Protein AF-0000000069212539 (afdb_homodimer)

Radius of gyration: 21.74 Å; Cα contacts (8 Å, |Δi|>4): 1087; chains: 2; bounding box: 62×58×52 Å

InterPro domains:
  IPR000086 NUDIX hydrolase domain [PF00293] (86-180)
  IPR000086 NUDIX hydrolase domain [PS51462] (85-225)
  IPR015797 NUDIX hydrolase-like domain superfamily [SSF55811] (75-178)

pLDDT: mean 93.58, std 7.83, range [43.84, 98.75]

Sequence (458 aa):
MIRNILIRGQNIPFIKGEGVLIDHFNKIEQSKKFQNYIKSWEQSNVEVKQIEVSYVYMFGQNVGFVNLIVDAYLNGIKLPGFVFLRGDAVAILLLVNKKMVLTQQFRVPVGKFTIEAPAGMMDEQGDFGGVAAKEIKEETGISIQHNEMRYLQEMLVSPGGSDEVIHLFVVEKNMEQTQLDELCQKTHGAEGEGEQIKLVIQDFTWDNVLKTQDSKLIAAAAAYYNPKLMIRNILIRGQNIPFIKGEGVLIDHFNKIEQSKKFQNYIKSWEQSNVEVKQIEVSYVYMFGQNVGFVNLIVDAYLNGIKLPGFVFLRGDAVAILLLVNKKMVLTQQFRVPVGKFTIEAPAGMMDEQGDFGGVAAKEIKEETGISIQHNEMRYLQEMLVSPGGSDEVIHLFVVEKNMEQTQLDELCQKTHGAEGEGEQIKLVIQDFTWDNVLKTQDSKLIAAAAAYYNPKL

Secondary structure (DSSP, 8-state):
--EEEEETTEEEEEEE-TTS-HHHHHHHHH-HHHHHHHHHGGG---EEEEEEEEEEEEETTEEEEEEEEEEEEETTEEPP-EEEE---EEEEEEEETTEEEEEEEEETTTTEEEEE--EEE--SS--HHHHHHHHHHHHHS----GGGEEEEEEEES-TTTB--EEEEEEEEE---HHHHHHHHHS-BS-TTTT--BEEEEEE--HHHHHHT-BHHHHHHHHHHH----/--EEEEETTEEEEEEE-TTS-HHHHHHHHH-HHHHHHHHHGGG---EEEEEEEEEEEEETTEEEEEEEEEEEEETTEEPP-EEEE---EEEEEEEETTEEEEEEEEEGGGTEEEEE--EEE--SS--HHHHHHHHHHHHH-----GGGEEEEEEEES-TTTB--EEEEEEEEE---HHHHHHHHTS-BS-TTTT--BEEEEEE--HHHHHHT-BHHHHHHHHHHH----

Foldseek 3Di:
DFAWDDALRDTATEEEAPPHDPLLSVQLVVAPLNVVVSVVRNPPPKDWRHKYFHDFDDPVNHTAWTWIAIFIGDPRHTDRGIEIRGAEKEFEQEAEPQKGKWKWWQDVVVRGIATETQMDHDDRDDDRLVVSQVSCCQQQVDGDDSVQKAWQAWDDDCVSYYPYIYTYIYGYYYDDPVVNVVSQPDFGHDPPPPITIHIDIGHPDPVVQVVRVYPRSNVNSCSVCVPPD/DFAFDDALRDTATEEEAPPHDPLLSVQLVVAPLNVVVSVVRNPPPKDWRHKYFHDFDDPVNHTAWTWIAIFIGDPRHTDRGIEIRGAEKEFEQEAEPQKGKWKWWADVVVRGIATETQMGHDDRDDDRLVVSQVSCCQQQVDGDDSVQKAWQAWDDDCVSYYPYIYTYIYGYYYDDPVVNVVSQPDFGHDPPPPITIHIDIGHPDPVVQVVRVYPRSNVNSCSVCVPPD

Nearest PDB structures (foldseek):
  3x0o-assembly1_A-2  TM=7.093E-01  e=8.455E-11  Thermus thermophilus HB8
  3x0r-assembly1_A-2  TM=7.459E-01  e=5.904E-10  Thermus thermophilus HB8
  3x0l-assembly1_A  TM=7.163E-01  e=3.418E-10  Thermus thermophilus HB8
  3x0p-assembly1_A-2  TM=7.172E-01  e=7.999E-10  Thermus thermophilus HB8
  3x0q-assembly1_A-2  TM=7.149E-01  e=7.084E-10  Thermus thermophilus HB8

Solvent-accessible surface area (backbone atoms only — not comparable to full-atom values): 23815 Å² total; per-residue (Å²): 134,83,43,67,41,74,51,81,85,36,79,22,44,38,41,77,26,91,75,41,53,68,70,57,53,56,49,42,72,67,30,60,56,50,48,52,50,52,56,39,40,56,82,45,87,59,46,66,62,32,40,29,40,57,40,74,41,63,55,83,92,39,82,45,40,33,33,35,43,35,45,33,28,51,96,85,37,53,38,67,28,55,22,39,41,62,33,45,29,30,33,34,43,36,27,47,70,75,20,34,50,28,30,31,35,74,25,59,28,50,25,41,75,44,48,33,42,39,53,43,72,63,66,92,84,59,55,70,66,61,48,41,34,51,31,37,28,39,49,58,70,47,83,60,56,71,87,51,52,41,80,69,52,60,32,35,57,46,43,83,40,21,40,31,36,36,40,26,26,38,33,74,46,79,66,59,66,70,58,54,53,53,46,47,72,39,77,27,38,50,85,91,56,40,48,63,23,34,53,43,78,43,66,71,36,48,68,56,45,58,70,43,22,27,42,63,38,39,45,29,48,49,61,68,58,55,57,87,104,134,81,43,68,42,72,51,80,86,37,79,22,45,38,40,76,26,90,76,42,53,67,70,59,52,55,48,43,73,69,31,60,56,49,48,52,51,54,56,38,40,56,83,44,88,58,47,66,63,33,37,29,40,58,40,76,41,64,55,83,92,38,82,45,39,34,34,34,42,36,44,34,29,51,95,85,37,54,39,68,29,55,23,40,41,61,33,46,28,31,33,33,44,35,26,48,71,76,20,33,49,29,31,32,34,73,25,59,27,51,24,38,75,45,46,32,43,40,52,44,71,63,65,91,82,60,56,70,64,62,47,42,35,50,32,36,28,38,50,58,69,48,83,60,56,68,89,50,52,41,81,69,50,61,32,38,56,45,44,83,40,21,40,32,34,36,41,25,26,37,33,73,46,80,66,58,67,68,58,54,53,52,45,46,73,38,78,27,38,50,85,91,58,40,48,62,24,35,53,44,77,42,67,73,36,51,69,57,46,57,70,43,22,26,41,63,39,39,44,30,47,48,63,69,59,54,58,87,106

Organism: Paramecium tetraurelia (NCBI:txid5888)

Structure (mmCIF, N/CA/C/O backbone):
data_AF-0000000069212539-model_v1
#
loop_
_entity.id
_entity.type
_entity.pdbx_description
1 polymer 'Chromosome undetermined scaffold_56, whole genome shotgun sequence'
#
loop_
_atom_site.group_PDB
_atom_site.id
_atom_site.type_symbol
_atom_site.label_atom_id
_atom_site.label_alt_id
_atom_site.label_comp_id
_atom_site.label_asym_id
_atom_site.label_entity_id
_atom_site.label_seq_id
_atom_site.pdbx_PDB_ins_code
_atom_site.Cartn_x
_atom_site.Cartn_y
_atom_site.Cartn_z
_atom_site.occupancy
_atom_site.B_iso_or_equiv
_atom_site.auth_seq_id
_atom_site.auth_comp_id
_atom_site.auth_asym_id
_atom_site.auth_atom_id
_atom_site.pdbx_PDB_model_num
ATOM 1 N N . MET A 1 1 ? -14.906 30.516 -0.297 1 51.16 1 MET A N 1
ATOM 2 C CA . MET A 1 1 ? -14.875 30.25 -1.731 1 51.16 1 MET A CA 1
ATOM 3 C C . MET A 1 1 ? -14.898 28.75 -2.004 1 51.16 1 MET A C 1
ATOM 5 O O . MET A 1 1 ? -14.07 28 -1.47 1 51.16 1 MET A O 1
ATOM 9 N N . ILE A 1 2 ? -16.109 28.203 -2.297 1 69.31 2 ILE A N 1
ATOM 10 C CA . ILE A 1 2 ? -16.234 26.797 -2.629 1 69.31 2 ILE A CA 1
ATOM 11 C C . ILE A 1 2 ? -15.758 26.562 -4.062 1 69.31 2 ILE A C 1
ATOM 13 O O . ILE A 1 2 ? -16.25 27.203 -4.996 1 69.31 2 ILE A O 1
ATOM 17 N N . ARG A 1 3 ? -14.547 26.016 -4.312 1 90.31 3 ARG A N 1
ATOM 18 C CA . ARG A 1 3 ? -14.086 25.609 -5.633 1 90.31 3 ARG A CA 1
ATOM 19 C C . ARG A 1 3 ? -14.781 24.328 -6.086 1 90.31 3 ARG A C 1
ATOM 21 O O . ARG A 1 3 ? -15.367 23.609 -5.273 1 90.31 3 ARG A O 1
ATOM 28 N N . ASN A 1 4 ? -14.867 24.234 -7.438 1 94.06 4 ASN A N 1
ATOM 29 C CA . ASN A 1 4 ? -15.461 23.047 -8.016 1 94.06 4 ASN A CA 1
ATOM 30 C C . ASN A 1 4 ? -14.484 22.328 -8.945 1 94.06 4 ASN A C 1
ATOM 32 O O . ASN A 1 4 ? -13.617 22.953 -9.539 1 94.06 4 ASN A O 1
ATOM 36 N N . ILE A 1 5 ? -14.602 21.031 -8.945 1 93.31 5 ILE A N 1
ATOM 37 C CA . ILE A 1 5 ? -13.898 20.203 -9.922 1 93.31 5 ILE A CA 1
ATOM 38 C C . ILE A 1 5 ? -14.906 19.406 -10.742 1 93.31 5 ILE A C 1
ATOM 40 O O . ILE A 1 5 ? -16.016 19.141 -10.289 1 93.31 5 ILE A O 1
ATOM 44 N N . LEU A 1 6 ? -14.477 19.078 -11.906 1 92.38 6 LEU A N 1
ATOM 45 C CA . LEU A 1 6 ? -15.375 18.359 -12.805 1 92.38 6 LEU A CA 1
ATOM 46 C C . LEU A 1 6 ? -15.102 16.859 -12.758 1 92.38 6 LEU A C 1
ATOM 48 O O . LEU A 1 6 ? -13.969 16.422 -12.961 1 92.38 6 LEU A O 1
ATOM 52 N N . ILE A 1 7 ? -16.141 16.125 -12.445 1 92.62 7 ILE A N 1
ATOM 53 C CA . ILE A 1 7 ? -16.125 14.672 -12.562 1 92.62 7 ILE A CA 1
ATOM 54 C C . ILE A 1 7 ? -17.328 14.219 -13.398 1 92.62 7 ILE A C 1
ATOM 56 O O . ILE A 1 7 ? -18.469 14.469 -13.039 1 92.62 7 ILE A O 1
ATOM 60 N N . ARG A 1 8 ? -17.031 13.586 -14.531 1 91.44 8 ARG A N 1
ATOM 61 C CA . ARG A 1 8 ? -18.062 13.133 -15.461 1 91.44 8 ARG A CA 1
ATOM 62 C C . ARG A 1 8 ? -19.031 14.273 -15.805 1 91.44 8 ARG A C 1
ATOM 64 O O . ARG A 1 8 ? -20.25 14.094 -15.758 1 91.44 8 ARG A O 1
ATOM 71 N N . GLY A 1 9 ? -18.469 15.391 -15.953 1 89.38 9 GLY A N 1
ATOM 72 C CA . GLY A 1 9 ? -19.234 16.547 -16.391 1 89.38 9 GLY A CA 1
ATOM 73 C C . GLY A 1 9 ? -20 17.219 -15.273 1 89.38 9 GLY A C 1
ATOM 74 O O . GLY A 1 9 ? -20.719 18.203 -15.508 1 89.38 9 GLY A O 1
ATOM 75 N N . GLN A 1 10 ? -19.922 16.75 -14.125 1 92 10 GLN A N 1
ATOM 76 C CA . GLN A 1 10 ? -20.609 17.328 -12.992 1 92 10 GLN A CA 1
ATOM 77 C C . GLN A 1 10 ? -19.672 18.172 -12.133 1 92 10 GLN A C 1
ATOM 79 O O . GLN A 1 10 ? -18.516 17.781 -11.914 1 92 10 GLN A O 1
ATOM 84 N N . ASN A 1 11 ? -20.141 19.25 -11.672 1 94.75 11 ASN A N 1
ATOM 85 C CA . ASN A 1 11 ? -19.375 20.078 -10.75 1 94.75 11 ASN A CA 1
ATOM 86 C C . ASN A 1 11 ? -19.438 19.516 -9.328 1 94.75 11 ASN A C 1
ATOM 88 O O . ASN A 1 11 ? -20.5 19.422 -8.734 1 94.75 11 ASN A O 1
ATOM 92 N N . ILE A 1 12 ? -18.312 19.172 -8.836 1 95.62 12 ILE A N 1
ATOM 93 C CA . ILE A 1 12 ? -18.188 18.609 -7.496 1 95.62 12 ILE A CA 1
ATOM 94 C C . ILE A 1 12 ? -17.516 19.625 -6.578 1 95.62 12 ILE A C 1
ATOM 96 O O . ILE A 1 12 ? -16.422 20.109 -6.879 1 95.62 12 ILE A O 1
ATOM 100 N N . PRO A 1 13 ? -18.172 19.969 -5.516 1 97.31 13 PRO A N 1
ATOM 101 C CA . PRO A 1 13 ? -17.484 20.844 -4.559 1 97.31 13 PRO A CA 1
ATOM 102 C C . PRO A 1 13 ? -16.125 20.312 -4.129 1 97.31 13 PRO A C 1
ATOM 104 O O . PRO A 1 13 ? -16 19.141 -3.768 1 97.31 13 PRO A O 1
ATOM 107 N N . PHE A 1 14 ? -15.133 21.078 -4.305 1 97.25 14 PHE A N 1
ATOM 108 C CA . PHE A 1 14 ? -13.758 20.828 -3.891 1 97.25 14 PHE A CA 1
ATOM 109 C C . PHE A 1 14 ? -13.359 21.766 -2.758 1 97.25 14 PHE A C 1
ATOM 111 O O . PHE A 1 14 ? -13.203 22.969 -2.967 1 97.25 14 PHE A O 1
ATOM 118 N N . ILE A 1 15 ? -13.156 21.156 -1.529 1 97.06 15 ILE A N 1
ATOM 119 C CA . ILE A 1 15 ? -13.125 21.953 -0.3 1 97.06 15 ILE A CA 1
ATOM 120 C C . ILE A 1 15 ? -11.727 21.906 0.312 1 97.06 15 ILE A C 1
ATOM 122 O O . ILE A 1 15 ? -11.094 20.844 0.351 1 97.06 15 ILE A O 1
ATOM 126 N N . LYS A 1 16 ? -11.25 23.031 0.762 1 96.38 16 LYS A N 1
ATOM 127 C CA . LYS A 1 16 ? -10.031 23.109 1.561 1 96.38 16 LYS A CA 1
ATOM 128 C C . LYS A 1 16 ? -10.32 22.859 3.037 1 96.38 16 LYS A C 1
ATOM 130 O O . LYS A 1 16 ? -11.008 23.641 3.689 1 96.38 16 LYS A O 1
ATOM 135 N N . GLY A 1 17 ? -9.789 21.828 3.535 1 94.25 17 GLY A N 1
ATOM 136 C CA . GLY A 1 17 ? -9.969 21.578 4.957 1 94.25 17 GLY A CA 1
ATOM 137 C C . GLY A 1 17 ? -9.375 22.656 5.836 1 94.25 17 GLY A C 1
ATOM 138 O O . GLY A 1 17 ? -8.523 23.422 5.395 1 94.25 17 GLY A O 1
ATOM 139 N N . GLU A 1 18 ? -9.781 22.781 7.027 1 89.62 18 GLU A N 1
ATOM 140 C CA . GLU A 1 18 ? -9.422 23.859 7.953 1 89.62 18 GLU A CA 1
ATOM 141 C C . GLU A 1 18 ? -7.914 23.906 8.18 1 89.62 18 GLU A C 1
ATOM 143 O O . GLU A 1 18 ? -7.332 24.984 8.266 1 89.62 18 GLU A O 1
ATOM 148 N N . GLY A 1 19 ? -7.207 22.859 8.242 1 88.75 19 GLY A N 1
ATOM 149 C CA . GLY A 1 19 ? -5.789 22.828 8.547 1 88.75 19 GLY A CA 1
ATOM 150 C C . GLY A 1 19 ? -4.91 22.891 7.312 1 88.75 19 GLY A C 1
ATOM 151 O O . GLY A 1 19 ? -3.684 22.812 7.414 1 88.75 19 GLY A O 1
ATOM 152 N N . VAL A 1 20 ? -5.461 23.203 6.164 1 94.12 20 VAL A N 1
ATOM 153 C CA . VAL A 1 20 ? -4.719 23.188 4.906 1 94.12 20 VAL A CA 1
ATOM 154 C C . VAL A 1 20 ? -4.465 24.625 4.441 1 94.12 20 VAL A C 1
ATOM 156 O O . VAL A 1 20 ? -5.383 25.438 4.402 1 94.12 20 VAL A O 1
ATOM 159 N N . LEU A 1 21 ? -3.223 24.953 4.156 1 94.25 21 LEU A N 1
ATOM 160 C CA . LEU A 1 21 ? -2.873 26.281 3.637 1 94.25 21 LEU A CA 1
ATOM 161 C C . LEU A 1 21 ? -3.43 26.469 2.23 1 94.25 21 LEU A C 1
ATOM 163 O O . LEU A 1 21 ? -3.41 25.547 1.415 1 94.25 21 LEU A O 1
ATOM 167 N N . ILE A 1 22 ? -3.799 27.656 1.962 1 95.31 22 ILE A N 1
ATOM 168 C CA . ILE A 1 22 ? -4.418 27.969 0.678 1 95.31 22 ILE A CA 1
ATOM 169 C C . ILE A 1 22 ? -3.416 27.734 -0.449 1 95.31 22 ILE A C 1
ATOM 171 O O . ILE A 1 22 ? -3.781 27.234 -1.519 1 95.31 22 ILE A O 1
ATOM 175 N N . ASP A 1 23 ? -2.191 28.047 -0.243 1 95.75 23 ASP A N 1
ATOM 176 C CA . ASP A 1 23 ? -1.166 27.844 -1.261 1 95.75 23 ASP A CA 1
ATOM 177 C C . ASP A 1 23 ? -0.99 26.359 -1.568 1 95.75 23 ASP A C 1
ATOM 179 O O . ASP A 1 23 ? -0.823 25.984 -2.727 1 95.75 23 ASP A O 1
ATOM 183 N N . HIS A 1 24 ? -0.99 25.562 -0.55 1 96.31 24 HIS A N 1
ATOM 184 C CA . HIS A 1 24 ? -0.889 24.109 -0.739 1 96.31 24 HIS A CA 1
ATOM 185 C C . HIS A 1 24 ? -2.111 23.562 -1.468 1 96.31 24 HIS A C 1
ATOM 187 O O . HIS A 1 24 ? -1.981 22.734 -2.369 1 96.31 24 HIS A O 1
ATOM 193 N N . PHE A 1 25 ? -3.283 24.078 -1.113 1 96.25 25 PHE A N 1
ATOM 194 C CA . PHE A 1 25 ? -4.535 23.672 -1.739 1 96.25 25 PHE A CA 1
ATOM 195 C C . PHE A 1 25 ? -4.508 23.938 -3.238 1 96.25 25 PHE A C 1
ATOM 197 O O . PHE A 1 25 ? -4.887 23.094 -4.039 1 96.25 25 PHE A O 1
ATOM 204 N N . ASN A 1 26 ? -3.973 25.078 -3.611 1 95.69 26 ASN A N 1
ATOM 205 C CA . ASN A 1 26 ? -3.852 25.438 -5.02 1 95.69 26 ASN A CA 1
ATOM 206 C C . ASN A 1 26 ? -2.914 24.5 -5.766 1 95.69 26 ASN A C 1
ATOM 208 O O . ASN A 1 26 ? -3.197 24.094 -6.895 1 95.69 26 ASN A O 1
ATOM 212 N N . LYS A 1 27 ? -1.888 24.125 -5.137 1 95.38 27 LYS A N 1
ATOM 213 C CA . LYS A 1 27 ? -0.906 23.234 -5.75 1 95.38 27 LYS A CA 1
ATOM 214 C C . LYS A 1 27 ? -1.48 21.844 -5.953 1 95.38 27 LYS A C 1
ATOM 216 O O . LYS A 1 27 ? -1.167 21.172 -6.941 1 95.38 27 LYS A O 1
ATOM 221 N N . ILE A 1 28 ? -2.314 21.406 -5.055 1 95.25 28 ILE A N 1
ATOM 222 C CA . ILE A 1 28 ? -2.918 20.078 -5.148 1 95.25 28 ILE A CA 1
ATOM 223 C C . ILE A 1 28 ? -3.791 20 -6.398 1 95.25 28 ILE A C 1
ATOM 225 O O . ILE A 1 28 ? -3.705 19.031 -7.16 1 95.25 28 ILE A O 1
ATOM 229 N N . GLU A 1 29 ? -4.562 20.984 -6.594 1 92.56 29 GLU A N 1
ATOM 230 C CA . GLU A 1 29 ? -5.469 21.016 -7.742 1 92.56 29 GLU A CA 1
ATOM 231 C C . GLU A 1 29 ? -4.699 20.875 -9.055 1 92.56 29 GLU A C 1
ATOM 233 O O . GLU A 1 29 ? -5.203 20.297 -10.016 1 92.56 29 GLU A O 1
ATOM 238 N N . GLN A 1 30 ? -3.479 21.266 -9 1 91.69 30 GLN A N 1
ATOM 239 C CA . GLN A 1 30 ? -2.676 21.281 -10.219 1 91.69 30 GLN A CA 1
ATOM 240 C C . GLN A 1 30 ? -1.761 20.062 -10.289 1 91.69 30 GLN A C 1
ATOM 242 O O . GLN A 1 30 ? -1.146 19.797 -11.328 1 91.69 30 GLN A O 1
ATOM 247 N N . SER A 1 31 ? -1.675 19.359 -9.211 1 92.56 31 SER A N 1
ATOM 248 C CA . SER A 1 31 ? -0.743 18.25 -9.164 1 92.56 31 SER A CA 1
ATOM 249 C C . SER A 1 31 ? -1.217 17.094 -10.047 1 92.56 31 SER A C 1
ATOM 251 O O . SER A 1 31 ? -2.418 16.828 -10.141 1 92.56 31 SER A O 1
ATOM 253 N N . LYS A 1 32 ? -0.271 16.406 -10.664 1 90.88 32 LYS A N 1
ATOM 254 C CA . LYS A 1 32 ? -0.569 15.281 -11.562 1 90.88 32 LYS A CA 1
ATOM 255 C C . LYS A 1 32 ? -1.282 14.156 -10.82 1 90.88 32 LYS A C 1
ATOM 257 O O . LYS A 1 32 ? -2.205 13.539 -11.352 1 90.88 32 LYS A O 1
ATOM 262 N N . LYS A 1 33 ? -0.838 13.844 -9.617 1 93 33 LYS A N 1
ATOM 263 C CA . LYS A 1 33 ? -1.44 12.758 -8.852 1 93 33 LYS A CA 1
ATOM 264 C C . LYS A 1 33 ? -2.924 13.016 -8.602 1 93 33 LYS A C 1
ATOM 266 O O . LYS A 1 33 ? -3.744 12.102 -8.703 1 93 33 LYS A O 1
ATOM 271 N N . PHE A 1 34 ? -3.291 14.242 -8.32 1 95.44 34 PHE A N 1
ATOM 272 C CA . PHE A 1 34 ? -4.691 14.586 -8.094 1 95.44 34 PHE A CA 1
ATOM 273 C C . PHE A 1 34 ? -5.48 14.508 -9.398 1 95.44 34 PHE A C 1
ATOM 275 O O . PHE A 1 34 ? -6.582 13.961 -9.43 1 95.44 34 PHE A O 1
ATOM 282 N N . GLN A 1 35 ? -4.887 15.016 -10.414 1 93.94 35 GLN A N 1
ATOM 283 C CA . GLN A 1 35 ? -5.555 14.977 -11.711 1 93.94 35 GLN A CA 1
ATOM 284 C C . GLN A 1 35 ? -5.801 13.539 -12.156 1 93.94 35 GLN A C 1
ATOM 286 O O . GLN A 1 35 ? -6.871 13.219 -12.68 1 93.94 35 GLN A O 1
ATOM 291 N N . ASN A 1 36 ? -4.812 12.727 -11.961 1 93.56 36 ASN A N 1
ATOM 292 C CA . ASN A 1 36 ? -4.973 11.312 -12.289 1 93.56 36 ASN A CA 1
ATOM 293 C C . ASN A 1 36 ? -6.082 10.672 -11.461 1 93.56 36 ASN A C 1
ATOM 295 O O . ASN A 1 36 ? -6.867 9.875 -11.984 1 93.56 36 ASN A O 1
ATOM 299 N N . TYR A 1 37 ? -6.129 11.008 -10.227 1 96.12 37 TYR A N 1
ATOM 300 C CA . TYR A 1 37 ? -7.16 10.477 -9.344 1 96.12 37 TYR A CA 1
ATOM 301 C C . TYR A 1 37 ? -8.547 10.875 -9.82 1 96.12 37 TYR A C 1
ATOM 303 O O . TYR A 1 37 ? -9.453 10.039 -9.891 1 96.12 37 TYR A O 1
ATOM 311 N N . ILE A 1 38 ? -8.719 12.148 -10.172 1 96 38 ILE A N 1
ATOM 312 C CA . ILE A 1 38 ? -10.008 12.648 -10.648 1 96 38 ILE A CA 1
ATOM 313 C C . ILE A 1 38 ? -10.391 11.922 -11.938 1 96 38 ILE A C 1
ATOM 315 O O . ILE A 1 38 ? -11.547 11.531 -12.117 1 96 38 ILE A O 1
ATOM 319 N N . LYS A 1 39 ? -9.469 11.688 -12.758 1 94.25 39 LYS A N 1
ATOM 320 C CA . LYS A 1 39 ? -9.719 11.016 -14.031 1 94.25 39 LYS A CA 1
ATOM 321 C C . LYS A 1 39 ? -10.156 9.57 -13.82 1 94.25 39 LYS A C 1
ATOM 323 O O . LYS A 1 39 ? -10.922 9.023 -14.617 1 94.25 39 LYS A O 1
ATOM 328 N N . SER A 1 40 ? -9.719 8.969 -12.734 1 94.75 40 SER A N 1
ATOM 329 C CA . SER A 1 40 ? -10.031 7.57 -12.469 1 94.75 40 SER A CA 1
ATOM 330 C C . SER A 1 40 ? -11.531 7.367 -12.273 1 94.75 40 SER A C 1
ATOM 332 O O . SER A 1 40 ? -12.039 6.262 -12.461 1 94.75 40 SER A O 1
ATOM 334 N N . TRP A 1 41 ? -12.234 8.414 -11.93 1 94.88 41 TRP A N 1
ATOM 335 C CA . TRP A 1 41 ? -13.656 8.328 -11.633 1 94.88 41 TRP A CA 1
ATOM 336 C C . TRP A 1 41 ? -14.484 8.352 -12.906 1 94.88 41 TRP A C 1
ATOM 338 O O . TRP A 1 41 ? -15.688 8.062 -12.883 1 94.88 41 TRP A O 1
ATOM 348 N N . GLU A 1 42 ? -13.891 8.625 -13.992 1 90.44 42 GLU A N 1
ATOM 349 C CA . GLU A 1 42 ? -14.617 8.906 -15.227 1 90.44 42 GLU A CA 1
ATOM 350 C C . GLU A 1 42 ? -15.383 7.672 -15.703 1 90.44 42 GLU A C 1
ATOM 352 O O . GLU A 1 42 ? -16.422 7.797 -16.359 1 90.44 42 GLU A O 1
ATOM 357 N N . GLN A 1 43 ? -14.977 6.52 -15.359 1 86.19 43 GLN A N 1
ATOM 358 C CA . GLN A 1 43 ? -15.633 5.316 -15.859 1 86.19 43 GLN A CA 1
ATOM 359 C C . GLN A 1 43 ? -16.516 4.691 -14.789 1 86.19 43 GLN A C 1
ATOM 361 O O . GLN A 1 43 ? -17.047 3.59 -14.969 1 86.19 43 GLN A O 1
ATOM 366 N N . SER A 1 44 ? -16.734 5.418 -13.766 1 88.75 44 SER A N 1
ATOM 367 C CA . SER A 1 44 ? -17.469 4.816 -12.672 1 88.75 44 SER A CA 1
ATOM 368 C C . SER A 1 44 ? -18.922 5.305 -12.641 1 88.75 44 SER A C 1
ATOM 370 O O . SER A 1 44 ? -19.234 6.348 -13.219 1 88.75 44 SER A O 1
ATOM 372 N N . ASN A 1 45 ? -19.781 4.559 -12.086 1 90.25 45 ASN A N 1
ATOM 373 C CA . ASN A 1 45 ? -21.172 4.961 -11.875 1 90.25 45 ASN A CA 1
ATOM 374 C C . ASN A 1 45 ? -21.406 5.414 -10.438 1 90.25 45 ASN A C 1
ATOM 376 O O . ASN A 1 45 ? -22.547 5.465 -9.984 1 90.25 45 ASN A O 1
ATOM 380 N N . VAL A 1 46 ? -20.406 5.73 -9.781 1 94.81 46 VAL A N 1
ATOM 381 C CA . VAL A 1 46 ? -20.484 6.148 -8.383 1 94.81 46 VAL A CA 1
ATOM 382 C C . VAL A 1 46 ? -20.719 7.656 -8.312 1 94.81 46 VAL A C 1
ATOM 384 O O . VAL A 1 46 ? -20.125 8.422 -9.07 1 94.81 46 VAL A O 1
ATOM 387 N N . GLU A 1 47 ? -21.594 8.055 -7.457 1 95.31 47 GLU A N 1
ATOM 388 C CA . GLU A 1 47 ? -21.891 9.469 -7.23 1 95.31 47 GLU A CA 1
ATOM 389 C C . GLU A 1 47 ? -20.891 10.094 -6.258 1 95.31 47 GLU A C 1
ATOM 391 O O . GLU A 1 47 ? -20.703 9.594 -5.148 1 95.31 47 GLU A O 1
ATOM 396 N N . VAL A 1 48 ? -20.266 11.164 -6.668 1 97 48 VAL A N 1
ATOM 397 C CA . VAL A 1 48 ? -19.375 11.93 -5.801 1 97 48 VAL A CA 1
ATOM 398 C C . VAL A 1 48 ? -20.031 13.258 -5.438 1 97 48 VAL A C 1
ATOM 400 O O . VAL A 1 48 ? -20.375 14.047 -6.32 1 97 48 VAL A O 1
ATOM 403 N N . LYS A 1 49 ? -20.156 13.516 -4.184 1 97 49 LYS A N 1
ATOM 404 C CA . LYS A 1 49 ? -20.859 14.719 -3.748 1 97 49 LYS A CA 1
ATOM 405 C C . LYS A 1 49 ? -19.891 15.828 -3.393 1 97 49 LYS A C 1
ATOM 407 O O . LYS A 1 49 ? -20.188 17.016 -3.566 1 97 49 LYS A O 1
ATOM 412 N N . GLN A 1 50 ? -18.781 15.445 -2.875 1 97.44 50 GLN A N 1
ATOM 413 C CA . GLN A 1 50 ? -17.797 16.422 -2.441 1 97.44 50 GLN A CA 1
ATOM 414 C C . GLN A 1 50 ? -16.438 15.766 -2.219 1 97.44 50 GLN A C 1
ATOM 416 O O . GLN A 1 50 ? -16.359 14.578 -1.895 1 97.44 50 GLN A O 1
ATOM 421 N N . ILE A 1 51 ? -15.414 16.531 -2.41 1 97.75 51 ILE A N 1
ATOM 422 C CA . ILE A 1 51 ? -14.055 16.141 -2.082 1 97.75 51 ILE A CA 1
ATOM 423 C C . ILE A 1 51 ? -13.406 17.188 -1.196 1 97.75 51 ILE A C 1
ATOM 425 O O . ILE A 1 51 ? -13.398 18.375 -1.538 1 97.75 51 ILE A O 1
ATOM 429 N N . GLU A 1 52 ? -12.883 16.766 -0.109 1 97.75 52 GLU A N 1
ATOM 430 C CA . GLU A 1 52 ? -12.195 17.672 0.815 1 97.75 52 GLU A CA 1
ATOM 431 C C . GLU A 1 52 ? -10.727 17.281 0.976 1 97.75 52 GLU A C 1
ATOM 433 O O . GLU A 1 52 ? -10.414 16.094 1.169 1 97.75 52 GLU A O 1
ATOM 438 N N . VAL A 1 53 ? -9.828 18.297 0.829 1 97.56 53 VAL A N 1
ATOM 439 C CA . VAL A 1 53 ? -8.438 18.094 1.199 1 97.56 53 VAL A CA 1
ATOM 440 C C . VAL A 1 53 ? -8.266 18.281 2.705 1 97.56 53 VAL A C 1
ATOM 442 O O . VAL A 1 53 ? -8.367 19.406 3.205 1 97.56 53 VAL A O 1
ATOM 445 N N . SER A 1 54 ? -7.973 17.188 3.371 1 96.94 54 SER A N 1
ATOM 446 C CA . SER A 1 54 ? -7.969 17.281 4.828 1 96.94 54 SER A CA 1
ATOM 447 C C . SER A 1 54 ? -6.547 17.422 5.363 1 96.94 54 SER A C 1
ATOM 449 O O . SER A 1 54 ? -6.348 17.891 6.488 1 96.94 54 SER A O 1
ATOM 451 N N . TYR A 1 55 ? -5.566 17.016 4.578 1 96.69 55 TYR A N 1
ATOM 452 C CA . TYR A 1 55 ? -4.168 17.141 4.977 1 96.69 55 TYR A CA 1
ATOM 453 C C . TYR A 1 55 ? -3.248 17.094 3.764 1 96.69 55 TYR A C 1
ATOM 455 O O . TYR A 1 55 ? -3.535 16.406 2.783 1 96.69 55 TYR A O 1
ATOM 463 N N . VAL A 1 56 ? -2.16 17.812 3.854 1 96.44 56 VAL A N 1
ATOM 464 C CA . VAL A 1 56 ? -1.163 17.828 2.787 1 96.44 56 VAL A CA 1
ATOM 465 C C . VAL A 1 56 ? 0.239 17.766 3.389 1 96.44 56 VAL A C 1
ATOM 467 O O . VAL A 1 56 ? 0.552 18.516 4.32 1 96.44 56 VAL A O 1
ATOM 470 N N . TYR A 1 57 ? 0.99 16.906 2.908 1 95.38 57 TYR A N 1
ATOM 471 C CA . TYR A 1 57 ? 2.422 16.859 3.18 1 95.38 57 TYR A CA 1
ATOM 472 C C . TYR A 1 57 ? 3.225 17.297 1.956 1 95.38 57 TYR A C 1
ATOM 474 O O . TYR A 1 57 ? 3.096 16.688 0.885 1 95.38 57 TYR A O 1
ATOM 482 N N . MET A 1 58 ? 4.086 18.234 2.164 1 94.19 58 MET A N 1
ATOM 483 C CA . MET A 1 58 ? 4.855 18.797 1.052 1 94.19 58 MET A CA 1
ATOM 484 C C . MET A 1 58 ? 6.258 18.188 1.007 1 94.19 58 MET A C 1
ATOM 486 O O . MET A 1 58 ? 6.883 17.984 2.047 1 94.19 58 MET A O 1
ATOM 490 N N . PHE A 1 59 ? 6.691 17.828 -0.155 1 89.94 59 PHE A N 1
ATOM 491 C CA . PHE A 1 59 ? 8.102 17.578 -0.449 1 89.94 59 PHE A CA 1
ATOM 492 C C . PHE A 1 59 ? 8.781 18.859 -0.941 1 89.94 59 PHE A C 1
ATOM 494 O O . PHE A 1 59 ? 8.875 19.094 -2.148 1 89.94 59 PHE A O 1
ATOM 501 N N . GLY A 1 60 ? 9.312 19.625 -0.037 1 88.19 60 GLY A N 1
ATOM 502 C CA . GLY A 1 60 ? 9.75 20.953 -0.435 1 88.19 60 GLY A CA 1
ATOM 503 C C . GLY A 1 60 ? 8.617 21.797 -0.986 1 88.19 60 GLY A C 1
ATOM 504 O O . GLY A 1 60 ? 7.621 22.047 -0.303 1 88.19 60 GLY A O 1
ATOM 505 N N 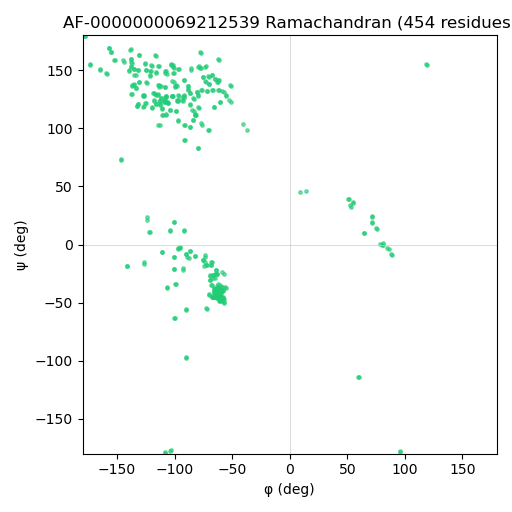. GLN A 1 61 ? 8.727 22.109 -2.264 1 88.62 61 GLN A N 1
ATOM 506 C CA . GLN A 1 61 ? 7.715 22.953 -2.891 1 88.62 61 GLN A CA 1
ATOM 507 C C . GLN A 1 61 ? 6.676 22.109 -3.627 1 88.62 61 GLN A C 1
ATOM 509 O O . GLN A 1 61 ? 5.672 22.641 -4.109 1 88.62 61 GLN A O 1
ATOM 514 N N . ASN A 1 62 ? 6.93 20.844 -3.619 1 89.38 62 ASN A N 1
ATOM 515 C CA . ASN A 1 62 ? 6.051 19.953 -4.379 1 89.38 62 ASN A CA 1
ATOM 516 C C . ASN A 1 62 ? 5.055 19.25 -3.471 1 89.38 62 ASN A C 1
ATOM 518 O O . ASN A 1 62 ? 5.375 18.906 -2.328 1 89.38 62 ASN A O 1
ATOM 522 N N . VAL A 1 63 ? 3.873 19.016 -4.062 1 93.44 63 VAL A N 1
ATOM 523 C CA . VAL A 1 63 ? 2.869 18.25 -3.332 1 93.44 63 VAL A CA 1
ATOM 524 C C . VAL A 1 63 ? 3.355 16.812 -3.133 1 93.44 63 VAL A C 1
ATOM 526 O O . VAL A 1 63 ? 3.658 16.109 -4.102 1 93.44 63 VAL A O 1
ATOM 529 N N . GLY A 1 64 ? 3.498 16.438 -1.92 1 93.69 64 GLY A N 1
ATOM 530 C CA . GLY A 1 64 ? 3.85 15.07 -1.59 1 93.69 64 GLY A CA 1
ATOM 531 C C . GLY A 1 64 ? 2.641 14.172 -1.403 1 93.69 64 GLY A C 1
ATOM 532 O O . GLY A 1 64 ? 2.002 13.773 -2.379 1 93.69 64 GLY A O 1
ATOM 533 N N . PHE A 1 65 ? 2.234 13.969 -0.172 1 96.31 65 PHE A N 1
ATOM 534 C CA . PHE A 1 65 ? 1.091 13.125 0.135 1 96.31 65 PHE A CA 1
ATOM 535 C C . PHE A 1 65 ? -0.107 13.961 0.563 1 96.31 65 PHE A C 1
ATOM 537 O O . PHE A 1 65 ? 0.055 15.016 1.182 1 96.31 65 PHE A O 1
ATOM 544 N N . VAL A 1 66 ? -1.276 13.461 0.21 1 97.69 66 VAL A N 1
ATOM 545 C CA . VAL A 1 66 ? -2.5 14.203 0.498 1 97.69 66 VAL A CA 1
ATOM 546 C C . VAL A 1 66 ? -3.541 13.266 1.106 1 97.69 66 VAL A C 1
ATOM 548 O O . VAL A 1 66 ? -3.713 12.133 0.643 1 97.69 66 VAL A O 1
ATOM 551 N N . ASN A 1 67 ? -4.191 13.711 2.152 1 98.25 67 ASN A N 1
ATOM 552 C CA . ASN A 1 67 ? -5.398 13.039 2.621 1 98.25 67 ASN A CA 1
ATOM 553 C C . ASN A 1 67 ? -6.656 13.719 2.088 1 98.25 67 ASN A C 1
ATOM 555 O O . ASN A 1 67 ? -6.812 14.938 2.213 1 98.25 67 ASN A O 1
ATOM 559 N N . LEU A 1 68 ? -7.496 12.922 1.512 1 98.25 68 LEU A N 1
ATOM 560 C CA . LEU A 1 68 ? -8.789 13.406 1.048 1 98.25 68 LEU A CA 1
ATOM 561 C C . LEU A 1 68 ? -9.93 12.734 1.806 1 98.25 68 LEU A C 1
ATOM 563 O O . LEU A 1 68 ? -9.805 11.578 2.219 1 98.25 68 LEU A O 1
ATOM 567 N N . ILE A 1 69 ? -10.984 13.461 1.98 1 97.94 69 ILE A N 1
ATOM 568 C CA . ILE A 1 69 ? -12.289 12.906 2.35 1 97.94 69 ILE A CA 1
ATOM 569 C C . ILE A 1 69 ? -13.258 13.055 1.179 1 97.94 69 ILE A C 1
ATOM 571 O O . ILE A 1 69 ? -13.578 14.172 0.765 1 97.94 69 ILE A O 1
ATOM 575 N N . VAL A 1 70 ? -13.68 11.938 0.697 1 97.88 70 VAL A N 1
ATOM 576 C CA . VAL A 1 70 ? -14.555 11.93 -0.467 1 97.88 70 VAL A CA 1
ATOM 577 C C . VAL A 1 70 ? -15.945 11.43 -0.062 1 97.88 70 VAL A C 1
ATOM 579 O O . VAL A 1 70 ? -16.078 10.352 0.511 1 97.88 70 VAL A O 1
ATOM 582 N N . ASP A 1 71 ? -16.875 12.273 -0.289 1 97.62 71 ASP A N 1
ATOM 583 C CA . ASP A 1 71 ? -18.266 11.891 -0.076 1 97.62 71 ASP A CA 1
ATOM 584 C C . ASP A 1 71 ? -18.844 11.227 -1.318 1 97.62 71 ASP A C 1
ATOM 586 O O . ASP A 1 71 ? -19.234 11.906 -2.268 1 97.62 71 ASP A O 1
ATOM 590 N N . ALA A 1 72 ? -18.938 9.922 -1.317 1 97.25 72 ALA A N 1
ATOM 591 C CA . ALA A 1 72 ? -19.328 9.156 -2.494 1 97.25 72 ALA A CA 1
ATOM 592 C C . ALA A 1 72 ? -20.406 8.133 -2.146 1 97.25 72 ALA A C 1
ATOM 594 O O . ALA A 1 72 ? -20.469 7.637 -1.019 1 97.25 72 ALA A O 1
ATOM 595 N N . TYR A 1 73 ? -21.234 7.852 -3.115 1 96.75 73 TYR A N 1
ATOM 596 C CA . TYR A 1 73 ? -22.359 6.949 -2.928 1 96.75 73 TYR A CA 1
ATOM 597 C C . TYR A 1 73 ? -22.5 5.992 -4.105 1 96.75 73 TYR A C 1
ATOM 599 O O . TYR A 1 73 ? -22.359 6.395 -5.262 1 96.75 73 TYR A O 1
ATOM 607 N N . LEU A 1 74 ? -22.75 4.758 -3.852 1 95.62 74 LEU A N 1
ATOM 608 C CA . LEU A 1 74 ? -23.109 3.742 -4.836 1 95.62 74 LEU A CA 1
ATOM 609 C C . LEU A 1 74 ? -24.484 3.156 -4.531 1 95.62 74 LEU A C 1
ATOM 611 O O . LEU A 1 74 ? -24.688 2.586 -3.459 1 95.62 74 LEU A O 1
ATOM 615 N N . ASN A 1 75 ? -25.438 3.316 -5.43 1 93 75 ASN A N 1
ATOM 616 C CA . ASN A 1 75 ? -26.812 2.854 -5.234 1 93 75 ASN A CA 1
ATOM 617 C C . ASN A 1 75 ? -27.422 3.414 -3.947 1 93 75 ASN A C 1
ATOM 619 O O . ASN A 1 75 ? -28.031 2.678 -3.17 1 93 75 ASN A O 1
ATOM 623 N N . GLY A 1 76 ? -27.031 4.664 -3.658 1 93.62 76 GLY A N 1
ATOM 624 C CA . GLY A 1 76 ? -27.625 5.359 -2.523 1 93.62 76 GLY A CA 1
ATOM 625 C C . GLY A 1 76 ? -26.922 5.055 -1.211 1 93.62 76 GLY A C 1
ATOM 626 O O . GLY A 1 76 ? -27.266 5.613 -0.17 1 93.62 76 GLY A O 1
ATOM 627 N N . ILE A 1 77 ? -25.969 4.195 -1.253 1 94.81 77 ILE A N 1
ATOM 628 C CA . ILE A 1 77 ? -25.234 3.812 -0.045 1 94.81 77 ILE A CA 1
ATOM 629 C C . ILE A 1 77 ? -23.891 4.531 0.003 1 94.81 77 ILE A C 1
ATOM 631 O O . ILE A 1 77 ? -23.141 4.504 -0.968 1 94.81 77 ILE A O 1
ATOM 635 N N . LYS A 1 78 ? -23.656 5.18 1.133 1 96.56 78 LYS A N 1
ATOM 636 C CA . LYS A 1 78 ? -22.406 5.906 1.31 1 96.56 78 LYS A CA 1
ATOM 637 C C . LYS A 1 78 ? -21.219 4.949 1.375 1 96.56 78 LYS A C 1
ATOM 639 O O . LYS A 1 78 ? -21.266 3.939 2.08 1 96.56 78 LYS A O 1
ATOM 644 N N . LEU A 1 79 ? -20.156 5.23 0.648 1 96.44 79 LEU A N 1
ATOM 645 C CA . LEU A 1 79 ? -18.938 4.426 0.615 1 96.44 79 LEU A CA 1
ATOM 646 C C . LEU A 1 79 ? -17.891 4.992 1.56 1 96.44 79 LEU A C 1
ATOM 648 O O . LEU A 1 79 ? -17.891 6.191 1.851 1 96.44 79 LEU A O 1
ATOM 652 N N . PRO A 1 80 ? -17.016 4.098 2.094 1 94.62 80 PRO A N 1
ATOM 653 C CA . PRO A 1 80 ? -15.859 4.652 2.801 1 94.62 80 PRO A CA 1
ATOM 654 C C . PRO A 1 80 ? -15.055 5.621 1.941 1 94.62 80 PRO A C 1
ATOM 656 O O . PRO A 1 80 ? -14.641 5.273 0.833 1 94.62 80 PRO A O 1
ATOM 659 N N . GLY A 1 81 ? -14.789 6.844 2.473 1 96.5 81 GLY A N 1
ATOM 660 C CA . GLY A 1 81 ? -14.336 7.895 1.573 1 96.5 81 GLY A CA 1
ATOM 661 C C . GLY A 1 81 ? -12.977 8.461 1.947 1 96.5 81 GLY A C 1
ATOM 662 O O . GLY A 1 81 ? -12.555 9.484 1.407 1 96.5 81 GLY A O 1
ATOM 663 N N . PHE A 1 82 ? -12.219 7.867 2.873 1 97.19 82 PHE A N 1
ATOM 664 C CA . PHE A 1 82 ? -10.875 8.336 3.174 1 97.19 82 PHE A CA 1
ATOM 665 C C . PHE A 1 82 ? -9.891 7.891 2.096 1 97.19 82 PHE A C 1
ATOM 667 O O . PHE A 1 82 ? -9.898 6.73 1.684 1 97.19 82 PHE A O 1
ATOM 674 N N . VAL A 1 83 ? -9.07 8.812 1.643 1 98.12 83 VAL A N 1
ATOM 675 C CA . VAL A 1 83 ? -8.109 8.531 0.587 1 98.12 83 VAL A CA 1
ATOM 676 C C . VAL A 1 83 ? -6.73 9.055 0.991 1 98.12 83 VAL A C 1
ATOM 678 O O . VAL A 1 83 ? -6.582 10.234 1.317 1 98.12 83 VAL A O 1
ATOM 681 N N . PHE A 1 84 ? -5.805 8.234 1.045 1 98 84 PHE A N 1
ATOM 682 C CA 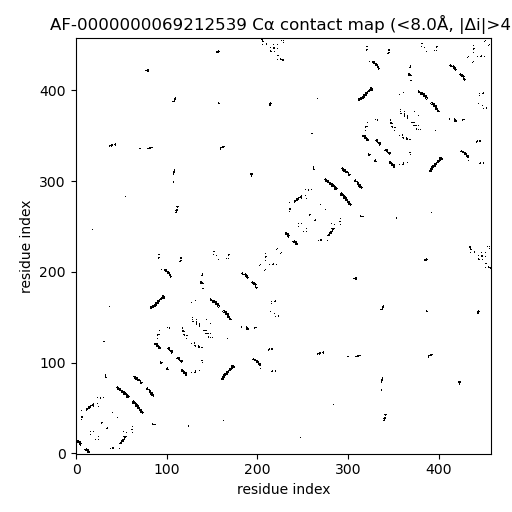. PHE A 1 84 ? -4.402 8.633 1.087 1 98 84 PHE A CA 1
ATOM 683 C C . PHE A 1 84 ? -3.816 8.695 -0.319 1 98 84 PHE A C 1
ATOM 685 O O . PHE A 1 84 ? -3.447 7.672 -0.892 1 98 84 PHE A O 1
ATOM 692 N N . LEU A 1 85 ? -3.676 9.859 -0.817 1 97 85 LEU A N 1
ATOM 693 C CA . LEU A 1 85 ? -3.15 10.086 -2.16 1 97 85 LEU A CA 1
ATOM 694 C C . LEU A 1 85 ? -1.625 10.086 -2.152 1 97 85 LEU A C 1
ATOM 696 O O . LEU A 1 85 ? -1.004 11.047 -1.69 1 97 85 LEU A O 1
ATOM 700 N N . ARG A 1 86 ? -1.055 9.078 -2.66 1 95.06 86 ARG A N 1
ATOM 701 C CA . ARG A 1 86 ? 0.395 8.93 -2.74 1 95.06 86 ARG A CA 1
ATOM 702 C C . ARG A 1 86 ? 0.888 9.125 -4.168 1 95.06 86 ARG A C 1
ATOM 704 O O . ARG A 1 86 ? 1.952 9.711 -4.387 1 95.06 86 ARG A O 1
ATOM 711 N N . GLY A 1 87 ? 0.13 8.664 -5.113 1 94.25 87 GLY A N 1
ATOM 712 C CA . GLY A 1 87 ? 0.512 8.711 -6.516 1 94.25 87 GLY A CA 1
ATOM 713 C C . GLY A 1 87 ? 1.161 7.426 -7 1 94.25 87 GLY A C 1
ATOM 714 O O . GLY A 1 87 ? 1.353 6.488 -6.223 1 94.25 87 GLY A O 1
ATOM 715 N N . ASP A 1 88 ? 1.566 7.414 -8.289 1 95.12 88 ASP A N 1
ATOM 716 C CA . ASP A 1 88 ? 2.135 6.238 -8.945 1 95.12 88 ASP A CA 1
ATOM 717 C C . ASP A 1 88 ? 3.602 6.055 -8.562 1 95.12 88 ASP A C 1
ATOM 719 O O . ASP A 1 88 ? 4.285 7.02 -8.211 1 95.12 88 ASP A O 1
ATOM 723 N N . ALA A 1 89 ? 3.998 4.855 -8.625 1 96.62 89 ALA A N 1
ATOM 724 C CA . ALA A 1 89 ? 5.398 4.5 -8.422 1 96.62 89 ALA A CA 1
ATOM 725 C C . ALA A 1 89 ? 5.844 3.434 -9.422 1 96.62 89 ALA A C 1
ATOM 727 O O . ALA A 1 89 ? 5.023 2.91 -10.18 1 96.62 89 ALA A O 1
ATOM 728 N N . VAL A 1 90 ? 7.148 3.24 -9.492 1 97.12 90 VAL A N 1
ATOM 729 C CA . VAL A 1 90 ? 7.715 2.166 -10.297 1 97.12 90 VAL A CA 1
ATOM 730 C C . VAL A 1 90 ? 8.531 1.226 -9.406 1 97.12 90 VAL A C 1
ATOM 732 O O . VAL A 1 90 ? 9.031 1.634 -8.359 1 97.12 90 VAL A O 1
ATOM 735 N N . ALA A 1 91 ? 8.578 0.01 -9.758 1 98.44 91 ALA A N 1
ATOM 736 C CA . ALA A 1 91 ? 9.445 -0.983 -9.133 1 98.44 91 ALA A CA 1
ATOM 737 C C . ALA A 1 91 ? 10.062 -1.912 -10.18 1 98.44 91 ALA A C 1
ATOM 739 O O . ALA A 1 91 ? 9.445 -2.184 -11.211 1 98.44 91 ALA A O 1
ATOM 740 N N . ILE A 1 92 ? 11.258 -2.393 -9.875 1 98.06 92 ILE A N 1
ATOM 741 C CA . ILE A 1 92 ? 12.008 -3.088 -10.914 1 98.06 92 ILE A CA 1
ATOM 742 C C . ILE A 1 92 ? 12.555 -4.406 -10.367 1 98.06 92 ILE A C 1
ATOM 744 O O . ILE A 1 92 ? 13.266 -4.418 -9.367 1 98.06 92 ILE A O 1
ATOM 748 N N . LEU A 1 93 ? 12.133 -5.516 -10.984 1 97.94 93 LEU A N 1
ATOM 749 C CA . LEU A 1 93 ? 12.898 -6.746 -10.836 1 97.94 93 LEU A CA 1
ATOM 750 C C . LEU A 1 93 ? 14.219 -6.66 -11.594 1 97.94 93 LEU A C 1
ATOM 752 O O . LEU A 1 93 ? 14.25 -6.82 -12.82 1 97.94 93 LEU A O 1
ATOM 756 N N . LEU A 1 94 ? 15.242 -6.355 -10.883 1 98.38 94 LEU A N 1
ATOM 757 C CA . LEU A 1 94 ? 16.547 -6.152 -11.484 1 98.38 94 LEU A CA 1
ATOM 758 C C . LEU A 1 94 ? 17.406 -7.414 -11.383 1 98.38 94 LEU A C 1
ATOM 760 O O . LEU A 1 94 ? 17.844 -7.777 -10.289 1 98.38 94 LEU A O 1
ATOM 764 N N . LEU A 1 95 ? 17.578 -8.094 -12.5 1 97.25 95 LEU A N 1
ATOM 765 C CA . LEU A 1 95 ? 18.391 -9.312 -12.57 1 97.25 95 LEU A CA 1
ATOM 766 C C . LEU A 1 95 ? 19.734 -9.031 -13.227 1 97.25 95 LEU A C 1
ATOM 768 O O . LEU A 1 95 ? 19.797 -8.641 -14.391 1 97.25 95 LEU A O 1
ATOM 772 N N . VAL A 1 96 ? 20.766 -9.188 -12.469 1 97.62 96 VAL A N 1
ATOM 773 C CA . VAL A 1 96 ? 22.125 -9.047 -12.969 1 97.62 96 VAL A CA 1
ATOM 774 C C . VAL A 1 96 ? 22.875 -10.375 -12.828 1 97.62 96 VAL A C 1
ATOM 776 O O . VAL A 1 96 ? 22.969 -10.922 -11.727 1 97.62 96 VAL A O 1
ATOM 779 N N . ASN A 1 97 ? 23.438 -10.93 -13.945 1 97.62 97 ASN A N 1
ATOM 780 C CA . ASN A 1 97 ? 24.078 -12.242 -13.961 1 97.62 97 ASN A CA 1
ATOM 781 C C . ASN A 1 97 ? 23.156 -13.312 -13.375 1 97.62 97 ASN A C 1
ATOM 783 O O . ASN A 1 97 ? 23.594 -14.141 -12.57 1 97.62 97 ASN A O 1
ATOM 787 N N . LYS A 1 98 ? 21.859 -13.148 -13.602 1 95.69 98 LYS A N 1
ATOM 788 C CA . LYS A 1 98 ? 20.797 -14.094 -13.258 1 95.69 98 LYS A CA 1
ATOM 789 C C . LYS A 1 98 ? 20.516 -14.07 -11.758 1 95.69 98 LYS A C 1
ATOM 791 O O . LYS A 1 98 ? 19.859 -14.977 -11.234 1 95.69 98 LYS A O 1
ATOM 796 N N . LYS A 1 99 ? 21.016 -13.047 -11.07 1 97.62 99 LYS A N 1
ATOM 797 C CA . LYS A 1 99 ? 20.719 -12.844 -9.656 1 97.62 99 LYS A CA 1
ATOM 798 C C . LYS A 1 99 ? 19.906 -11.562 -9.445 1 97.62 99 LYS A C 1
ATOM 800 O O . LYS A 1 99 ? 19.984 -10.633 -10.25 1 97.62 99 LYS A O 1
ATOM 805 N N . MET A 1 100 ? 19.172 -11.555 -8.398 1 97.88 100 MET A N 1
ATOM 806 C CA . MET A 1 100 ? 18.406 -10.359 -8.07 1 97.88 100 MET A CA 1
ATOM 807 C C . MET A 1 100 ? 19.281 -9.32 -7.375 1 97.88 100 MET A C 1
ATOM 809 O O . MET A 1 100 ? 20 -9.648 -6.43 1 97.88 100 MET A O 1
ATOM 813 N N . VAL A 1 101 ? 19.219 -8.125 -7.836 1 98.56 101 VAL A N 1
ATOM 814 C CA . VAL A 1 101 ? 19.828 -6.992 -7.141 1 98.56 101 VAL A CA 1
ATOM 815 C C . VAL A 1 101 ? 18.75 -6.25 -6.344 1 98.56 101 VAL A C 1
ATOM 817 O O . VAL A 1 101 ? 17.844 -5.648 -6.918 1 98.56 101 VAL A O 1
ATOM 820 N N . LEU A 1 102 ? 18.922 -6.297 -5.051 1 98.75 102 LEU A N 1
ATOM 821 C CA . LEU A 1 102 ? 17.953 -5.707 -4.133 1 98.75 102 LEU A CA 1
ATOM 822 C C . LEU A 1 102 ? 18.594 -4.566 -3.344 1 98.75 102 LEU A C 1
ATOM 824 O O . LEU A 1 102 ? 19.812 -4.41 -3.332 1 98.75 102 LEU A O 1
ATOM 828 N N . THR A 1 103 ? 17.688 -3.779 -2.797 1 98.62 103 THR A N 1
ATOM 829 C CA . THR A 1 103 ? 18.125 -2.656 -1.979 1 98.62 103 THR A CA 1
ATOM 830 C C . THR A 1 103 ? 17.766 -2.873 -0.515 1 98.62 103 THR A C 1
ATOM 832 O O . THR A 1 103 ? 16.688 -3.389 -0.211 1 98.62 103 THR A O 1
ATOM 835 N N . GLN A 1 104 ? 18.688 -2.568 0.345 1 98.19 104 GLN A N 1
ATOM 836 C CA . GLN A 1 104 ? 18.438 -2.562 1.783 1 98.19 104 GLN A CA 1
ATOM 837 C C . GLN A 1 104 ? 18.531 -1.147 2.35 1 98.19 104 GLN A C 1
ATOM 839 O O . GLN A 1 104 ? 19.516 -0.446 2.145 1 98.19 104 GLN A O 1
ATOM 844 N N . GLN A 1 105 ? 17.531 -0.689 2.969 1 97.19 105 GLN A N 1
ATOM 845 C CA . GLN A 1 105 ? 17.5 0.623 3.605 1 97.19 105 GLN A CA 1
ATOM 846 C C . GLN A 1 105 ? 16.547 0.638 4.789 1 97.19 105 GLN A C 1
ATOM 848 O O . GLN A 1 105 ? 15.68 -0.23 4.902 1 97.19 105 GLN A O 1
ATOM 853 N N . PHE A 1 106 ? 16.75 1.59 5.684 1 96.94 106 PHE A N 1
ATOM 854 C CA . PHE A 1 106 ? 15.82 1.744 6.801 1 96.94 106 PHE A CA 1
ATOM 855 C C . PHE A 1 106 ? 14.562 2.488 6.367 1 96.94 106 PHE A C 1
ATOM 857 O O . PHE A 1 106 ? 14.648 3.555 5.754 1 96.94 106 PHE A O 1
ATOM 864 N N . ARG A 1 107 ? 13.461 1.905 6.652 1 97.69 107 ARG A N 1
ATOM 865 C CA . ARG A 1 107 ? 12.172 2.529 6.371 1 97.69 107 ARG A CA 1
ATOM 866 C C . ARG A 1 107 ? 11.5 3.002 7.656 1 97.69 107 ARG A C 1
ATOM 868 O O . ARG A 1 107 ? 11.023 2.188 8.445 1 97.69 107 ARG A O 1
ATOM 875 N N . VAL A 1 108 ? 11.398 4.25 7.824 1 97.88 108 VAL A N 1
ATOM 876 C CA . VAL A 1 108 ? 10.836 4.867 9.023 1 97.88 108 VAL A CA 1
ATOM 877 C C . VAL A 1 108 ? 9.391 4.414 9.211 1 97.88 108 VAL A C 1
ATOM 879 O O . VAL A 1 108 ? 8.977 4.082 10.328 1 97.88 108 VAL A O 1
ATOM 882 N N . PRO A 1 109 ? 8.609 4.285 8.188 1 98.06 109 PRO A N 1
ATOM 883 C CA . PRO A 1 109 ? 7.211 3.906 8.391 1 98.06 109 PRO A CA 1
ATOM 884 C C . PRO A 1 109 ? 7.059 2.52 9.008 1 98.06 109 PRO A C 1
ATOM 886 O O . PRO A 1 109 ? 6.07 2.254 9.695 1 98.06 109 PRO A O 1
ATOM 889 N N . VAL A 1 110 ? 8.055 1.678 8.805 1 97.38 110 VAL A N 1
ATOM 890 C CA . VAL A 1 110 ? 7.898 0.339 9.359 1 97.38 110 VAL A CA 1
ATOM 891 C C . VAL A 1 110 ? 8.883 0.143 10.508 1 97.38 110 VAL A C 1
ATOM 893 O O . VAL A 1 110 ? 8.883 -0.898 11.172 1 97.38 110 VAL A O 1
ATOM 896 N N . GLY A 1 111 ? 9.773 1.074 10.75 1 96.81 111 GLY A N 1
ATOM 897 C CA . GLY A 1 111 ? 10.672 1.089 11.898 1 96.81 111 GLY A CA 1
ATOM 898 C C . GLY A 1 111 ? 11.758 0.038 11.812 1 96.81 111 GLY A C 1
ATOM 899 O O . GLY A 1 111 ? 12.25 -0.44 12.836 1 96.81 111 GLY A O 1
ATOM 900 N N . LYS A 1 112 ? 12.102 -0.412 10.648 1 96.75 112 LYS A N 1
ATOM 901 C CA . LYS A 1 112 ? 13.133 -1.433 10.5 1 96.75 112 LYS A CA 1
ATOM 902 C C . LYS A 1 112 ? 13.781 -1.36 9.117 1 96.75 112 LYS A C 1
ATOM 904 O O . LYS A 1 112 ? 13.297 -0.641 8.242 1 96.75 112 LYS A O 1
ATOM 909 N N . PHE A 1 113 ? 14.922 -2.029 8.984 1 97.19 113 PHE A N 1
ATOM 910 C CA . PHE A 1 113 ? 15.531 -2.221 7.676 1 97.19 113 PHE A CA 1
ATOM 911 C C . PHE A 1 113 ? 14.703 -3.188 6.832 1 97.19 113 PHE A C 1
ATOM 913 O O . PHE A 1 113 ? 14.195 -4.188 7.344 1 97.19 113 PHE A O 1
ATOM 920 N N . THR A 1 114 ? 14.555 -2.852 5.609 1 97.75 114 THR A N 1
ATOM 921 C CA . THR A 1 114 ? 13.836 -3.703 4.672 1 97.75 114 THR A CA 1
ATOM 922 C C . THR A 1 114 ? 14.703 -4.031 3.461 1 97.75 114 THR A C 1
ATOM 924 O O . THR A 1 114 ? 15.617 -3.279 3.123 1 97.75 114 THR A O 1
ATOM 927 N N . ILE A 1 115 ? 14.484 -5.16 2.893 1 98.56 115 ILE A N 1
ATOM 928 C CA . ILE A 1 115 ? 15.062 -5.559 1.613 1 98.56 115 ILE A CA 1
ATOM 929 C C . ILE A 1 115 ? 13.992 -5.5 0.526 1 98.56 115 ILE A C 1
ATOM 931 O O . ILE A 1 115 ? 12.953 -6.156 0.63 1 98.56 115 ILE A O 1
ATOM 935 N N . GLU A 1 116 ? 14.258 -4.703 -0.5 1 98.69 116 GLU A N 1
ATOM 936 C CA . GLU A 1 116 ? 13.219 -4.387 -1.474 1 98.69 116 GLU A CA 1
ATOM 937 C C . GLU A 1 116 ? 13.766 -4.422 -2.898 1 98.69 116 GLU A C 1
ATOM 939 O O . GLU A 1 116 ? 14.977 -4.293 -3.107 1 98.69 116 GLU A O 1
ATOM 944 N N . ALA A 1 117 ? 12.828 -4.574 -3.854 1 98.75 117 ALA A N 1
ATOM 945 C CA . ALA A 1 117 ? 13.172 -4.223 -5.23 1 98.75 117 ALA A CA 1
ATOM 946 C C . ALA A 1 117 ? 13.445 -2.729 -5.359 1 98.75 117 ALA A C 1
ATOM 948 O O . ALA A 1 117 ? 12.797 -1.912 -4.699 1 98.75 117 ALA A O 1
ATOM 949 N N . PRO A 1 118 ? 14.438 -2.365 -6.199 1 98.19 118 PRO A N 1
ATOM 950 C CA . PRO A 1 118 ? 14.555 -0.932 -6.48 1 98.19 118 PRO A CA 1
ATOM 951 C C . PRO A 1 118 ? 13.234 -0.309 -6.926 1 98.19 118 PRO A C 1
ATOM 953 O O . PRO A 1 118 ? 12.5 -0.909 -7.715 1 98.19 118 PRO A O 1
ATOM 956 N N . ALA A 1 119 ? 12.945 0.826 -6.418 1 97.56 119 ALA A N 1
ATOM 957 C CA . ALA A 1 119 ? 11.656 1.455 -6.68 1 97.56 119 ALA A CA 1
ATOM 958 C C . ALA A 1 119 ? 11.727 2.965 -6.477 1 97.56 119 ALA A C 1
ATOM 960 O O . ALA A 1 119 ? 12.711 3.479 -5.934 1 97.56 119 ALA A O 1
ATOM 961 N N . GLY A 1 120 ? 10.641 3.676 -6.922 1 94.62 120 GLY A N 1
ATOM 962 C CA . GLY A 1 120 ? 10.555 5.113 -6.727 1 94.62 120 GLY A CA 1
ATOM 963 C C . GLY A 1 120 ? 9.211 5.695 -7.145 1 94.62 120 GLY A C 1
ATOM 964 O O . GLY A 1 120 ? 8.531 5.137 -8.008 1 94.62 120 GLY A O 1
ATOM 965 N N . MET A 1 121 ? 8.922 6.754 -6.57 1 92.44 121 MET A N 1
ATOM 966 C CA . MET A 1 121 ? 7.668 7.43 -6.891 1 92.44 121 MET A CA 1
ATOM 967 C C . MET A 1 121 ? 7.781 8.188 -8.211 1 92.44 121 MET A C 1
ATOM 969 O O . MET A 1 121 ? 8.859 8.672 -8.562 1 92.44 121 MET A O 1
ATOM 973 N N . MET A 1 122 ? 6.625 8.305 -8.828 1 89.62 122 MET A N 1
ATOM 974 C CA . MET A 1 122 ? 6.566 9.078 -10.062 1 89.62 122 MET A CA 1
ATOM 975 C C . MET A 1 122 ? 6.629 10.57 -9.766 1 89.62 122 MET A C 1
ATOM 977 O O . MET A 1 122 ? 6.113 11.031 -8.75 1 89.62 122 MET A O 1
ATOM 981 N N . ASP A 1 123 ? 7.305 11.25 -10.688 1 75.56 123 ASP A N 1
ATOM 982 C CA . ASP A 1 123 ? 7.336 12.711 -10.617 1 75.56 123 ASP A CA 1
ATOM 983 C C . ASP A 1 123 ? 6.402 13.328 -11.656 1 75.56 123 ASP A C 1
ATOM 985 O O . ASP A 1 123 ? 5.641 12.625 -12.312 1 75.56 123 ASP A O 1
ATOM 989 N N . GLU A 1 124 ? 6.359 14.672 -11.734 1 72.25 124 GLU A N 1
ATOM 990 C CA . GLU A 1 124 ? 5.438 15.414 -12.594 1 72.25 124 GLU A CA 1
ATOM 991 C C . GLU A 1 124 ? 5.832 15.281 -14.062 1 72.25 124 GLU A C 1
ATOM 993 O O . GLU A 1 124 ? 5.02 15.555 -14.953 1 72.25 124 GLU A O 1
ATOM 998 N N . GLN A 1 125 ? 7.023 14.883 -14.391 1 64.88 125 GLN A N 1
ATOM 999 C CA . GLN A 1 125 ? 7.48 15.07 -15.758 1 64.88 125 GLN A CA 1
ATOM 1000 C C . GLN A 1 125 ? 7.922 13.75 -16.375 1 64.88 125 GLN A C 1
ATOM 1002 O O . GLN A 1 125 ? 8.234 13.688 -17.562 1 64.88 125 GLN A O 1
ATOM 1007 N N . GLY A 1 126 ? 7.473 12.688 -15.93 1 69.25 126 GLY A N 1
ATOM 1008 C CA . GLY A 1 126 ? 8.195 11.539 -16.438 1 69.25 126 GLY A CA 1
ATOM 1009 C C . GLY A 1 126 ? 7.281 10.406 -16.875 1 69.25 126 GLY A C 1
ATOM 1010 O O . GLY A 1 126 ? 6.109 10.359 -16.484 1 69.25 126 GLY A O 1
ATOM 1011 N N . ASP A 1 127 ? 7.793 9.727 -17.969 1 84.5 127 ASP A N 1
ATOM 1012 C CA . ASP A 1 127 ? 7.172 8.438 -18.25 1 84.5 127 ASP A CA 1
ATOM 1013 C C . ASP A 1 127 ? 7.68 7.359 -17.297 1 84.5 127 ASP A C 1
ATOM 1015 O O . ASP A 1 127 ? 8.703 7.539 -16.641 1 84.5 127 ASP A O 1
ATOM 1019 N N . PHE A 1 128 ? 7.051 6.242 -17.203 1 88.81 128 PHE A N 1
ATOM 1020 C CA . PHE A 1 128 ? 7.32 5.195 -16.234 1 88.81 128 PHE A CA 1
ATOM 1021 C C . PHE A 1 128 ? 8.695 4.582 -16.453 1 88.81 128 PHE A C 1
ATOM 1023 O O . PHE A 1 128 ? 9.438 4.328 -15.5 1 88.81 128 PHE A O 1
ATOM 1030 N N . GLY A 1 129 ? 9.07 4.375 -17.75 1 90.38 129 GLY A N 1
ATOM 1031 C CA . GLY A 1 129 ? 10.359 3.787 -18.062 1 90.38 129 GLY A CA 1
ATOM 1032 C C . GLY A 1 129 ? 11.531 4.684 -17.688 1 90.38 129 GLY A C 1
ATOM 1033 O O . GLY A 1 129 ? 12.516 4.215 -17.109 1 90.38 129 GLY A O 1
ATOM 1034 N N . GLY A 1 130 ? 11.398 6.02 -18.047 1 90.5 130 GLY A N 1
ATOM 1035 C CA . GLY A 1 130 ? 12.43 6.977 -17.688 1 90.5 130 GLY A CA 1
ATOM 1036 C C . GLY A 1 130 ? 12.633 7.094 -16.188 1 90.5 130 GLY A C 1
ATOM 1037 O O . GLY A 1 130 ? 13.773 7.141 -15.711 1 90.5 130 GLY A O 1
ATOM 1038 N N . VAL A 1 131 ? 11.57 7.129 -15.438 1 91 131 VAL A N 1
ATOM 1039 C CA . VAL A 1 131 ? 11.641 7.215 -13.984 1 91 131 VAL A CA 1
ATOM 1040 C C . VAL A 1 131 ? 12.281 5.945 -13.422 1 91 131 VAL A C 1
ATOM 1042 O O . VAL A 1 131 ? 13.148 6.012 -12.555 1 91 131 VAL A O 1
ATOM 1045 N N . ALA A 1 132 ? 11.875 4.789 -13.938 1 93.75 132 ALA A N 1
ATOM 1046 C CA . ALA A 1 132 ? 12.43 3.514 -13.492 1 93.75 132 ALA A CA 1
ATOM 1047 C C . ALA A 1 132 ? 13.945 3.488 -13.664 1 93.75 132 ALA A C 1
ATOM 1049 O O . ALA A 1 132 ? 14.68 3.113 -12.742 1 93.75 132 ALA A O 1
ATOM 1050 N N . ALA A 1 133 ? 14.375 3.906 -14.812 1 94.31 133 ALA A N 1
ATOM 1051 C CA . ALA A 1 133 ? 15.812 3.92 -15.094 1 94.31 133 ALA A CA 1
ATOM 1052 C C . ALA A 1 133 ? 16.547 4.855 -14.133 1 94.31 133 ALA A C 1
ATOM 1054 O O . ALA A 1 133 ? 17.625 4.527 -13.641 1 94.31 133 ALA A O 1
ATOM 1055 N N . LYS A 1 134 ? 15.992 5.996 -13.93 1 92.88 134 LYS A N 1
ATOM 1056 C CA . LYS A 1 134 ? 16.578 6.961 -13 1 92.88 134 LYS A CA 1
ATOM 1057 C C . LYS A 1 134 ? 16.688 6.375 -11.594 1 92.88 134 LYS A C 1
ATOM 1059 O O . LYS A 1 134 ? 17.719 6.516 -10.93 1 92.88 134 LYS A O 1
ATOM 1064 N N . GLU A 1 135 ? 15.609 5.73 -11.109 1 94.5 135 GLU A N 1
ATOM 1065 C CA . GLU A 1 135 ? 15.602 5.156 -9.766 1 94.5 135 GLU A CA 1
ATOM 1066 C C . GLU A 1 135 ? 16.625 4.039 -9.633 1 94.5 135 GLU A C 1
ATOM 1068 O O . GLU A 1 135 ? 17.281 3.908 -8.602 1 94.5 135 GLU A O 1
ATOM 1073 N N . ILE A 1 136 ? 16.781 3.176 -10.672 1 95.75 136 ILE A N 1
ATOM 1074 C CA . ILE A 1 136 ? 17.797 2.127 -10.664 1 95.75 136 ILE A CA 1
ATOM 1075 C C . ILE A 1 136 ? 19.172 2.746 -10.461 1 95.75 136 ILE A C 1
ATOM 1077 O O . ILE A 1 136 ? 19.938 2.311 -9.594 1 95.75 136 ILE A O 1
ATOM 1081 N N . LYS A 1 137 ? 19.422 3.738 -11.258 1 96.44 137 LYS A N 1
ATOM 1082 C CA . LYS A 1 137 ? 20.719 4.387 -11.164 1 96.44 137 LYS A CA 1
ATOM 1083 C C . LYS A 1 137 ? 20.953 4.98 -9.781 1 96.44 137 LYS A C 1
ATOM 1085 O O . LYS A 1 137 ? 22 4.781 -9.18 1 96.44 137 LYS A O 1
ATOM 1090 N N . GLU A 1 138 ? 20.016 5.68 -9.266 1 96.06 138 GLU A N 1
ATOM 1091 C CA . GLU A 1 138 ? 20.125 6.336 -7.969 1 96.06 138 GLU A CA 1
ATOM 1092 C C . GLU A 1 138 ? 20.281 5.316 -6.844 1 96.06 138 GLU A C 1
ATOM 1094 O O . GLU A 1 138 ? 21.109 5.5 -5.945 1 96.06 138 GLU A O 1
ATOM 1099 N N . GLU A 1 139 ? 19.516 4.176 -6.918 1 97.25 139 GLU A N 1
ATOM 1100 C CA . GLU A 1 139 ? 19.453 3.254 -5.789 1 97.25 139 GLU A CA 1
ATOM 1101 C C . GLU A 1 139 ? 20.5 2.152 -5.914 1 97.25 139 GLU A C 1
ATOM 1103 O O . GLU A 1 139 ? 20.844 1.49 -4.93 1 97.25 139 GLU A O 1
ATOM 1108 N N . THR A 1 140 ? 21.047 1.854 -7.113 1 97.75 140 THR A N 1
ATOM 1109 C CA . THR A 1 140 ? 21.922 0.693 -7.262 1 97.75 140 THR A CA 1
ATOM 1110 C C . THR A 1 140 ? 23.25 1.095 -7.895 1 97.75 140 THR A C 1
ATOM 1112 O O . THR A 1 140 ? 24.219 0.326 -7.863 1 97.75 140 THR A O 1
ATOM 1115 N N . GLY A 1 141 ? 23.297 2.316 -8.5 1 97.19 141 GLY A N 1
ATOM 1116 C CA . GLY A 1 141 ? 24.469 2.732 -9.25 1 97.19 141 GLY A CA 1
ATOM 1117 C C . GLY A 1 141 ? 24.547 2.125 -10.633 1 97.19 141 GLY A C 1
ATOM 1118 O O . GLY A 1 141 ? 25.469 2.424 -11.406 1 97.19 141 GLY A O 1
ATOM 1119 N N . ILE A 1 142 ? 23.562 1.303 -11 1 97.31 142 ILE A N 1
ATOM 1120 C CA . ILE A 1 142 ? 23.578 0.608 -12.281 1 97.31 142 ILE A CA 1
ATOM 1121 C C . ILE A 1 142 ? 22.828 1.435 -13.328 1 97.31 142 ILE A C 1
ATOM 1123 O O . ILE A 1 142 ? 21.688 1.839 -13.102 1 97.31 142 ILE A O 1
ATOM 1127 N N . SER A 1 143 ? 23.453 1.691 -14.398 1 95.62 143 SER A N 1
ATOM 1128 C CA . SER A 1 143 ? 22.812 2.412 -15.5 1 95.62 143 SER A CA 1
ATOM 1129 C C . SER A 1 143 ? 22.094 1.456 -16.438 1 95.62 143 SER A C 1
ATOM 1131 O O . SER A 1 143 ? 22.641 0.408 -16.812 1 95.62 143 SER A O 1
ATOM 1133 N N . ILE A 1 144 ? 20.891 1.852 -16.75 1 93.12 144 ILE A N 1
ATOM 1134 C CA . ILE A 1 144 ? 20.078 1.025 -17.641 1 93.12 144 ILE A CA 1
ATOM 1135 C C . ILE A 1 144 ? 19.609 1.855 -18.828 1 93.12 144 ILE A C 1
ATOM 1137 O O . ILE A 1 144 ? 19.234 3.02 -18.672 1 93.12 144 ILE A O 1
ATOM 1141 N N . GLN A 1 145 ? 19.641 1.237 -19.953 1 88.56 145 GLN A N 1
ATOM 1142 C CA . GLN A 1 145 ? 19.047 1.846 -21.141 1 88.56 145 GLN A CA 1
ATOM 1143 C C . GLN A 1 145 ? 17.547 1.528 -21.219 1 88.56 145 GLN A C 1
ATOM 1145 O O . GLN A 1 145 ? 17.109 0.488 -20.719 1 88.56 145 GLN A O 1
ATOM 1150 N N . HIS A 1 146 ? 16.859 2.445 -21.812 1 83.62 146 HIS A N 1
ATOM 1151 C CA . HIS A 1 146 ? 15.406 2.303 -21.891 1 83.62 146 HIS A CA 1
ATOM 1152 C C . HIS A 1 146 ? 15.023 0.975 -22.531 1 83.62 146 HIS A C 1
ATOM 1154 O O . HIS A 1 146 ? 14.062 0.328 -22.109 1 83.62 146 HIS A O 1
ATOM 1160 N N . ASN A 1 147 ? 15.789 0.548 -23.516 1 86.19 147 ASN A N 1
ATOM 1161 C CA . ASN A 1 147 ? 15.453 -0.656 -24.281 1 86.19 147 ASN A CA 1
ATOM 1162 C C . ASN A 1 147 ? 15.719 -1.918 -23.453 1 86.19 147 ASN A C 1
ATOM 1164 O O . ASN A 1 147 ? 15.281 -3.008 -23.828 1 86.19 147 ASN A O 1
ATOM 1168 N N . GLU A 1 148 ? 16.359 -1.776 -22.359 1 91.19 148 GLU A N 1
ATOM 1169 C CA . GLU A 1 148 ? 16.641 -2.904 -21.469 1 91.19 148 GLU A CA 1
ATOM 1170 C C . GLU A 1 148 ? 15.5 -3.133 -20.484 1 91.19 148 GLU A C 1
ATOM 1172 O O . GLU A 1 148 ? 15.438 -4.176 -19.828 1 91.19 148 GLU A O 1
ATOM 1177 N N . MET A 1 149 ? 14.68 -2.199 -20.484 1 93.38 149 MET A N 1
ATOM 1178 C CA . MET A 1 149 ? 13.586 -2.254 -19.516 1 93.38 149 MET A CA 1
ATOM 1179 C C . MET A 1 149 ? 12.312 -2.805 -20.156 1 93.38 149 MET A C 1
ATOM 1181 O O . MET A 1 149 ? 11.898 -2.338 -21.219 1 93.38 149 MET A O 1
ATOM 1185 N N . ARG A 1 150 ? 11.766 -3.822 -19.594 1 95.5 150 ARG A N 1
ATOM 1186 C CA . ARG A 1 150 ? 10.508 -4.391 -20.062 1 95.5 150 ARG A CA 1
ATOM 1187 C C . ARG A 1 150 ? 9.398 -4.176 -19.047 1 95.5 150 ARG A C 1
ATOM 1189 O O . ARG A 1 150 ? 9.547 -4.516 -17.875 1 95.5 150 ARG A O 1
ATOM 1196 N N . TYR A 1 151 ? 8.344 -3.613 -19.5 1 96.62 151 TYR A N 1
ATOM 1197 C CA . TYR A 1 151 ? 7.164 -3.406 -18.656 1 96.62 151 TYR A CA 1
ATOM 1198 C C . TYR A 1 151 ? 6.453 -4.727 -18.391 1 96.62 151 TYR A C 1
ATOM 1200 O O . TYR A 1 151 ? 6.266 -5.539 -19.297 1 96.62 151 TYR A O 1
ATOM 1208 N N . LEU A 1 152 ? 6.094 -5.039 -17.172 1 96.25 152 LEU A N 1
ATOM 1209 C CA . LEU A 1 152 ? 5.387 -6.258 -16.797 1 96.25 152 LEU A CA 1
ATOM 1210 C C . LEU A 1 152 ? 3.895 -5.984 -16.609 1 96.25 152 LEU A C 1
ATOM 1212 O O . LEU A 1 152 ? 3.076 -6.445 -17.422 1 96.25 152 LEU A O 1
ATOM 1216 N N . GLN A 1 153 ? 3.48 -5.121 -15.617 1 96.75 153 GLN A N 1
ATOM 1217 C CA . GLN A 1 153 ? 2.094 -4.777 -15.328 1 96.75 153 GLN A CA 1
ATOM 1218 C C . GLN A 1 153 ? 2.002 -3.756 -14.203 1 96.75 153 GLN A C 1
ATOM 1220 O O . GLN A 1 153 ? 3.023 -3.32 -13.664 1 96.75 153 GLN A O 1
ATOM 1225 N N . GLU A 1 154 ? 0.802 -3.404 -13.914 1 97.5 154 GLU A N 1
ATOM 1226 C CA . GLU A 1 154 ? 0.533 -2.553 -12.758 1 97.5 154 GLU A CA 1
ATOM 1227 C C . GLU A 1 154 ? -0.031 -3.363 -11.594 1 97.5 154 GLU A C 1
ATOM 1229 O O . GLU A 1 154 ? -0.597 -4.438 -11.797 1 97.5 154 GLU A O 1
ATOM 1234 N N . MET A 1 155 ? 0.171 -2.877 -10.461 1 98 155 MET A N 1
ATOM 1235 C CA . MET A 1 155 ? -0.366 -3.486 -9.242 1 98 155 MET A CA 1
ATOM 1236 C C . MET A 1 155 ? -0.972 -2.43 -8.328 1 98 155 MET A C 1
ATOM 1238 O O . MET A 1 155 ? -0.445 -1.32 -8.219 1 98 155 MET A O 1
ATOM 1242 N N . LEU A 1 156 ? -2.123 -2.771 -7.766 1 98.12 156 LEU A N 1
ATOM 1243 C CA . LEU A 1 156 ? -2.711 -1.967 -6.699 1 98.12 156 LEU A CA 1
ATOM 1244 C C . LEU A 1 156 ? -2.164 -2.383 -5.34 1 98.12 156 LEU A C 1
ATOM 1246 O O . LEU A 1 156 ? -2.154 -3.57 -5.004 1 98.12 156 LEU A O 1
ATOM 1250 N N . VAL A 1 157 ? -1.751 -1.466 -4.609 1 95.88 157 VAL A N 1
ATOM 1251 C CA . VAL A 1 157 ? -0.996 -1.769 -3.396 1 95.88 157 VAL A CA 1
ATOM 1252 C C . VAL A 1 157 ? -1.952 -1.914 -2.215 1 95.88 157 VAL A C 1
ATOM 1254 O O . VAL A 1 157 ? -1.976 -2.953 -1.551 1 95.88 157 VAL A O 1
ATOM 1257 N N . SER A 1 158 ? -2.748 -0.914 -1.972 1 95.88 158 SER A N 1
ATOM 1258 C CA . SER A 1 158 ? -3.703 -0.853 -0.872 1 95.88 158 SER A CA 1
ATOM 1259 C C . SER A 1 158 ? -4.953 -0.07 -1.267 1 95.88 158 SER A C 1
ATOM 1261 O O . SER A 1 158 ? -5.203 1.016 -0.74 1 95.88 158 SER A O 1
ATOM 1263 N N . PRO A 1 159 ? -5.738 -0.698 -2.088 1 96.69 159 PRO A N 1
ATOM 1264 C CA . PRO A 1 159 ? -6.824 0.063 -2.715 1 96.69 159 PRO A CA 1
ATOM 1265 C C . PRO A 1 159 ? -7.895 0.495 -1.716 1 96.69 159 PRO A C 1
ATOM 1267 O O . PRO A 1 159 ? -8.719 1.356 -2.027 1 96.69 159 PRO A O 1
ATOM 1270 N N . GLY A 1 160 ? -7.93 -0.037 -0.583 1 95.38 160 GLY A N 1
ATOM 1271 C CA . GLY A 1 160 ? -8.883 0.37 0.432 1 95.38 160 GLY A CA 1
ATOM 1272 C C . GLY A 1 160 ? -8.539 1.693 1.086 1 95.38 160 GLY A C 1
ATOM 1273 O O . GLY A 1 160 ? -9.375 2.305 1.751 1 95.38 160 GLY A O 1
ATOM 1274 N N . GLY A 1 161 ? -7.289 2.143 0.852 1 96.31 161 GLY A N 1
ATOM 1275 C CA . GLY A 1 161 ? -6.887 3.352 1.553 1 96.31 161 GLY A CA 1
ATOM 1276 C C . GLY A 1 161 ? -6.039 4.281 0.703 1 96.31 161 GLY A C 1
ATOM 1277 O O . GLY A 1 161 ? -5.898 5.465 1.021 1 96.31 161 GLY A O 1
ATOM 1278 N N . SER A 1 162 ? -5.488 3.773 -0.332 1 97.44 162 SER A N 1
ATOM 1279 C CA . SER A 1 162 ? -4.496 4.535 -1.086 1 97.44 162 SER A CA 1
ATOM 1280 C C . SER A 1 162 ? -4.742 4.426 -2.588 1 97.44 162 SER A C 1
ATOM 1282 O O . SER A 1 162 ? -5.184 3.385 -3.076 1 97.44 162 SER A O 1
ATOM 1284 N N . ASP A 1 163 ? -4.336 5.477 -3.266 1 97 163 ASP A N 1
ATOM 1285 C CA . ASP A 1 163 ? -4.48 5.508 -4.719 1 97 163 ASP A CA 1
ATOM 1286 C C . ASP A 1 163 ? -3.281 4.852 -5.402 1 97 163 ASP A C 1
ATOM 1288 O O . ASP A 1 163 ? -3.256 4.719 -6.629 1 97 163 ASP A O 1
ATOM 1292 N N . GLU A 1 164 ? -2.316 4.477 -4.703 1 96.69 164 GLU A N 1
ATOM 1293 C CA . GLU A 1 164 ? -1.003 4.102 -5.219 1 96.69 164 GLU A CA 1
ATOM 1294 C C . GLU A 1 164 ? -1.104 2.922 -6.18 1 96.69 164 GLU A C 1
ATOM 1296 O O . GLU A 1 164 ? -1.622 1.862 -5.824 1 96.69 164 GLU A O 1
ATOM 1301 N N . VAL A 1 165 ? -0.609 3.17 -7.379 1 97 165 VAL A N 1
ATOM 1302 C CA . VAL A 1 165 ? -0.386 2.143 -8.391 1 97 165 VAL A CA 1
ATOM 1303 C C . VAL A 1 165 ? 1.11 1.995 -8.656 1 97 165 VAL A C 1
ATOM 1305 O O . VAL A 1 165 ? 1.809 2.988 -8.875 1 97 165 VAL A O 1
ATOM 1308 N N . ILE A 1 166 ? 1.58 0.8 -8.602 1 98.06 166 ILE A N 1
ATOM 1309 C CA . ILE A 1 166 ? 2.99 0.57 -8.898 1 98.06 166 ILE A CA 1
ATOM 1310 C C . ILE A 1 166 ? 3.127 -0.097 -10.266 1 98.06 166 ILE A C 1
ATOM 1312 O O . ILE A 1 166 ? 2.533 -1.149 -10.508 1 98.06 166 ILE A O 1
ATOM 1316 N N . HIS A 1 167 ? 3.846 0.548 -11.086 1 97.69 167 HIS A N 1
ATOM 1317 C CA . HIS A 1 167 ? 4.191 -0.01 -12.391 1 97.69 167 HIS A CA 1
ATOM 1318 C C . HIS A 1 167 ? 5.445 -0.875 -12.305 1 97.69 167 HIS A C 1
ATOM 1320 O O . HIS A 1 167 ? 6.516 -0.389 -11.93 1 97.69 167 HIS A O 1
ATOM 1326 N N . LEU A 1 168 ? 5.289 -2.141 -12.672 1 97.88 168 LEU A N 1
ATOM 1327 C CA . LEU A 1 168 ? 6.336 -3.137 -12.469 1 97.88 168 LEU A CA 1
ATOM 1328 C C . LEU A 1 168 ? 7.125 -3.355 -13.758 1 97.88 168 LEU A C 1
ATOM 1330 O O . LEU A 1 168 ? 6.543 -3.479 -14.836 1 97.88 168 LEU A O 1
ATOM 1334 N N . PHE A 1 169 ? 8.43 -3.432 -13.594 1 97.62 169 PHE A N 1
ATOM 1335 C CA . PHE A 1 169 ? 9.336 -3.66 -14.719 1 97.62 169 PHE A CA 1
ATOM 1336 C C . PHE A 1 169 ? 10.312 -4.785 -14.398 1 97.62 169 PHE A C 1
ATOM 1338 O O . PHE A 1 169 ? 10.477 -5.164 -13.234 1 97.62 169 PHE A O 1
ATOM 1345 N N . VAL A 1 170 ? 10.914 -5.281 -15.445 1 97.06 170 VAL A N 1
ATOM 1346 C CA . VAL A 1 170 ? 12.039 -6.195 -15.281 1 97.06 170 VAL A CA 1
ATOM 1347 C C . VAL A 1 170 ? 13.203 -5.742 -16.156 1 97.06 170 VAL A C 1
ATOM 1349 O O . VAL A 1 170 ? 13 -5.234 -17.266 1 97.06 170 VAL A O 1
ATOM 1352 N N . VAL A 1 171 ? 14.344 -5.844 -15.625 1 97 171 VAL A N 1
ATOM 1353 C CA . VAL A 1 171 ? 15.594 -5.629 -16.344 1 97 171 VAL A CA 1
ATOM 1354 C C . VAL A 1 171 ? 16.516 -6.836 -16.156 1 97 171 VAL A C 1
ATOM 1356 O O . VAL A 1 171 ? 16.734 -7.289 -15.031 1 97 171 VAL A O 1
ATOM 1359 N N . GLU A 1 172 ? 17 -7.359 -17.219 1 95.69 172 GLU A N 1
ATOM 1360 C CA . GLU A 1 172 ? 18.016 -8.406 -17.219 1 95.69 172 GLU A CA 1
ATOM 1361 C C . GLU A 1 172 ? 19.312 -7.918 -17.875 1 95.69 172 GLU A C 1
ATOM 1363 O O . GLU A 1 172 ? 19.297 -7.465 -19.016 1 95.69 172 GLU A O 1
ATOM 1368 N N . LYS A 1 173 ? 20.297 -8.008 -17.016 1 94.38 173 LYS A N 1
ATOM 1369 C CA . LYS A 1 173 ? 21.578 -7.535 -17.562 1 94.38 173 LYS A CA 1
ATOM 1370 C C . LYS A 1 173 ? 22.734 -8.375 -17.031 1 94.38 173 LYS A C 1
ATOM 1372 O O . LYS A 1 173 ? 22.594 -9.078 -16.031 1 94.38 173 LYS A O 1
ATOM 1377 N N . ASN A 1 174 ? 23.875 -8.359 -17.828 1 95.88 174 ASN A N 1
ATOM 1378 C CA . ASN A 1 174 ? 25.125 -8.953 -17.391 1 95.88 174 ASN A CA 1
ATOM 1379 C C . ASN A 1 174 ? 26.172 -7.891 -17.062 1 95.88 174 ASN A C 1
ATOM 1381 O O . ASN A 1 174 ? 26.266 -6.863 -17.734 1 95.88 174 ASN A O 1
ATOM 1385 N N . MET A 1 175 ? 26.797 -8.148 -15.969 1 95.69 175 MET A N 1
ATOM 1386 C CA . MET A 1 175 ? 27.875 -7.266 -15.516 1 95.69 175 MET A CA 1
ATOM 1387 C C . MET A 1 175 ? 29.062 -8.078 -14.984 1 95.69 175 MET A C 1
ATOM 1389 O O . MET A 1 175 ? 28.891 -9.227 -14.57 1 95.69 175 MET A O 1
ATOM 1393 N N . GLU A 1 176 ? 30.25 -7.438 -15.078 1 97.38 176 GLU A N 1
ATOM 1394 C CA . GLU A 1 176 ? 31.422 -8.055 -14.453 1 97.38 176 GLU A CA 1
ATOM 1395 C C . GLU A 1 176 ? 31.234 -8.156 -12.938 1 97.38 176 GLU A C 1
ATOM 1397 O O . GLU A 1 176 ? 30.797 -7.195 -12.297 1 97.38 176 GLU A O 1
ATOM 1402 N N . GLN A 1 177 ? 31.688 -9.289 -12.477 1 96.12 177 GLN A N 1
ATOM 1403 C CA . GLN A 1 177 ? 31.5 -9.523 -11.047 1 96.12 177 GLN A CA 1
ATOM 1404 C C . GLN A 1 177 ? 32.25 -8.469 -10.227 1 96.12 177 GLN A C 1
ATOM 1406 O O . GLN A 1 177 ? 31.734 -8.039 -9.18 1 96.12 177 GLN A O 1
ATOM 1411 N N . THR A 1 178 ? 33.344 -8.047 -10.703 1 96.94 178 THR A N 1
ATOM 1412 C CA . THR A 1 178 ? 34.156 -7.047 -9.984 1 96.94 178 THR A CA 1
ATOM 1413 C C . THR A 1 178 ? 33.375 -5.73 -9.875 1 96.94 178 THR A C 1
ATOM 1415 O O . THR A 1 178 ? 33.438 -5.066 -8.836 1 96.94 178 THR A O 1
ATOM 1418 N N . GLN A 1 179 ? 32.688 -5.363 -10.883 1 96.44 179 GLN A N 1
ATOM 1419 C CA . GLN A 1 179 ? 31.891 -4.148 -10.883 1 96.44 179 GLN A CA 1
ATOM 1420 C C . GLN A 1 179 ? 30.734 -4.258 -9.898 1 96.44 179 GLN A C 1
ATOM 1422 O O . GLN A 1 179 ? 30.453 -3.316 -9.148 1 96.44 179 GLN A O 1
ATOM 1427 N N . LEU A 1 180 ? 30.125 -5.379 -9.953 1 96.44 180 LEU A N 1
ATOM 1428 C CA . LEU A 1 180 ? 29.016 -5.625 -9.047 1 96.44 180 LEU A CA 1
ATOM 1429 C C . LEU A 1 180 ? 29.469 -5.582 -7.59 1 96.44 180 LEU A C 1
ATOM 1431 O O . LEU A 1 180 ? 28.812 -4.992 -6.738 1 96.44 180 LEU A O 1
ATOM 1435 N N . ASP A 1 181 ? 30.609 -6.195 -7.355 1 96.56 181 ASP A N 1
ATOM 1436 C CA . ASP A 1 181 ? 31.172 -6.203 -6.012 1 96.56 181 ASP A CA 1
ATOM 1437 C C . ASP A 1 181 ? 31.469 -4.785 -5.535 1 96.56 181 ASP A C 1
ATOM 1439 O O . ASP A 1 181 ? 31.266 -4.461 -4.363 1 96.56 181 ASP A O 1
ATOM 1443 N N . GLU A 1 182 ? 31.969 -3.977 -6.395 1 97.06 182 GLU A N 1
ATOM 1444 C CA . GLU A 1 182 ? 32.281 -2.588 -6.055 1 97.06 182 GLU A CA 1
ATOM 1445 C C . GLU A 1 182 ? 31 -1.825 -5.68 1 97.06 182 GLU A C 1
ATOM 1447 O O . GLU A 1 182 ? 31 -1.04 -4.73 1 97.06 182 GLU A O 1
ATOM 1452 N N . LEU A 1 183 ? 30 -2.018 -6.422 1 96.75 183 LEU A N 1
ATOM 1453 C CA . LEU A 1 183 ? 28.719 -1.361 -6.137 1 96.75 183 LEU A CA 1
ATOM 1454 C C . LEU A 1 183 ? 28.188 -1.798 -4.781 1 96.75 183 LEU A C 1
ATOM 1456 O O . LEU A 1 183 ? 27.578 -0.996 -4.059 1 96.75 183 LEU A O 1
ATOM 1460 N N . CYS A 1 184 ? 28.359 -3.055 -4.402 1 96.06 184 CYS A N 1
ATOM 1461 C CA . CYS A 1 184 ? 27.859 -3.602 -3.146 1 96.06 184 CYS A CA 1
ATOM 1462 C C . CYS A 1 184 ? 28.594 -3.002 -1.958 1 96.06 184 CYS A C 1
ATOM 1464 O O . CYS A 1 184 ? 28.109 -3.047 -0.829 1 96.06 184 CYS A O 1
ATOM 1466 N N . GLN A 1 185 ? 29.75 -2.41 -2.211 1 95.38 185 GLN A N 1
ATOM 1467 C CA . GLN A 1 185 ? 30.547 -1.829 -1.141 1 95.38 185 GLN A CA 1
ATOM 1468 C C . GLN A 1 185 ? 30.172 -0.369 -0.904 1 95.38 185 GLN A C 1
ATOM 1470 O O . GLN A 1 185 ? 30.547 0.217 0.113 1 95.38 185 GLN A O 1
ATOM 1475 N N . LYS A 1 186 ? 29.391 0.162 -1.712 1 94.25 186 LYS A N 1
ATOM 1476 C CA . LYS A 1 186 ? 29.031 1.575 -1.638 1 94.25 186 LYS A CA 1
ATOM 1477 C C . LYS A 1 186 ? 27.656 1.76 -0.997 1 94.25 186 LYS A C 1
ATOM 1479 O O . LYS A 1 186 ? 26.875 0.816 -0.924 1 94.25 186 LYS A O 1
ATOM 1484 N N . THR A 1 187 ? 27.5 2.908 -0.399 1 94.12 187 THR A N 1
ATOM 1485 C CA . THR A 1 187 ? 26.172 3.363 -0.012 1 94.12 187 THR A CA 1
ATOM 1486 C C . THR A 1 187 ? 25.547 4.215 -1.114 1 94.12 187 THR A C 1
ATOM 1488 O O . THR A 1 187 ? 26.203 5.117 -1.65 1 94.12 187 THR A O 1
ATOM 1491 N N . HIS A 1 188 ? 24.391 3.844 -1.469 1 95.12 188 HIS A N 1
ATOM 1492 C CA . HIS A 1 188 ? 23.719 4.523 -2.572 1 95.12 188 HIS A CA 1
ATOM 1493 C C . HIS A 1 188 ? 22.562 5.395 -2.07 1 95.12 188 HIS A C 1
ATOM 1495 O O . HIS A 1 188 ? 22.281 5.426 -0.87 1 95.12 188 HIS A O 1
ATOM 1501 N N . GLY A 1 189 ? 21.875 6.051 -3.092 1 92.44 189 GLY A N 1
ATOM 1502 C CA . GLY A 1 189 ? 20.797 6.992 -2.785 1 92.44 189 GLY A CA 1
ATOM 1503 C C . GLY A 1 189 ? 21.078 8.398 -3.287 1 92.44 189 GLY A C 1
ATOM 1504 O O . GLY A 1 189 ? 22.234 8.789 -3.443 1 92.44 189 GLY A O 1
ATOM 1505 N N . ALA A 1 190 ? 20 9.078 -3.502 1 87.38 190 ALA A N 1
ATOM 1506 C CA . ALA A 1 190 ? 20.141 10.445 -3.988 1 87.38 190 ALA A CA 1
ATOM 1507 C C . ALA A 1 190 ? 20.641 11.375 -2.879 1 87.38 190 ALA A C 1
ATOM 1509 O O . ALA A 1 190 ? 20.172 11.281 -1.738 1 87.38 190 ALA A O 1
ATOM 1510 N N . GLU A 1 191 ? 21.5 12.203 -3.334 1 80.06 191 GLU A N 1
ATOM 1511 C CA . GLU A 1 191 ? 22 13.195 -2.385 1 80.06 191 GLU A CA 1
ATOM 1512 C C . GLU A 1 191 ? 20.875 14.086 -1.863 1 80.06 191 GLU A C 1
ATOM 1514 O O . GLU A 1 191 ? 20.047 14.547 -2.637 1 80.06 191 GLU A O 1
ATOM 1519 N N . GLY A 1 192 ? 20.859 14.25 -0.603 1 80.25 192 GLY A N 1
ATOM 1520 C CA . GLY A 1 192 ? 19.891 15.172 -0.029 1 80.25 192 GLY A CA 1
ATOM 1521 C C . GLY A 1 192 ? 18.562 14.508 0.292 1 80.25 192 GLY A C 1
ATOM 1522 O O . GLY A 1 192 ? 17.688 15.125 0.925 1 80.25 192 GLY A O 1
ATOM 1523 N N . GLU A 1 193 ? 18.406 13.336 -0.131 1 84.62 193 GLU A N 1
ATOM 1524 C CA . GLU A 1 193 ? 17.109 12.68 0.083 1 84.62 193 GLU A CA 1
ATOM 1525 C C . GLU A 1 193 ? 17.125 11.82 1.345 1 84.62 193 GLU A C 1
ATOM 1527 O O . GLU A 1 193 ? 16.109 11.234 1.72 1 84.62 193 GLU A O 1
ATOM 1532 N N . GLY A 1 194 ? 18.25 11.789 1.934 1 87.56 194 GLY A N 1
ATOM 1533 C CA . GLY A 1 194 ? 18.375 11.078 3.197 1 87.56 194 GLY A CA 1
ATOM 1534 C C . GLY A 1 194 ? 18.312 9.57 3.039 1 87.56 194 GLY A C 1
ATOM 1535 O O . GLY A 1 194 ? 17.953 8.859 3.982 1 87.56 194 GLY A O 1
ATOM 1536 N N . GLU A 1 195 ? 18.531 9.109 1.899 1 87.69 195 GLU A N 1
ATOM 1537 C CA . GLU A 1 195 ? 18.484 7.668 1.646 1 87.69 195 GLU A CA 1
ATOM 1538 C C . GLU A 1 195 ? 19.875 7.051 1.78 1 87.69 195 GLU A C 1
ATOM 1540 O O . GLU A 1 195 ? 20.844 7.57 1.233 1 87.69 195 GLU A O 1
ATOM 1545 N N . GLN A 1 196 ? 20.016 6.059 2.611 1 94.06 196 GLN A N 1
ATOM 1546 C CA . GLN A 1 196 ? 21.203 5.219 2.734 1 94.06 196 GLN A CA 1
ATOM 1547 C C . GLN A 1 196 ? 20.891 3.783 2.312 1 94.06 196 GLN A C 1
ATOM 1549 O O . GLN A 1 196 ? 20.344 3.002 3.094 1 94.06 196 GLN A O 1
ATOM 1554 N N . ILE A 1 197 ? 21.328 3.473 1.125 1 97.5 197 ILE A N 1
ATOM 1555 C CA . ILE A 1 197 ? 20.891 2.215 0.52 1 97.5 197 ILE A CA 1
ATOM 1556 C C . ILE A 1 197 ? 22.109 1.308 0.31 1 97.5 197 ILE A C 1
ATOM 1558 O O . ILE A 1 197 ? 23.125 1.733 -0.249 1 97.5 197 ILE A O 1
ATOM 1562 N N . LYS A 1 198 ? 22 0.127 0.756 1 97.81 198 LYS A N 1
ATOM 1563 C CA . LYS A 1 198 ? 22.969 -0.928 0.466 1 97.81 198 LYS A CA 1
ATOM 1564 C C . LYS A 1 198 ? 22.391 -1.96 -0.495 1 97.81 198 LYS A C 1
ATOM 1566 O O . LYS A 1 198 ? 21.188 -2.232 -0.465 1 97.81 198 LYS A O 1
ATOM 1571 N N . LEU A 1 199 ? 23.25 -2.518 -1.27 1 98.5 199 LEU A N 1
ATOM 1572 C CA . LEU A 1 199 ? 22.797 -3.535 -2.215 1 98.5 199 LEU A CA 1
ATOM 1573 C C . LEU A 1 199 ? 22.906 -4.93 -1.601 1 98.5 199 LEU A C 1
ATOM 1575 O O . LEU A 1 199 ? 23.859 -5.227 -0.881 1 98.5 199 LEU A O 1
ATOM 1579 N N . VAL A 1 200 ? 21.938 -5.727 -1.896 1 98.38 200 VAL A N 1
ATOM 1580 C CA . VAL A 1 200 ? 21.906 -7.145 -1.541 1 98.38 200 VAL A CA 1
ATOM 1581 C C . VAL A 1 200 ? 21.688 -7.988 -2.795 1 98.38 200 VAL A C 1
ATOM 1583 O O . VAL A 1 200 ? 20.703 -7.809 -3.506 1 98.38 200 VAL A O 1
ATOM 1586 N N . ILE A 1 201 ? 22.609 -8.852 -3.043 1 98.25 201 ILE A N 1
ATOM 1587 C CA . ILE A 1 201 ? 22.5 -9.734 -4.199 1 98.25 201 ILE A CA 1
ATOM 1588 C C . ILE A 1 201 ? 22.047 -11.125 -3.744 1 98.25 201 ILE A C 1
ATOM 1590 O O . ILE A 1 201 ? 22.641 -11.719 -2.846 1 98.25 201 ILE A O 1
ATOM 1594 N N . GLN A 1 202 ? 21.031 -11.648 -4.332 1 98 202 GLN A N 1
ATOM 1595 C CA . GLN A 1 202 ? 20.516 -12.961 -3.975 1 98 202 GLN A CA 1
ATOM 1596 C C . GLN A 1 202 ? 20.156 -13.773 -5.219 1 98 202 GLN A C 1
ATOM 1598 O O . GLN A 1 202 ? 19.875 -13.195 -6.273 1 98 202 GLN A O 1
ATOM 1603 N N . ASP A 1 203 ? 20.125 -15.109 -5.094 1 97.56 203 ASP A N 1
ATOM 1604 C CA . ASP A 1 203 ? 19.594 -15.961 -6.152 1 97.56 203 ASP A CA 1
ATOM 1605 C C . ASP A 1 203 ? 18.125 -15.672 -6.406 1 97.56 203 ASP A C 1
ATOM 1607 O O . ASP A 1 203 ? 17.375 -15.406 -5.465 1 97.56 203 ASP A O 1
ATOM 1611 N N . PHE A 1 204 ? 17.797 -15.719 -7.648 1 94.88 204 PHE A N 1
ATOM 1612 C CA . PHE A 1 204 ? 16.391 -15.508 -8.008 1 94.88 204 PHE A CA 1
ATOM 1613 C C . PHE A 1 204 ? 15.586 -16.781 -7.785 1 94.88 204 PHE A C 1
ATOM 1615 O O . PHE A 1 204 ? 15.398 -17.578 -8.711 1 94.88 204 PHE A O 1
ATOM 1622 N N . THR A 1 205 ? 15.148 -17.016 -6.539 1 93.44 205 THR A N 1
ATOM 1623 C CA . THR A 1 205 ? 14.273 -18.109 -6.137 1 93.44 205 THR A CA 1
ATOM 1624 C C . THR A 1 205 ? 13.047 -17.578 -5.402 1 93.44 205 THR A C 1
ATOM 1626 O O . THR A 1 205 ? 13.094 -16.5 -4.809 1 93.44 205 THR A O 1
ATOM 1629 N N . TRP A 1 206 ? 12 -18.312 -5.41 1 92 206 TRP A N 1
ATOM 1630 C CA . TRP A 1 206 ? 10.789 -17.891 -4.719 1 92 206 TRP A CA 1
ATOM 1631 C C . TRP A 1 206 ? 11.031 -17.766 -3.219 1 92 206 TRP A C 1
ATOM 1633 O O . TRP A 1 206 ? 10.469 -16.891 -2.562 1 92 206 TRP A O 1
ATOM 1643 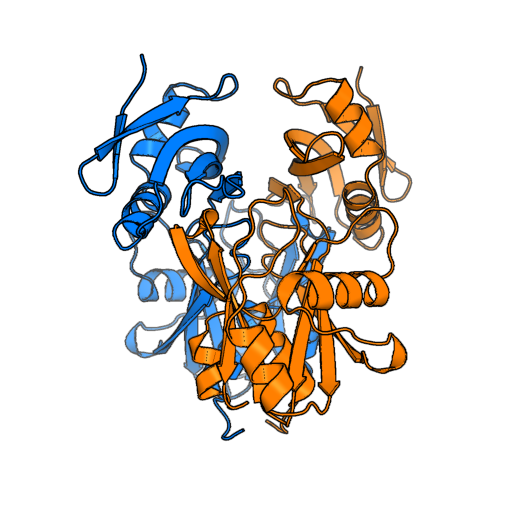N N . ASP A 1 207 ? 11.844 -18.641 -2.725 1 93.56 207 ASP A N 1
ATOM 1644 C CA . ASP A 1 207 ? 12.164 -18.562 -1.303 1 93.56 207 ASP A CA 1
ATOM 1645 C C . ASP A 1 207 ? 12.797 -17.219 -0.957 1 93.56 207 ASP A C 1
ATOM 1647 O O . ASP A 1 207 ? 12.398 -16.578 0.016 1 93.56 207 ASP A O 1
ATOM 1651 N N . ASN A 1 208 ? 13.781 -16.828 -1.752 1 95.94 208 ASN A N 1
ATOM 1652 C CA . ASN A 1 208 ? 14.445 -15.555 -1.515 1 95.94 208 ASN A CA 1
ATOM 1653 C C . ASN A 1 208 ? 13.492 -14.383 -1.724 1 95.94 208 ASN A C 1
ATOM 1655 O O . ASN A 1 208 ? 13.516 -13.422 -0.957 1 95.94 208 ASN A O 1
ATOM 1659 N N . VAL A 1 209 ? 12.656 -14.453 -2.762 1 96.19 209 VAL A N 1
ATOM 1660 C CA . VAL A 1 209 ? 11.688 -13.406 -3.068 1 96.19 209 VAL A CA 1
ATOM 1661 C C . VAL A 1 209 ? 10.719 -13.242 -1.901 1 96.19 209 VAL A C 1
ATOM 1663 O O . VAL A 1 209 ? 10.516 -12.133 -1.404 1 96.19 209 VAL A O 1
ATOM 1666 N N . LEU A 1 210 ? 10.172 -14.344 -1.422 1 96.06 210 LEU A N 1
ATOM 1667 C CA . LEU A 1 210 ? 9.141 -14.32 -0.386 1 96.06 210 LEU A CA 1
ATOM 1668 C C . LEU A 1 210 ? 9.727 -13.867 0.95 1 96.06 210 LEU A C 1
ATOM 1670 O O . LEU A 1 210 ? 9.047 -13.211 1.741 1 96.06 210 LEU A O 1
ATOM 1674 N N . LYS A 1 211 ? 10.953 -14.156 1.151 1 96.69 211 LYS A N 1
ATOM 1675 C CA . LYS A 1 211 ? 11.617 -13.805 2.406 1 96.69 211 LYS A CA 1
ATOM 1676 C C . LYS A 1 211 ? 11.742 -12.297 2.559 1 96.69 211 LYS A C 1
ATOM 1678 O O . LYS A 1 211 ? 11.781 -11.781 3.68 1 96.69 211 LYS A O 1
ATOM 1683 N N . THR A 1 212 ? 11.781 -11.531 1.456 1 98.06 212 THR A N 1
ATOM 1684 C CA . THR A 1 212 ? 11.906 -10.086 1.524 1 98.06 212 THR A CA 1
ATOM 1685 C C . THR A 1 212 ? 10.633 -9.453 2.082 1 98.06 212 THR A C 1
ATOM 1687 O O . T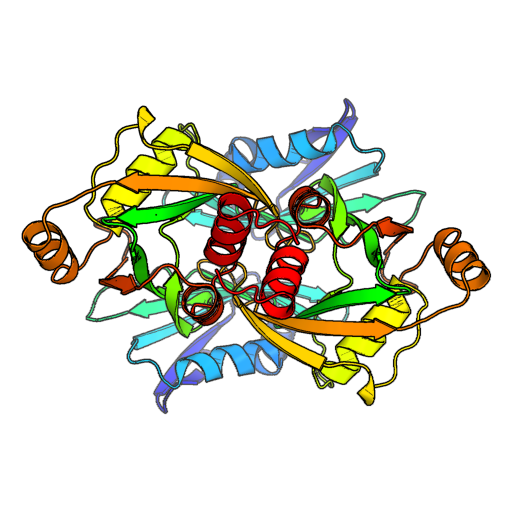HR A 1 212 ? 10.648 -8.312 2.553 1 98.06 212 THR A O 1
ATOM 1690 N N . GLN A 1 213 ? 9.5 -10.117 1.903 1 98 213 GLN A N 1
ATOM 1691 C CA . GLN A 1 213 ? 8.18 -9.633 2.295 1 98 213 GLN A CA 1
ATOM 1692 C C . GLN A 1 213 ? 7.801 -8.391 1.499 1 98 213 GLN A C 1
ATOM 1694 O O . GLN A 1 213 ? 6.828 -7.707 1.834 1 98 213 GLN A O 1
ATOM 1699 N N . ASP A 1 214 ? 8.539 -8.023 0.464 1 98.44 214 ASP A N 1
ATOM 1700 C CA . ASP A 1 214 ? 8.32 -6.84 -0.369 1 98.44 214 ASP A CA 1
ATOM 1701 C C . ASP A 1 214 ? 7.25 -7.105 -1.429 1 98.44 214 ASP A C 1
ATOM 1703 O O . ASP A 1 214 ? 7.496 -7.828 -2.396 1 98.44 214 ASP A O 1
ATOM 1707 N N . SER A 1 215 ? 6.125 -6.445 -1.272 1 98.19 215 SER A N 1
ATOM 1708 C CA . SER A 1 215 ? 5.004 -6.703 -2.17 1 98.19 215 SER A CA 1
ATOM 1709 C C . SER A 1 215 ? 5.387 -6.445 -3.623 1 98.19 215 SER A C 1
ATOM 1711 O O . SER A 1 215 ? 4.965 -7.176 -4.52 1 98.19 215 SER A O 1
ATOM 1713 N N . LYS A 1 216 ? 6.168 -5.398 -3.893 1 98.31 216 LYS A N 1
ATOM 1714 C CA . LYS A 1 216 ? 6.527 -5.047 -5.262 1 98.31 216 LYS A CA 1
ATOM 1715 C C . LYS A 1 216 ? 7.387 -6.133 -5.902 1 98.31 216 LYS A C 1
ATOM 1717 O O . LYS A 1 216 ? 7.18 -6.496 -7.062 1 98.31 216 LYS A O 1
ATOM 1722 N N . LEU A 1 217 ? 8.32 -6.637 -5.164 1 98.06 217 LEU A N 1
ATOM 1723 C CA . LEU A 1 217 ? 9.195 -7.688 -5.684 1 98.06 217 LEU A CA 1
ATOM 1724 C C . LEU A 1 217 ? 8.406 -8.961 -5.953 1 98.06 217 LEU A C 1
ATOM 1726 O O . LEU A 1 217 ? 8.578 -9.602 -6.992 1 98.06 217 LEU A O 1
ATOM 1730 N N . ILE A 1 218 ? 7.562 -9.328 -5.008 1 96.81 218 ILE A N 1
ATOM 1731 C CA . ILE A 1 218 ? 6.758 -10.539 -5.148 1 96.81 218 ILE A CA 1
ATOM 1732 C C . ILE A 1 218 ? 5.895 -10.445 -6.406 1 96.81 218 ILE A C 1
ATOM 1734 O O . ILE A 1 218 ? 5.836 -11.383 -7.199 1 96.81 218 ILE A O 1
ATOM 1738 N N . ALA A 1 219 ? 5.309 -9.305 -6.555 1 97 219 ALA A N 1
ATOM 1739 C CA . ALA A 1 219 ? 4.434 -9.102 -7.703 1 97 219 ALA A CA 1
ATOM 1740 C C . ALA A 1 219 ? 5.23 -9.102 -9.008 1 97 219 ALA A C 1
ATOM 1742 O O . ALA A 1 219 ? 4.801 -9.688 -10.008 1 97 219 ALA A O 1
ATOM 1743 N N . ALA A 1 220 ? 6.355 -8.398 -9.008 1 97.06 220 ALA A N 1
ATOM 1744 C CA . ALA A 1 220 ? 7.184 -8.359 -10.211 1 97.06 220 ALA A CA 1
ATOM 1745 C C . ALA A 1 220 ? 7.684 -9.75 -10.586 1 97.06 220 ALA A C 1
ATOM 1747 O O . ALA A 1 220 ? 7.672 -10.125 -11.758 1 97.06 220 ALA A O 1
ATOM 1748 N N . ALA A 1 221 ? 8.109 -10.508 -9.586 1 95.5 221 ALA A N 1
ATOM 1749 C CA . ALA A 1 221 ? 8.578 -11.875 -9.82 1 95.5 221 ALA A CA 1
ATOM 1750 C C . ALA A 1 221 ? 7.461 -12.742 -10.383 1 95.5 221 ALA A C 1
ATOM 1752 O O . ALA A 1 221 ? 7.676 -13.523 -11.312 1 95.5 221 ALA A O 1
ATOM 1753 N N . ALA A 1 222 ? 6.277 -12.609 -9.789 1 94 222 ALA A N 1
ATOM 1754 C CA . ALA A 1 222 ? 5.129 -13.383 -10.25 1 94 222 ALA A CA 1
ATOM 1755 C C . ALA A 1 222 ? 4.797 -13.062 -11.703 1 94 222 ALA A C 1
ATOM 1757 O O . ALA A 1 222 ? 4.531 -13.961 -12.5 1 94 222 ALA A O 1
ATOM 1758 N N . ALA A 1 223 ? 4.805 -11.781 -11.992 1 94.56 223 ALA A N 1
ATOM 1759 C CA . ALA A 1 223 ? 4.488 -11.344 -13.344 1 94.56 223 ALA A CA 1
ATOM 1760 C C . ALA A 1 223 ? 5.547 -11.82 -14.336 1 94.56 223 ALA A C 1
ATOM 1762 O O . ALA A 1 223 ? 5.234 -12.148 -15.484 1 94.56 223 ALA A O 1
ATOM 1763 N N . TYR A 1 224 ? 6.766 -11.797 -13.922 1 94.38 224 TYR A N 1
ATOM 1764 C CA . TYR A 1 224 ? 7.883 -12.188 -14.773 1 94.38 224 TYR A CA 1
ATOM 1765 C C . TYR A 1 224 ? 7.895 -13.695 -15 1 94.38 224 TYR A C 1
ATOM 1767 O O . TYR A 1 224 ? 8.039 -14.156 -16.141 1 94.38 224 TYR A O 1
ATOM 1775 N N . TYR A 1 225 ? 7.91 -14.453 -13.867 1 79.88 225 TYR A N 1
ATOM 1776 C CA . TYR A 1 225 ? 8.07 -15.906 -13.953 1 79.88 225 TYR A CA 1
ATOM 1777 C C . TYR A 1 225 ? 6.793 -16.562 -14.453 1 79.88 225 TYR A C 1
ATOM 1779 O O . TYR A 1 225 ? 6.84 -17.625 -15.094 1 79.88 225 TYR A O 1
ATOM 1787 N N . ASN A 1 226 ? 5.691 -15.742 -14.398 1 66.5 226 ASN A N 1
ATOM 1788 C CA . ASN A 1 226 ? 4.387 -16.234 -14.82 1 66.5 226 ASN A CA 1
ATOM 1789 C C . ASN A 1 226 ? 4.414 -17.734 -15.086 1 66.5 226 ASN A C 1
ATOM 1791 O O . ASN A 1 226 ? 4.145 -18.188 -16.203 1 66.5 226 ASN A O 1
ATOM 1795 N N . PRO A 1 227 ? 5.098 -18.547 -14.086 1 53.34 227 PRO A N 1
ATOM 1796 C CA . PRO A 1 227 ? 5.168 -19.984 -14.367 1 53.34 227 PRO A CA 1
ATOM 1797 C C . PRO A 1 227 ? 3.793 -20.609 -14.562 1 53.34 227 PRO A C 1
ATOM 1799 O O . PRO A 1 227 ? 2.789 -20.078 -14.086 1 53.34 227 PRO A O 1
ATOM 1802 N N . LYS A 1 228 ? 3.557 -21.422 -15.648 1 51.16 228 LYS A N 1
ATOM 1803 C CA . LYS A 1 228 ? 2.314 -22.188 -15.719 1 51.16 228 LYS A CA 1
ATOM 1804 C C . LYS A 1 228 ? 1.901 -22.688 -14.336 1 51.16 228 LYS A C 1
ATOM 1806 O O . LYS A 1 228 ? 2.723 -23.234 -13.602 1 51.16 228 LYS A O 1
ATOM 1811 N N . LEU A 1 229 ? 1.033 -22.078 -13.664 1 43.84 229 LEU A N 1
ATOM 1812 C CA . LEU A 1 229 ? 0.465 -22.625 -12.445 1 43.84 229 LEU A CA 1
ATOM 1813 C C . LEU A 1 229 ? -0.17 -23.984 -12.711 1 43.84 229 LEU A C 1
ATOM 1815 O O . LEU A 1 229 ? -0.764 -24.203 -13.773 1 43.84 229 LEU A O 1
ATOM 1819 N N . MET B 1 1 ? 2.152 21.266 26.516 1 51.28 1 MET B N 1
ATOM 1820 C CA . MET B 1 1 ? 2.475 20.031 27.234 1 51.28 1 MET B CA 1
ATOM 1821 C C . MET B 1 1 ? 3.127 19.031 26.297 1 51.28 1 MET B C 1
ATOM 1823 O O . MET B 1 1 ? 2.588 18.719 25.219 1 51.28 1 MET B O 1
ATOM 1827 N N . ILE B 1 2 ? 4.48 18.984 26.297 1 68.88 2 ILE B N 1
ATOM 1828 C CA . ILE B 1 2 ? 5.188 18 25.484 1 68.88 2 ILE B CA 1
ATOM 1829 C C . ILE B 1 2 ? 5.133 16.625 26.156 1 68.88 2 ILE B C 1
ATOM 1831 O O . ILE B 1 2 ? 5.512 16.484 27.312 1 68.88 2 ILE B O 1
ATOM 1835 N N . ARG B 1 3 ? 4.34 15.672 25.719 1 90.25 3 ARG B N 1
ATOM 1836 C CA . ARG B 1 3 ? 4.355 14.281 26.156 1 90.25 3 ARG B CA 1
ATOM 1837 C C . ARG B 1 3 ? 5.566 13.539 25.609 1 90.25 3 ARG B C 1
ATOM 1839 O O . ARG B 1 3 ? 6.23 14.023 24.688 1 90.25 3 ARG B O 1
ATOM 1846 N N . ASN B 1 4 ? 5.914 12.5 26.406 1 94.12 4 ASN B N 1
ATOM 1847 C CA . ASN B 1 4 ? 7.027 11.672 25.969 1 94.12 4 ASN B CA 1
ATOM 1848 C C . ASN B 1 4 ? 6.605 10.211 25.797 1 94.12 4 ASN B C 1
ATOM 1850 O O . ASN B 1 4 ? 5.699 9.742 26.484 1 94.12 4 ASN B O 1
ATOM 1854 N N . ILE B 1 5 ? 7.211 9.594 24.812 1 93.38 5 ILE B N 1
ATOM 1855 C CA . ILE B 1 5 ? 7.082 8.148 24.641 1 93.38 5 ILE B CA 1
ATOM 1856 C C . ILE B 1 5 ? 8.461 7.496 24.734 1 93.38 5 ILE B C 1
ATOM 1858 O O . ILE B 1 5 ? 9.477 8.141 24.469 1 93.38 5 ILE B O 1
ATOM 1862 N N . LEU B 1 6 ? 8.406 6.273 25.125 1 92.44 6 LEU B N 1
ATOM 1863 C CA . LEU B 1 6 ? 9.672 5.562 25.297 1 92.44 6 LEU B CA 1
ATOM 1864 C C . LEU B 1 6 ? 10 4.719 24.078 1 92.44 6 LEU B C 1
ATOM 1866 O O . LEU B 1 6 ? 9.188 3.895 23.641 1 92.44 6 LEU B O 1
ATOM 1870 N N . ILE B 1 7 ? 11.148 4.977 23.531 1 92.69 7 ILE B N 1
ATOM 1871 C CA . ILE B 1 7 ? 11.727 4.129 22.484 1 92.69 7 ILE B CA 1
ATOM 1872 C C . ILE B 1 7 ? 13.141 3.713 22.891 1 92.69 7 ILE B C 1
ATOM 1874 O O . ILE B 1 7 ? 14.016 4.562 23.078 1 92.69 7 ILE B O 1
ATOM 1878 N N . ARG B 1 8 ? 13.352 2.418 23.031 1 91.38 8 ARG B N 1
ATOM 1879 C CA . ARG B 1 8 ? 14.633 1.875 23.469 1 91.38 8 ARG B CA 1
ATOM 1880 C C . ARG B 1 8 ? 15.125 2.561 24.734 1 91.38 8 ARG B C 1
ATOM 1882 O O . ARG B 1 8 ? 16.281 2.973 24.812 1 91.38 8 ARG B O 1
ATOM 1889 N N . GLY B 1 9 ? 14.219 2.801 25.562 1 89.38 9 GLY B N 1
ATOM 1890 C CA . GLY B 1 9 ? 14.531 3.35 26.875 1 89.38 9 GLY B CA 1
ATOM 1891 C C . GLY B 1 9 ? 14.758 4.852 26.859 1 89.38 9 GLY B C 1
ATOM 1892 O O . GLY B 1 9 ? 15.055 5.453 27.891 1 89.38 9 GLY B O 1
ATOM 1893 N N . GLN B 1 10 ? 14.633 5.453 25.766 1 92.06 10 GLN B N 1
ATOM 1894 C CA . GLN B 1 10 ? 14.82 6.895 25.656 1 92.06 10 GLN B CA 1
ATOM 1895 C C . GLN B 1 10 ? 13.484 7.621 25.578 1 92.06 10 GLN B C 1
ATOM 1897 O O . GLN B 1 10 ? 12.547 7.148 24.922 1 92.06 10 GLN B O 1
ATOM 1902 N N . ASN B 1 11 ? 13.406 8.719 26.219 1 94.81 11 ASN B N 1
ATOM 1903 C CA . ASN B 1 11 ? 12.219 9.562 26.125 1 94.81 11 ASN B CA 1
ATOM 1904 C C . ASN B 1 11 ? 12.203 10.375 24.844 1 94.81 11 ASN B C 1
ATOM 1906 O O . ASN B 1 11 ? 13.102 11.195 24.609 1 94.81 11 ASN B O 1
ATOM 1910 N N . ILE B 1 12 ? 11.242 10.141 24.047 1 95.56 12 ILE B N 1
ATOM 1911 C CA . ILE B 1 12 ? 11.086 10.836 22.766 1 95.56 12 ILE B CA 1
ATOM 1912 C C . ILE B 1 12 ? 9.914 11.805 22.844 1 95.56 12 ILE B C 1
ATOM 1914 O O . ILE B 1 12 ? 8.797 11.406 23.188 1 95.56 12 ILE B O 1
ATOM 1918 N N . PRO B 1 13 ? 10.156 13.039 22.594 1 97.31 13 PRO B N 1
ATOM 1919 C CA . PRO B 1 13 ? 9.031 13.969 22.531 1 97.31 13 PRO B CA 1
ATOM 1920 C C . PRO B 1 13 ? 7.918 13.5 21.609 1 97.31 13 PRO B C 1
ATOM 1922 O O . PRO B 1 13 ? 8.188 13.125 20.453 1 97.31 13 PRO B O 1
ATOM 1925 N N . PHE B 1 14 ? 6.773 13.367 22.094 1 97.19 14 PHE B N 1
ATOM 1926 C CA . PHE B 1 14 ? 5.547 13.023 21.375 1 97.19 14 PHE B CA 1
ATOM 1927 C C . PHE B 1 14 ? 4.602 14.219 21.328 1 97.19 14 PHE B C 1
ATOM 1929 O O . PHE B 1 14 ? 4.035 14.617 22.344 1 97.19 14 PHE B O 1
ATOM 1936 N N . ILE B 1 15 ? 4.418 14.773 20.062 1 97.06 15 ILE B N 1
ATOM 1937 C CA . ILE B 1 15 ? 3.85 16.109 19.906 1 97.06 15 ILE B CA 1
ATOM 1938 C C . ILE B 1 15 ? 2.49 16.016 19.219 1 97.06 15 ILE B C 1
ATOM 1940 O O . ILE B 1 15 ? 2.322 15.25 18.266 1 97.06 15 ILE B O 1
ATOM 1944 N N . LYS B 1 16 ? 1.538 16.75 19.734 1 96.38 16 LYS B N 1
ATOM 1945 C CA . LYS B 1 16 ? 0.249 16.938 19.062 1 96.38 16 LYS B CA 1
ATOM 1946 C C . LYS B 1 16 ? 0.323 18.031 18.016 1 96.38 16 LYS B C 1
ATOM 1948 O O . LYS B 1 16 ? 0.508 19.203 18.359 1 96.38 16 LYS B O 1
ATOM 1953 N N . GLY B 1 17 ? 0.152 17.688 16.812 1 94.25 17 GLY B N 1
ATOM 1954 C CA . GLY B 1 17 ? 0.137 18.703 15.781 1 94.25 17 GLY B CA 1
ATOM 1955 C C . GLY B 1 17 ? -0.985 19.719 15.945 1 94.25 17 GLY B C 1
ATOM 1956 O O . GLY B 1 17 ? -1.965 19.453 16.641 1 94.25 17 GLY B O 1
ATOM 1957 N N . GLU B 1 18 ? -0.905 20.844 15.391 1 89.69 18 GLU B N 1
ATOM 1958 C CA . GLU B 1 18 ? -1.824 21.969 15.57 1 89.69 18 GLU B CA 1
ATOM 1959 C C . GLU B 1 18 ? -3.246 21.578 15.172 1 89.69 18 GLU B C 1
ATOM 1961 O O . GLU B 1 18 ? -4.211 21.969 15.836 1 89.69 18 GLU B O 1
ATOM 1966 N N . GLY B 1 19 ? -3.492 20.812 14.203 1 88.75 19 GLY B N 1
ATOM 1967 C CA . GLY B 1 19 ? -4.82 20.484 13.711 1 88.75 19 GLY B CA 1
ATOM 1968 C C . GLY B 1 19 ? -5.395 19.234 14.344 1 88.75 19 GLY B C 1
ATOM 1969 O O . GLY B 1 19 ? -6.492 18.797 13.992 1 88.75 19 GLY B O 1
ATOM 1970 N N . VAL B 1 20 ? -4.801 18.734 15.398 1 94.19 20 VAL B N 1
ATOM 1971 C CA . VAL B 1 20 ? -5.219 17.484 16.016 1 94.19 20 VAL B CA 1
ATOM 1972 C C . VAL B 1 20 ? -5.914 17.766 17.344 1 94.19 20 VAL B C 1
ATOM 1974 O O . VAL B 1 20 ? -5.395 18.5 18.188 1 94.19 20 VAL B O 1
ATOM 1977 N N . LEU B 1 21 ? -7.102 17.234 17.531 1 94.31 21 LEU B N 1
ATOM 1978 C CA . LEU B 1 21 ? -7.824 17.375 18.797 1 94.31 21 LEU B CA 1
ATOM 1979 C C . LEU B 1 21 ? -7.125 16.625 19.922 1 94.31 21 LEU B C 1
ATOM 1981 O O . LEU B 1 21 ? -6.637 15.508 19.703 1 94.31 21 LEU B O 1
ATOM 1985 N N . ILE B 1 22 ? -7.203 17.172 21.062 1 95.25 22 ILE B N 1
ATOM 1986 C CA . ILE B 1 22 ? -6.516 16.594 22.219 1 95.25 22 ILE B CA 1
ATOM 1987 C C . ILE B 1 22 ? -7.105 15.219 22.531 1 95.25 22 ILE B C 1
ATOM 1989 O O . ILE B 1 22 ? -6.379 14.289 22.875 1 95.25 22 ILE B O 1
ATOM 1993 N N . ASP B 1 23 ? -8.367 15.078 22.391 1 95.75 23 ASP B N 1
ATOM 1994 C CA . ASP B 1 23 ? -9.016 13.789 22.656 1 95.75 23 ASP B CA 1
ATOM 1995 C C . ASP B 1 23 ? -8.531 12.727 21.688 1 95.75 23 ASP B C 1
ATOM 1997 O O . ASP B 1 23 ? -8.312 11.578 22.062 1 95.75 23 ASP B O 1
ATOM 2001 N N . HIS B 1 24 ? -8.438 13.078 20.438 1 96.31 24 HIS B N 1
ATOM 2002 C CA . HIS B 1 24 ? -7.93 12.156 19.438 1 96.31 24 HIS B CA 1
ATOM 2003 C C . HIS B 1 24 ? -6.473 11.789 19.703 1 96.31 24 HIS B C 1
ATOM 2005 O O . HIS B 1 24 ? -6.09 10.617 19.594 1 96.31 24 HIS B O 1
ATOM 2011 N N . PHE B 1 25 ? -5.684 12.781 20.109 1 96.19 25 PHE B N 1
ATOM 2012 C CA . PHE B 1 25 ? -4.273 12.578 20.422 1 96.19 25 PHE B CA 1
ATOM 2013 C C . PHE B 1 25 ? -4.117 11.562 21.547 1 96.19 25 PHE B C 1
ATOM 2015 O O . PHE B 1 25 ? -3.287 10.656 21.469 1 96.19 25 PHE B O 1
ATOM 2022 N N . ASN B 1 26 ? -4.953 11.648 22.531 1 95.56 26 ASN B N 1
ATOM 2023 C CA . ASN B 1 26 ? -4.93 10.719 23.656 1 95.56 26 ASN B CA 1
ATOM 2024 C C . ASN B 1 26 ? -5.266 9.297 23.219 1 95.56 26 ASN B C 1
ATOM 2026 O O . ASN B 1 26 ? -4.633 8.336 23.656 1 95.56 26 ASN B O 1
ATOM 2030 N N . LYS B 1 27 ? -6.18 9.195 22.359 1 95.31 27 LYS B N 1
ATOM 2031 C CA . LYS B 1 27 ? -6.602 7.883 21.859 1 95.31 27 LYS B CA 1
ATOM 2032 C C . LYS B 1 27 ? -5.504 7.223 21.031 1 95.31 27 LYS B C 1
ATOM 2034 O O . LYS B 1 27 ? -5.34 6 21.078 1 95.31 27 LYS B O 1
ATOM 2039 N N . ILE B 1 28 ? -4.75 8 20.312 1 95.19 28 ILE B N 1
ATOM 2040 C CA . ILE B 1 28 ? -3.676 7.473 19.484 1 95.19 28 ILE B CA 1
ATOM 2041 C C . ILE B 1 28 ? -2.619 6.805 20.359 1 95.19 28 ILE B C 1
ATOM 2043 O O . ILE B 1 28 ? -2.18 5.691 20.062 1 95.19 28 ILE B O 1
ATOM 2047 N N . GLU B 1 29 ? -2.27 7.469 21.391 1 92.31 29 GLU B N 1
ATOM 2048 C CA . GLU B 1 29 ? -1.239 6.945 22.281 1 92.31 29 GLU B CA 1
ATOM 2049 C C . GLU B 1 29 ? -1.631 5.578 22.844 1 92.31 29 GLU B C 1
ATOM 2051 O O . GLU B 1 29 ? -0.768 4.734 23.094 1 92.31 29 GLU B O 1
ATOM 2056 N N . GLN B 1 30 ? -2.889 5.352 22.859 1 91.44 30 GLN B N 1
ATOM 2057 C CA . GLN B 1 30 ? -3.387 4.117 23.453 1 91.44 30 GLN B CA 1
ATOM 2058 C C . GLN B 1 30 ? -3.73 3.084 22.391 1 91.44 30 GLN B C 1
ATOM 2060 O O . GLN B 1 30 ? -3.986 1.92 22.703 1 91.44 30 GLN B O 1
ATOM 2065 N N . SER B 1 31 ? -3.746 3.518 21.188 1 92.56 31 SER B N 1
ATOM 2066 C CA . SER B 1 31 ? -4.156 2.617 20.109 1 92.56 31 SER B CA 1
ATOM 2067 C C . SER B 1 31 ? -3.113 1.533 19.859 1 92.56 31 SER B C 1
ATOM 2069 O O . SER B 1 31 ? -1.91 1.788 19.969 1 92.56 31 SER B O 1
ATOM 2071 N N . LYS B 1 32 ? -3.572 0.331 19.531 1 90.88 32 LYS B N 1
ATOM 2072 C CA . LYS B 1 32 ? -2.695 -0.811 19.281 1 90.88 32 LYS B CA 1
ATOM 2073 C C . LYS B 1 32 ? -1.763 -0.542 18.094 1 90.88 32 LYS B C 1
ATOM 2075 O O . LYS B 1 32 ? -0.589 -0.916 18.141 1 90.88 32 LYS B O 1
ATOM 2080 N N . LYS B 1 33 ? -2.287 0.054 17.031 1 93 33 LYS B N 1
ATOM 2081 C CA . LYS B 1 33 ? -1.475 0.316 15.852 1 93 33 LYS B CA 1
ATOM 2082 C C . LYS B 1 33 ? -0.285 1.21 16.188 1 93 33 LYS B C 1
ATOM 2084 O O . LYS B 1 33 ? 0.828 0.976 15.711 1 93 33 LYS B O 1
ATOM 2089 N N . PHE B 1 34 ? -0.476 2.195 17.031 1 95.44 34 PHE B N 1
ATOM 2090 C CA . PHE B 1 34 ? 0.612 3.082 17.438 1 95.44 34 PHE B CA 1
ATOM 2091 C C . PHE B 1 34 ? 1.604 2.352 18.328 1 95.44 34 PHE B C 1
ATOM 2093 O O . PHE B 1 34 ? 2.818 2.471 18.141 1 95.44 34 PHE B O 1
ATOM 2100 N N . GLN B 1 35 ? 1.076 1.598 19.219 1 93.88 35 GLN B N 1
ATOM 2101 C CA . GLN B 1 35 ? 1.947 0.84 20.109 1 93.88 35 GLN B CA 1
ATOM 2102 C C . GLN B 1 35 ? 2.811 -0.147 19.328 1 93.88 35 GLN B C 1
ATOM 2104 O O . GLN B 1 35 ? 4 -0.298 19.609 1 93.88 35 GLN B O 1
ATOM 2109 N N . ASN B 1 36 ? 2.186 -0.798 18.391 1 93.56 36 ASN B N 1
ATOM 2110 C CA . ASN B 1 36 ? 2.938 -1.713 17.547 1 93.56 36 ASN B CA 1
ATOM 2111 C C . ASN B 1 36 ? 4.027 -0.984 16.766 1 93.56 36 ASN B C 1
ATOM 2113 O O . ASN B 1 36 ? 5.145 -1.489 16.625 1 93.56 36 ASN B O 1
ATOM 2117 N N . TYR B 1 37 ? 3.701 0.166 16.281 1 96.12 37 TYR B N 1
ATOM 2118 C CA . TYR B 1 37 ? 4.668 0.965 15.531 1 96.12 37 TYR B CA 1
ATOM 2119 C C . TYR B 1 37 ? 5.859 1.338 16.406 1 96.12 37 TYR B C 1
ATOM 2121 O O . TYR B 1 37 ? 7.012 1.204 15.992 1 96.12 37 TYR B O 1
ATOM 2129 N N . ILE B 1 38 ? 5.59 1.789 17.625 1 96 38 ILE B N 1
ATOM 2130 C CA . ILE B 1 38 ? 6.648 2.174 18.547 1 96 38 ILE B CA 1
ATOM 2131 C C . ILE B 1 38 ? 7.523 0.962 18.859 1 96 38 ILE B C 1
ATOM 2133 O O . ILE B 1 38 ? 8.75 1.068 18.906 1 96 38 ILE B O 1
ATOM 2137 N N . LYS B 1 39 ? 6.934 -0.148 19.016 1 94.25 39 LYS B N 1
ATOM 2138 C CA . LYS B 1 39 ? 7.664 -1.374 19.328 1 94.25 39 LYS B CA 1
ATOM 2139 C C . LYS B 1 39 ? 8.578 -1.782 18.188 1 94.25 39 LYS B C 1
ATOM 2141 O O . LYS B 1 39 ? 9.633 -2.381 18.406 1 94.25 39 LYS B O 1
ATOM 2146 N N . SER B 1 40 ? 8.211 -1.433 16.969 1 94.81 40 SER B N 1
ATOM 2147 C CA . SER B 1 40 ? 8.984 -1.828 15.797 1 94.81 40 SER B CA 1
ATOM 2148 C C . SER B 1 40 ? 10.375 -1.204 15.812 1 94.81 40 SER B C 1
ATOM 2150 O O . SER B 1 40 ? 11.297 -1.719 15.18 1 94.81 40 SER B O 1
ATOM 2152 N N . TRP B 1 41 ? 10.539 -0.13 16.547 1 95 41 TRP B N 1
ATOM 2153 C CA . TRP B 1 41 ? 11.797 0.606 16.578 1 95 41 TRP B CA 1
ATOM 2154 C C . TRP B 1 41 ? 12.781 -0.039 17.547 1 95 41 TRP B C 1
ATOM 2156 O O . TRP B 1 41 ? 13.969 0.304 17.562 1 95 41 TRP B O 1
ATOM 2166 N N . GLU B 1 42 ? 12.344 -0.957 18.312 1 90.56 42 GLU B N 1
ATOM 2167 C CA . GLU B 1 42 ? 13.125 -1.4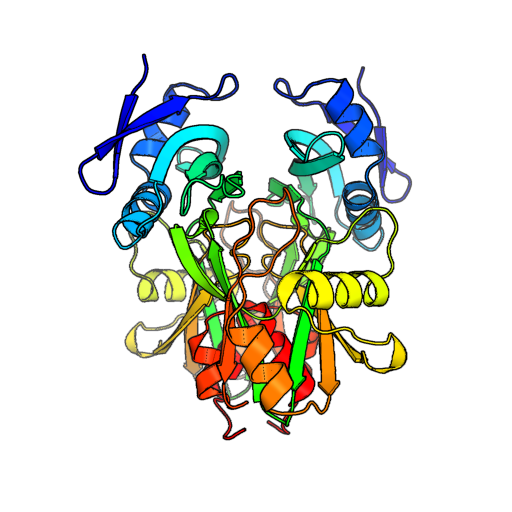74 19.422 1 90.56 42 GLU B CA 1
ATOM 2168 C C . GLU B 1 42 ? 14.391 -2.17 18.938 1 90.56 42 GLU B C 1
ATOM 2170 O O . GLU B 1 42 ? 15.406 -2.205 19.641 1 90.56 42 GLU B O 1
ATOM 2175 N N . GLN B 1 43 ? 14.414 -2.662 17.766 1 86.25 43 GLN B N 1
ATOM 2176 C CA . GLN B 1 43 ? 15.578 -3.402 17.281 1 86.25 43 GLN B CA 1
ATOM 2177 C C . GLN B 1 43 ? 16.406 -2.562 16.312 1 86.25 43 GLN B C 1
ATOM 2179 O O . GLN B 1 43 ? 17.344 -3.064 15.695 1 86.25 43 GLN B O 1
ATOM 2184 N N . SER B 1 44 ? 16.109 -1.339 16.266 1 88.94 44 SER B N 1
ATOM 2185 C CA . SER B 1 44 ? 16.781 -0.519 15.266 1 88.94 44 SER B CA 1
ATOM 2186 C C . SER B 1 44 ? 17.906 0.302 15.898 1 88.94 44 SER B C 1
ATOM 2188 O O . SER B 1 44 ? 17.906 0.521 17.109 1 88.94 44 SER B O 1
ATOM 2190 N N . ASN B 1 45 ? 18.859 0.667 15.156 1 90.44 45 ASN B N 1
ATOM 2191 C CA . ASN B 1 45 ? 19.922 1.566 15.594 1 90.44 45 ASN B CA 1
ATOM 2192 C C . ASN B 1 45 ? 19.688 2.994 15.109 1 90.44 45 ASN B C 1
ATOM 2194 O O . ASN B 1 45 ? 20.609 3.807 15.086 1 90.44 45 ASN B O 1
ATOM 2198 N N . VAL B 1 46 ? 18.531 3.277 14.766 1 94.88 46 VAL B N 1
ATOM 2199 C CA . VAL B 1 46 ? 18.156 4.59 14.242 1 94.88 46 VAL B CA 1
ATOM 2200 C C . VAL B 1 46 ? 17.781 5.512 15.398 1 94.88 46 VAL B C 1
ATOM 2202 O O . VAL B 1 46 ? 17.094 5.098 16.328 1 94.88 46 VAL B O 1
ATOM 2205 N N . GLU B 1 47 ? 18.234 6.711 15.359 1 95.31 47 GLU B N 1
ATOM 2206 C CA . GLU B 1 47 ? 17.922 7.727 16.359 1 95.31 47 GLU B CA 1
ATOM 2207 C C . GLU B 1 47 ? 16.594 8.406 16.031 1 95.31 47 GLU B C 1
ATOM 2209 O O . GLU B 1 47 ? 16.406 8.93 14.938 1 95.31 47 GLU B O 1
ATOM 2214 N N . VAL B 1 48 ? 15.68 8.414 16.984 1 97 48 VAL B N 1
ATOM 2215 C CA . VAL B 1 48 ? 14.422 9.133 16.859 1 97 48 VAL B CA 1
ATOM 2216 C C . VAL B 1 48 ? 14.422 10.352 17.781 1 97 48 VAL B C 1
ATOM 2218 O O . VAL B 1 48 ? 14.602 10.219 18.984 1 97 48 VAL B O 1
ATOM 2221 N N . LYS B 1 49 ? 14.211 11.492 17.234 1 97 49 LYS B N 1
ATOM 2222 C CA . LYS B 1 49 ? 14.297 12.719 18.016 1 97 49 LYS B CA 1
ATOM 2223 C C . LYS B 1 49 ? 12.906 13.188 18.453 1 97 49 LYS B C 1
ATOM 2225 O O . LYS B 1 49 ? 12.758 13.781 19.516 1 97 49 LYS B O 1
ATOM 2230 N N . GLN B 1 50 ? 11.984 12.953 17.625 1 97.44 50 GLN B N 1
ATOM 2231 C CA . GLN B 1 50 ? 10.625 13.414 17.906 1 97.44 50 GLN B CA 1
ATOM 2232 C C . GLN B 1 50 ? 9.609 12.719 17 1 97.44 50 GLN B C 1
ATOM 2234 O O . GLN B 1 50 ? 9.938 12.32 15.883 1 97.44 50 GLN B O 1
ATOM 2239 N N . ILE B 1 51 ? 8.422 12.57 17.516 1 97.81 51 ILE B N 1
ATOM 2240 C CA . ILE B 1 51 ? 7.281 12.094 16.734 1 97.81 51 ILE B CA 1
ATOM 2241 C C . ILE B 1 51 ? 6.113 13.062 16.875 1 97.81 51 ILE B C 1
ATOM 2243 O O . ILE B 1 51 ? 5.719 13.414 17.984 1 97.81 51 ILE B O 1
ATOM 2247 N N . GLU B 1 52 ? 5.605 13.477 15.781 1 97.75 52 GLU B N 1
ATOM 2248 C CA . GLU B 1 52 ? 4.461 14.383 15.766 1 97.75 52 GLU B CA 1
ATOM 2249 C C . GLU B 1 52 ? 3.258 13.742 15.086 1 97.75 52 GLU B C 1
ATOM 2251 O O . GLU B 1 52 ? 3.387 13.164 14 1 97.75 52 GLU B O 1
ATOM 2256 N N . VAL B 1 53 ? 2.09 13.812 15.781 1 97.56 53 VAL B N 1
ATOM 2257 C CA . VAL B 1 53 ? 0.834 13.453 15.125 1 97.56 53 VAL B CA 1
ATOM 2258 C C . VAL B 1 53 ? 0.313 14.641 14.32 1 97.56 53 VAL B C 1
ATOM 2260 O O . VAL B 1 53 ? -0.124 15.641 14.891 1 97.56 53 VAL B O 1
ATOM 2263 N N . SER B 1 54 ? 0.335 14.461 13.008 1 96.88 54 SER B N 1
ATOM 2264 C CA . SER B 1 54 ? 0.005 15.625 12.195 1 96.88 54 SER B CA 1
ATOM 2265 C C . SER B 1 54 ? -1.436 15.555 11.695 1 96.88 54 SER B C 1
ATOM 2267 O O . SER B 1 54 ? -2.018 16.578 11.328 1 96.88 54 SER B O 1
ATOM 2269 N N . TYR B 1 55 ? -2 14.359 11.664 1 96.69 55 TYR B N 1
ATOM 2270 C CA . TYR B 1 55 ? -3.387 14.188 11.242 1 96.69 55 TYR B CA 1
ATOM 2271 C C . TYR B 1 55 ? -3.961 12.883 11.773 1 96.69 55 TYR B C 1
ATOM 2273 O O . TYR B 1 55 ? -3.246 11.883 11.898 1 96.69 55 TYR B O 1
ATOM 2281 N N . VAL B 1 56 ? -5.246 12.906 12.07 1 96.44 56 VAL B N 1
ATOM 2282 C CA . VAL B 1 56 ? -5.941 11.719 12.547 1 96.44 56 VAL B CA 1
ATOM 2283 C C . VAL B 1 56 ? -7.297 11.602 11.852 1 96.44 56 VAL B C 1
ATOM 2285 O O . VAL B 1 56 ? -8.055 12.57 11.789 1 96.44 56 VAL B O 1
ATOM 2288 N N . TYR B 1 57 ? -7.531 10.492 11.344 1 95.44 57 TYR B N 1
ATOM 2289 C CA . TYR B 1 57 ? -8.852 10.117 10.852 1 95.44 57 TYR B CA 1
ATOM 2290 C C . TYR B 1 57 ? -9.5 9.086 11.766 1 95.44 57 TYR B C 1
ATOM 2292 O O . TYR B 1 57 ? -8.945 8.016 12 1 95.44 57 TYR B O 1
ATOM 2300 N N . MET B 1 58 ? -10.695 9.406 12.188 1 94.31 58 MET B N 1
ATOM 2301 C CA . MET B 1 58 ? -11.391 8.547 13.148 1 94.31 58 MET B CA 1
ATOM 2302 C C . MET B 1 58 ? -12.406 7.66 12.445 1 94.31 58 MET B C 1
ATOM 2304 O O . MET B 1 58 ? -13.094 8.102 11.523 1 94.31 58 MET B O 1
ATOM 2308 N N . PHE B 1 59 ? -12.445 6.426 12.805 1 90.12 59 PHE B N 1
ATOM 2309 C CA . PHE B 1 59 ? -13.555 5.527 12.516 1 90.12 59 PHE B CA 1
ATOM 2310 C C . PHE B 1 59 ? -14.57 5.547 13.656 1 90.12 59 PHE B C 1
ATOM 2312 O O . PHE B 1 59 ? -14.516 4.711 14.562 1 90.12 59 PHE B O 1
ATOM 2319 N N . GLY B 1 60 ? -15.523 6.43 13.57 1 88.25 60 GLY B N 1
ATOM 2320 C CA . GLY B 1 60 ? -16.359 6.648 14.742 1 88.25 60 GLY B CA 1
ATOM 2321 C C . GLY B 1 60 ? -15.562 7.105 15.953 1 88.25 60 GLY B C 1
ATOM 2322 O O . GLY B 1 60 ? -14.891 8.141 15.914 1 88.25 60 GLY B O 1
ATOM 2323 N N . GLN B 1 61 ? -15.531 6.262 16.969 1 88.69 61 GLN B N 1
ATOM 2324 C CA . GLN B 1 61 ? -14.828 6.609 18.188 1 88.69 61 GLN B CA 1
ATOM 2325 C C . GLN B 1 61 ? -13.422 6.016 18.219 1 88.69 61 GLN B C 1
ATOM 2327 O O . GLN B 1 61 ? -12.633 6.305 19.109 1 88.69 61 GLN B O 1
ATOM 2332 N N . ASN B 1 62 ? -13.156 5.27 17.188 1 89.56 62 ASN B N 1
ATOM 2333 C CA . ASN B 1 62 ? -11.875 4.574 17.156 1 89.56 62 ASN B CA 1
ATOM 2334 C C . ASN B 1 62 ? -10.867 5.281 16.25 1 89.56 62 ASN B C 1
ATOM 2336 O O . ASN B 1 62 ? -11.25 5.852 15.219 1 89.56 62 ASN B O 1
ATOM 2340 N N . VAL B 1 63 ? -9.602 5.156 16.672 1 93.5 63 VAL B N 1
ATOM 2341 C CA . VAL B 1 63 ? -8.539 5.703 15.828 1 93.5 63 VAL B CA 1
ATOM 2342 C C . VAL B 1 63 ? -8.461 4.922 14.516 1 93.5 63 VAL B C 1
ATOM 2344 O O . VAL B 1 63 ? -8.273 3.703 14.523 1 93.5 63 VAL B O 1
ATOM 2347 N N . GLY B 1 64 ? -8.68 5.598 13.453 1 93.75 64 GLY B N 1
ATOM 2348 C CA . GLY B 1 64 ? -8.531 5 12.133 1 93.75 64 GLY B CA 1
ATOM 2349 C C . GLY B 1 64 ? -7.133 5.141 11.57 1 93.75 64 GLY B C 1
ATOM 2350 O O . GLY B 1 64 ? -6.219 4.422 11.977 1 93.75 64 GLY B O 1
ATOM 2351 N N . PHE B 1 65 ? -6.918 6.137 10.75 1 96.38 65 PHE B N 1
ATOM 2352 C CA . PHE B 1 65 ? -5.613 6.367 10.141 1 96.38 65 PHE B CA 1
ATOM 2353 C C . PHE B 1 65 ? -4.945 7.598 10.742 1 96.38 65 PHE B C 1
ATOM 2355 O O . PHE B 1 65 ? -5.621 8.555 11.133 1 96.38 65 PHE B O 1
ATOM 2362 N N . VAL B 1 66 ? -3.633 7.531 10.797 1 97.69 66 VAL B N 1
ATOM 2363 C CA . VAL B 1 66 ? -2.875 8.609 11.422 1 97.69 66 VAL B CA 1
ATOM 2364 C C . VAL B 1 66 ? -1.695 9 10.531 1 97.69 66 VAL B C 1
ATOM 2366 O O . VAL B 1 66 ? -1.011 8.125 9.984 1 97.69 66 VAL B O 1
ATOM 2369 N N . ASN B 1 67 ? -1.49 10.281 10.352 1 98.19 67 ASN B N 1
ATOM 2370 C CA . ASN B 1 67 ? -0.236 10.758 9.789 1 98.19 67 ASN B CA 1
ATOM 2371 C C . ASN B 1 67 ? 0.744 11.188 10.875 1 98.19 67 ASN B C 1
ATOM 2373 O O . ASN B 1 67 ? 0.395 11.977 11.758 1 98.19 67 ASN B O 1
ATOM 2377 N N . LEU B 1 68 ? 1.919 10.656 10.781 1 98.25 68 LEU B N 1
ATOM 2378 C CA . LEU B 1 68 ? 2.988 11.047 11.695 1 98.25 68 LEU B CA 1
ATOM 2379 C C . LEU B 1 68 ? 4.129 11.711 10.938 1 98.25 68 LEU B C 1
ATOM 2381 O O . LEU B 1 68 ? 4.391 11.383 9.781 1 98.25 68 LEU B O 1
ATOM 2385 N N . ILE B 1 69 ? 4.773 12.625 11.594 1 97.94 69 ILE B N 1
ATOM 2386 C CA . ILE B 1 69 ? 6.086 13.125 11.203 1 97.94 69 ILE B CA 1
ATOM 2387 C C . ILE B 1 69 ? 7.133 12.672 12.219 1 97.94 69 ILE B C 1
ATOM 2389 O O . ILE B 1 69 ? 7.066 13.055 13.391 1 97.94 69 ILE B O 1
ATOM 2393 N N . VAL B 1 70 ? 8.039 11.906 11.75 1 97.88 70 VAL B N 1
ATOM 2394 C CA . VAL B 1 70 ? 9.062 11.344 12.625 1 97.88 70 VAL B CA 1
ATOM 2395 C C . VAL B 1 70 ? 10.422 11.93 12.273 1 97.88 70 VAL B C 1
ATOM 2397 O O . VAL B 1 70 ? 10.859 11.859 11.125 1 97.88 70 VAL B O 1
ATOM 2400 N N . ASP B 1 71 ? 10.977 12.555 13.234 1 97.69 71 ASP B N 1
ATOM 2401 C CA . ASP B 1 71 ? 12.336 13.062 13.086 1 97.69 71 ASP B CA 1
ATOM 2402 C C . ASP B 1 71 ? 13.359 11.992 13.461 1 97.69 71 ASP B C 1
ATOM 2404 O O . ASP B 1 71 ? 13.633 11.773 14.641 1 97.69 71 ASP B O 1
ATOM 2408 N N . ALA B 1 72 ? 13.945 11.344 12.477 1 97.25 72 ALA B N 1
ATOM 2409 C CA . ALA B 1 72 ? 14.828 10.203 12.695 1 97.25 72 ALA B CA 1
ATOM 2410 C C . ALA B 1 72 ? 16.125 10.352 11.914 1 97.25 72 ALA B C 1
ATOM 2412 O O . ALA B 1 72 ? 16.141 10.969 10.844 1 97.25 72 ALA B O 1
ATOM 2413 N N . TYR B 1 73 ? 17.172 9.781 12.453 1 96.75 73 TYR B N 1
ATOM 2414 C CA . TYR B 1 73 ? 18.5 9.898 11.875 1 96.75 73 TYR B CA 1
ATOM 2415 C C . TYR B 1 73 ? 19.219 8.555 11.898 1 96.75 73 TYR B C 1
ATOM 2417 O O . TYR B 1 73 ? 19.156 7.828 12.891 1 96.75 73 TYR B O 1
ATOM 2425 N N . LEU B 1 74 ? 19.875 8.195 10.836 1 95.69 74 LEU B N 1
ATOM 2426 C CA . LEU B 1 74 ? 20.781 7.055 10.734 1 95.69 74 LEU B CA 1
ATOM 2427 C C . LEU B 1 74 ? 22.188 7.512 10.367 1 95.69 74 LEU B C 1
ATOM 2429 O O . LEU B 1 74 ? 22.391 8.117 9.312 1 95.69 74 LEU B O 1
ATOM 2433 N N . ASN B 1 75 ? 23.156 7.273 11.219 1 93.19 75 ASN B N 1
ATOM 2434 C CA . ASN B 1 75 ? 24.531 7.715 11.016 1 93.19 75 ASN B CA 1
ATOM 2435 C C . ASN B 1 75 ? 24.609 9.219 10.773 1 93.19 75 ASN B C 1
ATOM 2437 O O . ASN B 1 75 ? 25.297 9.672 9.852 1 93.19 75 ASN B O 1
ATOM 2441 N N . GLY B 1 76 ? 23.734 9.938 11.477 1 93.69 76 GLY B N 1
ATOM 2442 C CA . GLY B 1 76 ? 23.766 11.391 11.422 1 93.69 76 GLY B CA 1
ATOM 2443 C C . GLY B 1 76 ? 23 11.969 10.25 1 93.69 76 GLY B C 1
ATOM 2444 O O . GLY B 1 76 ? 22.906 13.195 10.109 1 93.69 76 GLY B O 1
ATOM 2445 N N . ILE B 1 77 ? 22.484 11.125 9.43 1 94.88 77 ILE B N 1
ATOM 2446 C CA . ILE B 1 77 ? 21.75 11.578 8.25 1 94.88 77 ILE B CA 1
ATOM 2447 C C . ILE B 1 77 ? 20.25 11.461 8.5 1 94.88 77 ILE B C 1
ATOM 2449 O O . ILE B 1 77 ? 19.766 10.414 8.93 1 94.88 77 ILE B O 1
ATOM 2453 N N . LYS B 1 78 ? 19.562 12.57 8.266 1 96.56 78 LYS B N 1
ATOM 2454 C CA . LYS B 1 78 ? 18.125 12.594 8.469 1 96.56 78 LYS B CA 1
ATOM 2455 C C . LYS B 1 78 ? 17.406 11.695 7.465 1 96.56 78 LYS B C 1
ATOM 2457 O O . LYS B 1 78 ? 17.719 11.727 6.27 1 96.56 78 LYS B O 1
ATOM 2462 N N . LEU B 1 79 ? 16.484 10.875 7.922 1 96.5 79 LEU B N 1
ATOM 2463 C CA . LEU B 1 79 ? 15.711 9.969 7.09 1 96.5 79 LEU B CA 1
ATOM 2464 C C . LEU B 1 79 ? 14.359 10.578 6.73 1 96.5 79 LEU B C 1
ATOM 2466 O O . LEU B 1 79 ? 13.844 11.422 7.465 1 96.5 79 LEU B O 1
ATOM 2470 N N . PRO B 1 80 ? 13.82 10.18 5.547 1 94.62 80 PRO B N 1
ATOM 2471 C CA . PRO B 1 80 ? 12.43 10.562 5.309 1 94.62 80 PRO B CA 1
ATOM 2472 C C . PRO B 1 80 ? 11.492 10.094 6.418 1 94.62 80 PRO B C 1
ATOM 2474 O O . PRO B 1 80 ? 11.461 8.906 6.754 1 94.62 80 PRO B O 1
ATOM 2477 N N . GLY B 1 81 ? 10.672 11.031 6.973 1 96.5 81 GLY B N 1
ATOM 2478 C CA . GLY B 1 81 ? 10.031 10.711 8.234 1 96.5 81 GLY B CA 1
ATOM 2479 C C . GLY B 1 81 ? 8.523 10.781 8.172 1 96.5 81 GLY B C 1
ATOM 2480 O O . GLY B 1 81 ? 7.848 10.734 9.203 1 96.5 81 GLY B O 1
ATOM 2481 N N . PHE B 1 82 ? 7.879 10.898 7.004 1 97.19 82 PHE B N 1
ATOM 2482 C CA . PHE B 1 82 ? 6.422 10.859 6.918 1 97.19 82 PHE B CA 1
ATOM 2483 C C . PHE B 1 82 ? 5.914 9.43 7.051 1 97.19 82 PHE B C 1
ATOM 2485 O O . PHE B 1 82 ? 6.441 8.516 6.41 1 97.19 82 PHE B O 1
ATOM 2492 N N . VAL B 1 83 ? 4.91 9.234 7.875 1 98.12 83 VAL B N 1
ATOM 2493 C CA . VAL B 1 83 ? 4.352 7.914 8.125 1 98.12 83 VAL B CA 1
ATOM 2494 C C . VAL B 1 83 ? 2.83 7.965 8.008 1 98.12 83 VAL B C 1
ATOM 2496 O O . VAL B 1 83 ? 2.176 8.758 8.688 1 98.12 83 VAL B O 1
ATOM 2499 N N . PHE B 1 84 ? 2.301 7.227 7.152 1 98 84 PHE B N 1
ATOM 2500 C CA . PHE B 1 84 ? 0.875 6.922 7.16 1 98 84 PHE B CA 1
ATOM 2501 C C . PHE B 1 84 ? 0.595 5.656 7.961 1 98 84 PHE B C 1
ATOM 2503 O O . PHE B 1 84 ? 0.776 4.547 7.457 1 98 84 PHE B O 1
ATOM 2510 N N . LEU B 1 85 ? 0.111 5.82 9.133 1 97.06 85 LEU B N 1
ATOM 2511 C CA . LEU B 1 85 ? -0.183 4.707 10.031 1 97.06 85 LEU B CA 1
ATOM 2512 C C . LEU B 1 85 ? -1.562 4.125 9.734 1 97.06 85 LEU B C 1
ATOM 2514 O O . LEU B 1 85 ? -2.58 4.73 10.07 1 97.06 85 LEU B O 1
ATOM 2518 N N . ARG B 1 86 ? -1.593 2.996 9.164 1 95.12 86 ARG B N 1
ATOM 2519 C CA . ARG B 1 86 ? -2.826 2.297 8.82 1 95.12 86 ARG B CA 1
ATOM 2520 C C . ARG B 1 86 ? -3.064 1.113 9.75 1 95.12 86 ARG B C 1
ATOM 2522 O O . ARG B 1 86 ? -4.207 0.833 10.125 1 95.12 86 ARG B O 1
ATOM 2529 N N . GLY B 1 87 ? -2.014 0.438 10.125 1 94.25 87 GLY B N 1
ATOM 2530 C CA . GLY B 1 87 ? -2.1 -0.756 10.953 1 94.25 87 GLY B CA 1
ATOM 2531 C C . GLY B 1 87 ? -2.098 -2.041 10.141 1 94.25 87 GLY B C 1
ATOM 2532 O O . GLY B 1 87 ? -2.051 -2.006 8.914 1 94.25 87 GLY B O 1
ATOM 2533 N N . ASP B 1 88 ? -2.219 -3.186 10.852 1 95.12 88 ASP B N 1
ATOM 2534 C CA . ASP B 1 88 ? -2.154 -4.516 10.25 1 95.12 88 ASP B CA 1
ATOM 2535 C C . ASP B 1 88 ? -3.48 -4.883 9.586 1 95.12 88 ASP B C 1
ATOM 2537 O O . ASP B 1 88 ? -4.535 -4.379 9.977 1 95.12 88 ASP B O 1
ATOM 2541 N N . ALA B 1 89 ? -3.369 -5.699 8.625 1 96.62 89 ALA B N 1
ATOM 2542 C CA . ALA B 1 89 ? -4.535 -6.273 7.961 1 96.62 89 ALA B CA 1
ATOM 2543 C C . ALA B 1 89 ? -4.328 -7.758 7.676 1 96.62 89 ALA B C 1
ATOM 2545 O O . ALA B 1 89 ? -3.24 -8.297 7.902 1 96.62 89 ALA B O 1
ATOM 2546 N N . VAL B 1 90 ? -5.41 -8.414 7.309 1 97.12 90 VAL B N 1
ATOM 2547 C CA . VAL B 1 90 ? -5.348 -9.805 6.879 1 97.12 90 VAL B CA 1
ATOM 2548 C C . VAL B 1 90 ? -5.891 -9.93 5.457 1 97.12 90 VAL B C 1
ATOM 2550 O O . VAL B 1 90 ? -6.711 -9.109 5.023 1 97.12 90 VAL B O 1
ATOM 2553 N N . ALA B 1 91 ? -5.402 -10.844 4.73 1 98.44 91 ALA B N 1
ATOM 2554 C CA . ALA B 1 91 ? -5.922 -11.219 3.418 1 98.44 91 ALA B CA 1
ATOM 2555 C C . ALA B 1 91 ? -5.914 -12.734 3.232 1 98.44 91 ALA B C 1
ATOM 2557 O O . ALA B 1 91 ? -5.055 -13.422 3.775 1 98.44 91 ALA B O 1
ATOM 2558 N N . ILE B 1 92 ? -6.863 -13.211 2.443 1 98.12 92 ILE B N 1
ATOM 2559 C CA . ILE B 1 92 ? -7.066 -14.648 2.408 1 98.12 92 ILE B CA 1
ATOM 2560 C C . ILE B 1 92 ? -7.16 -15.125 0.958 1 98.12 92 ILE B C 1
ATOM 2562 O O . ILE B 1 92 ? -8 -14.641 0.194 1 98.12 92 ILE B O 1
ATOM 2566 N N . LEU B 1 93 ? -6.234 -16 0.568 1 98 93 LEU B N 1
ATOM 2567 C CA . LEU B 1 93 ? -6.48 -16.828 -0.613 1 98 93 LEU B CA 1
ATOM 2568 C C . LEU B 1 93 ? -7.559 -17.875 -0.336 1 98 93 LEU B C 1
ATOM 2570 O O . LEU B 1 93 ? -7.281 -18.906 0.279 1 98 93 LEU B O 1
ATOM 2574 N N . LEU B 1 94 ? -8.734 -17.562 -0.742 1 98.38 94 LEU B N 1
ATOM 2575 C CA . LEU B 1 94 ? -9.883 -18.422 -0.471 1 98.38 94 LEU B CA 1
ATOM 2576 C C . LEU B 1 94 ? -10.18 -19.312 -1.667 1 98.38 94 LEU B C 1
ATOM 2578 O O . LEU B 1 94 ? -10.648 -18.844 -2.703 1 98.38 94 LEU B O 1
ATOM 2582 N N . LEU B 1 95 ? -9.859 -20.594 -1.534 1 97.31 95 LEU B N 1
ATOM 2583 C CA . LEU B 1 95 ? -10.102 -21.578 -2.574 1 97.31 95 LEU B CA 1
ATOM 2584 C C . LEU B 1 95 ? -11.297 -22.453 -2.223 1 97.31 95 LEU B C 1
ATOM 2586 O O . LEU B 1 95 ? -11.273 -23.172 -1.217 1 97.31 95 LEU B O 1
ATOM 2590 N N . VAL B 1 96 ? -12.32 -22.375 -3.01 1 97.62 96 VAL B N 1
ATOM 2591 C CA . VAL B 1 96 ? -13.5 -23.203 -2.859 1 97.62 96 VAL B CA 1
ATOM 2592 C C . VAL B 1 96 ? -13.688 -24.078 -4.105 1 97.62 96 VAL B C 1
ATOM 2594 O O . VAL B 1 96 ? -13.773 -23.547 -5.219 1 97.62 96 VAL B O 1
ATOM 2597 N N . ASN B 1 97 ? -13.758 -25.438 -3.955 1 97.62 97 ASN B N 1
ATOM 2598 C CA . ASN B 1 97 ? -13.828 -26.359 -5.074 1 97.62 97 ASN B CA 1
ATOM 2599 C C . ASN B 1 97 ? -12.695 -26.125 -6.07 1 97.62 97 ASN B C 1
ATOM 2601 O O . ASN B 1 97 ? -12.93 -26.109 -7.281 1 97.62 97 ASN B O 1
ATOM 2605 N N . LYS B 1 98 ? -11.555 -25.703 -5.551 1 95.75 98 LYS B N 1
ATOM 2606 C CA . LYS B 1 98 ? -10.305 -25.516 -6.281 1 95.75 98 LYS B CA 1
ATOM 2607 C C . LYS B 1 98 ? -10.344 -24.25 -7.125 1 95.75 98 LYS B C 1
ATOM 2609 O O . LYS B 1 98 ? -9.508 -24.062 -8.016 1 95.75 98 LYS B O 1
ATOM 2614 N N . LYS B 1 99 ? -11.336 -23.406 -6.867 1 97.69 99 LYS B N 1
ATOM 2615 C CA . LYS B 1 99 ? -11.414 -22.094 -7.52 1 97.69 99 LYS B CA 1
ATOM 2616 C C . LYS B 1 99 ? -11.227 -20.969 -6.516 1 97.69 99 LYS B C 1
ATOM 2618 O O . LYS B 1 99 ? -11.5 -21.141 -5.324 1 97.69 99 LYS B O 1
ATOM 2623 N N . MET B 1 100 ? -10.766 -19.875 -7.012 1 97.88 100 MET B N 1
ATOM 2624 C CA . MET B 1 100 ? -10.594 -18.703 -6.152 1 97.88 100 MET B CA 1
ATOM 2625 C C . MET B 1 100 ? -11.922 -17.984 -5.957 1 97.88 100 MET B C 1
ATOM 2627 O O . MET B 1 100 ? -12.625 -17.703 -6.926 1 97.88 100 MET B O 1
ATOM 2631 N N . VAL B 1 101 ? -12.227 -17.688 -4.75 1 98.56 101 VAL B N 1
ATOM 2632 C CA . VAL B 1 101 ? -13.344 -16.797 -4.426 1 98.56 101 VAL B CA 1
ATOM 2633 C C . VAL B 1 101 ? -12.82 -15.398 -4.141 1 98.56 101 VAL B C 1
ATOM 2635 O O . VAL B 1 101 ? -12.109 -15.18 -3.154 1 98.56 101 VAL B O 1
ATOM 2638 N N . LEU B 1 102 ? -13.211 -14.5 -4.996 1 98.75 102 LEU B N 1
ATOM 2639 C CA . LEU B 1 102 ? -12.742 -13.125 -4.918 1 98.75 102 LEU B CA 1
ATOM 2640 C C . LEU B 1 102 ? -13.906 -12.172 -4.652 1 98.75 102 LEU B C 1
ATOM 2642 O O . LEU B 1 102 ? -15.07 -12.555 -4.77 1 98.75 102 LEU B O 1
ATOM 2646 N N . THR B 1 103 ? -13.492 -10.992 -4.23 1 98.62 103 THR B N 1
ATOM 2647 C CA . THR B 1 103 ? -14.492 -9.961 -3.959 1 98.62 103 THR B CA 1
ATOM 2648 C C . THR B 1 103 ? -14.359 -8.812 -4.953 1 98.62 103 THR B C 1
ATOM 2650 O O . THR B 1 103 ? -13.25 -8.422 -5.32 1 98.62 103 THR B O 1
ATOM 2653 N N . GLN B 1 104 ? -15.492 -8.359 -5.426 1 98.12 104 GLN B N 1
ATOM 2654 C CA . GLN B 1 104 ? -15.555 -7.164 -6.258 1 98.12 104 GLN B CA 1
ATOM 2655 C C . GLN B 1 104 ? -16.281 -6.031 -5.535 1 98.12 104 GLN B C 1
ATOM 2657 O O . GLN B 1 104 ? -17.406 -6.207 -5.062 1 98.12 104 GLN B O 1
ATOM 2662 N N . GLN B 1 105 ? -15.68 -4.938 -5.383 1 97.12 105 GLN B N 1
ATOM 2663 C CA . GLN B 1 105 ? -16.281 -3.762 -4.762 1 97.12 105 GLN B CA 1
ATOM 2664 C C . GLN B 1 105 ? -15.648 -2.479 -5.289 1 97.12 105 GLN B C 1
ATOM 2666 O O . GLN B 1 105 ? -14.555 -2.504 -5.855 1 97.12 105 GLN B O 1
ATOM 2671 N N . PHE B 1 106 ? -16.375 -1.385 -5.148 1 96.88 106 PHE B N 1
ATOM 2672 C CA . PHE B 1 106 ? -15.812 -0.094 -5.539 1 96.88 106 PHE B CA 1
ATOM 2673 C C . PHE B 1 106 ? -14.883 0.445 -4.457 1 96.88 106 PHE B C 1
ATOM 2675 O O . PHE B 1 106 ? -15.258 0.49 -3.283 1 96.88 106 PHE B O 1
ATOM 2682 N N . ARG B 1 107 ? -13.719 0.796 -4.859 1 97.62 107 ARG B N 1
ATOM 2683 C CA . ARG B 1 107 ? -12.75 1.403 -3.961 1 97.62 107 ARG B CA 1
ATOM 2684 C C . ARG B 1 107 ? -12.578 2.889 -4.258 1 97.62 107 ARG B C 1
ATOM 2686 O O . ARG B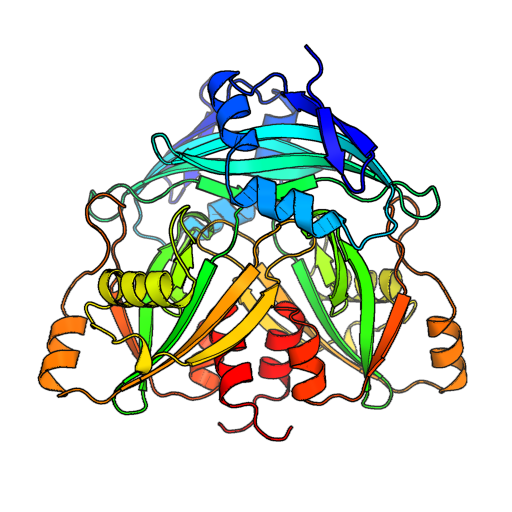 1 107 ? -11.984 3.26 -5.273 1 97.62 107 ARG B O 1
ATOM 2693 N N . VAL B 1 108 ? -12.992 3.703 -3.381 1 97.88 108 VAL B N 1
ATOM 2694 C CA . VAL B 1 108 ? -12.961 5.152 -3.533 1 97.88 108 VAL B CA 1
ATOM 2695 C C . VAL B 1 108 ? -11.516 5.621 -3.717 1 97.88 108 VAL B C 1
ATOM 2697 O O . VAL B 1 108 ? -11.234 6.457 -4.574 1 97.88 108 VAL B O 1
ATOM 2700 N N . PRO B 1 109 ? -10.57 5.066 -3.035 1 98.06 109 PRO B N 1
ATOM 2701 C CA . PRO B 1 109 ? -9.203 5.562 -3.174 1 98.06 109 PRO B CA 1
ATOM 2702 C C . PRO B 1 109 ? -8.648 5.383 -4.586 1 98.06 109 PRO B C 1
ATOM 2704 O O . PRO B 1 109 ? -7.785 6.148 -5.02 1 98.06 109 PRO B O 1
ATOM 2707 N N . VAL B 1 110 ? -9.18 4.41 -5.297 1 97.38 110 VAL B N 1
ATOM 2708 C CA . VAL B 1 110 ? -8.633 4.207 -6.637 1 97.38 110 VAL B CA 1
ATOM 2709 C C . VAL B 1 110 ? -9.672 4.605 -7.684 1 97.38 110 VAL B C 1
ATOM 2711 O O . VAL B 1 110 ? -9.398 4.57 -8.883 1 97.38 110 VAL B O 1
ATOM 2714 N N . GLY B 1 111 ? -10.883 4.934 -7.289 1 96.81 111 GLY B N 1
ATOM 2715 C CA . GLY B 1 111 ? -11.922 5.469 -8.156 1 96.81 111 GLY B CA 1
ATOM 2716 C C . GLY B 1 111 ? -12.477 4.441 -9.117 1 96.81 111 GLY B C 1
ATOM 2717 O O . GLY B 1 111 ? -12.93 4.793 -10.211 1 96.81 111 GLY B O 1
ATOM 2718 N N . LYS B 1 112 ? -12.391 3.189 -8.82 1 96.75 112 LYS B N 1
ATOM 2719 C CA . LYS B 1 112 ? -12.898 2.15 -9.711 1 96.75 112 LYS B CA 1
ATOM 2720 C C . LYS B 1 112 ? -13.242 0.88 -8.938 1 96.75 112 LYS B C 1
ATOM 2722 O O . LYS B 1 112 ? -12.914 0.762 -7.75 1 96.75 112 LYS B O 1
ATOM 2727 N N . PHE B 1 113 ? -13.977 -0.009 -9.594 1 97.12 113 PHE B N 1
ATOM 2728 C CA . PHE B 1 113 ? -14.195 -1.347 -9.062 1 97.12 113 PHE B CA 1
ATOM 2729 C C . PHE B 1 113 ? -12.914 -2.17 -9.117 1 97.12 113 PHE B C 1
ATOM 2731 O O . PHE B 1 113 ? -12.164 -2.094 -10.094 1 97.12 113 PHE B O 1
ATOM 2738 N N . THR B 1 114 ? -12.68 -2.883 -8.078 1 97.69 114 THR B N 1
ATOM 2739 C CA . THR B 1 114 ? -11.516 -3.76 -8.008 1 97.69 114 THR B CA 1
ATOM 2740 C C . THR B 1 114 ? -11.938 -5.191 -7.688 1 97.69 114 THR B C 1
ATOM 2742 O O . THR B 1 114 ? -12.992 -5.414 -7.086 1 97.69 114 THR B O 1
ATOM 2745 N N . ILE B 1 115 ? -11.195 -6.121 -8.156 1 98.56 115 ILE B N 1
ATOM 2746 C CA . ILE B 1 115 ? -11.305 -7.527 -7.785 1 98.56 115 ILE B CA 1
ATOM 2747 C C . ILE B 1 115 ? -10.156 -7.914 -6.863 1 98.56 115 ILE B C 1
ATOM 2749 O O . ILE B 1 115 ? -8.984 -7.777 -7.23 1 98.56 115 ILE B O 1
ATOM 2753 N N . GLU B 1 116 ? -10.508 -8.391 -5.676 1 98.69 116 GLU B N 1
ATOM 2754 C CA . GLU B 1 116 ? -9.5 -8.57 -4.637 1 98.69 116 GLU B CA 1
ATOM 2755 C C . GLU B 1 116 ? -9.703 -9.891 -3.895 1 98.69 116 GLU B C 1
ATOM 2757 O O . GLU B 1 116 ? -10.797 -10.453 -3.902 1 98.69 116 GLU B O 1
ATOM 2762 N N . ALA B 1 117 ? -8.609 -10.336 -3.238 1 98.75 117 ALA B N 1
ATOM 2763 C CA . ALA B 1 117 ? -8.789 -11.336 -2.191 1 98.75 117 ALA B CA 1
ATOM 2764 C C . ALA B 1 117 ? -9.586 -10.773 -1.02 1 98.75 117 ALA B C 1
ATOM 2766 O O . ALA B 1 117 ? -9.453 -9.594 -0.679 1 98.75 117 ALA B O 1
ATOM 2767 N N . PRO B 1 118 ? -10.461 -11.617 -0.424 1 98.19 118 PRO B N 1
ATOM 2768 C CA . PRO B 1 118 ? -11.062 -11.141 0.823 1 98.19 118 PRO B CA 1
ATOM 2769 C C . PRO B 1 118 ? -10.023 -10.648 1.831 1 98.19 118 PRO B C 1
ATOM 2771 O O . PRO B 1 118 ? -8.977 -11.281 2.004 1 98.19 118 PRO B O 1
ATOM 2774 N N . ALA B 1 119 ? -10.305 -9.562 2.441 1 97.56 119 ALA B N 1
ATOM 2775 C CA . ALA B 1 119 ? -9.328 -8.938 3.338 1 97.56 119 ALA B CA 1
ATOM 2776 C C . ALA B 1 119 ? -10.023 -8.031 4.355 1 97.56 119 ALA B C 1
ATOM 2778 O O . ALA B 1 119 ? -11.211 -7.734 4.219 1 97.56 119 ALA B O 1
ATOM 2779 N N . GLY B 1 120 ? -9.227 -7.586 5.383 1 94.69 120 GLY B N 1
ATOM 2780 C CA . GLY B 1 120 ? -9.742 -6.664 6.379 1 94.69 120 GLY B CA 1
ATOM 2781 C C . GLY B 1 120 ? -8.68 -6.164 7.34 1 94.69 120 GLY B C 1
ATOM 2782 O O . GLY B 1 120 ? -7.688 -6.848 7.586 1 94.69 120 GLY B O 1
ATOM 2783 N N . MET B 1 121 ? -8.938 -5.055 7.84 1 92.5 121 MET B N 1
ATOM 2784 C CA . MET B 1 121 ? -8.008 -4.461 8.797 1 92.5 121 MET B CA 1
ATOM 2785 C C . MET B 1 121 ? -8.141 -5.117 10.164 1 92.5 121 MET B C 1
ATOM 2787 O O . MET B 1 121 ? -9.234 -5.543 10.547 1 92.5 121 MET B O 1
ATOM 2791 N N . MET B 1 122 ? -7.023 -5.09 10.867 1 89.75 122 MET B N 1
ATOM 2792 C CA . MET B 1 122 ? -7.027 -5.605 12.234 1 89.75 122 MET B CA 1
ATOM 2793 C C . MET B 1 122 ? -7.711 -4.625 13.18 1 89.75 122 MET B C 1
ATOM 2795 O O . MET B 1 122 ? -7.617 -3.41 13 1 89.75 122 MET B O 1
ATOM 2799 N N . ASP B 1 123 ? -8.406 -5.238 14.125 1 75.06 123 ASP B N 1
ATOM 2800 C CA . ASP B 1 123 ? -9.008 -4.438 15.188 1 75.06 123 ASP B CA 1
ATOM 2801 C C . ASP B 1 123 ? -8.195 -4.547 16.469 1 75.06 123 ASP B C 1
ATOM 2803 O O . ASP B 1 123 ? -7.105 -5.117 16.484 1 75.06 123 ASP B O 1
ATOM 2807 N N . GLU B 1 124 ? -8.656 -3.92 17.578 1 71.75 124 GLU B N 1
ATOM 2808 C CA . GLU B 1 124 ? -7.938 -3.842 18.844 1 71.75 124 GLU B CA 1
ATOM 2809 C C . GLU B 1 124 ? -7.949 -5.184 19.562 1 71.75 124 GLU B C 1
ATOM 2811 O O . GLU B 1 124 ? -7.164 -5.406 20.5 1 71.75 124 GLU B O 1
ATOM 2816 N N . GLN B 1 125 ? -8.805 -6.129 19.25 1 63.78 125 GLN B N 1
ATOM 2817 C CA . GLN B 1 125 ? -9.016 -7.258 20.141 1 63.78 125 GLN B CA 1
ATOM 2818 C C . GLN B 1 125 ? -8.773 -8.586 19.422 1 63.78 125 GLN B C 1
ATOM 2820 O O . GLN B 1 125 ? -8.797 -9.641 20.062 1 63.78 125 GLN B O 1
ATOM 2825 N N . GLY B 1 126 ? -8.094 -8.586 18.422 1 69.19 126 GLY B N 1
ATOM 2826 C CA . GLY B 1 126 ? -8.195 -9.859 17.719 1 69.19 126 GLY B CA 1
ATOM 2827 C C . GLY B 1 126 ? -6.855 -10.414 17.297 1 69.19 126 GLY B C 1
ATOM 2828 O O . GLY B 1 126 ? -5.859 -9.688 17.25 1 69.19 126 GLY B O 1
ATOM 2829 N N . ASP B 1 127 ? -6.84 -11.805 17.359 1 84.62 127 ASP B N 1
ATOM 2830 C CA . ASP B 1 127 ? -5.73 -12.461 16.672 1 84.62 127 ASP B CA 1
ATOM 2831 C C . ASP B 1 127 ? -5.953 -12.484 15.164 1 84.62 127 ASP B C 1
ATOM 2833 O O . ASP B 1 127 ? -7.074 -12.273 14.695 1 84.62 127 ASP B O 1
ATOM 2837 N N . PHE B 1 128 ? -4.98 -12.75 14.383 1 88.81 128 PHE B N 1
ATOM 2838 C CA . PHE B 1 128 ? -5.008 -12.648 12.922 1 88.81 128 PHE B CA 1
ATOM 2839 C C . PHE B 1 128 ? -5.969 -13.664 12.328 1 88.81 128 PHE B C 1
ATOM 2841 O O . PHE B 1 128 ? -6.715 -13.352 11.398 1 88.81 128 PHE B O 1
ATOM 2848 N N . GLY B 1 129 ? -5.977 -14.898 12.898 1 90.38 129 GLY B N 1
ATOM 2849 C CA . GLY B 1 129 ? -6.859 -15.938 12.383 1 90.38 129 GLY B CA 1
ATOM 2850 C C . GLY B 1 129 ? -8.328 -15.633 12.609 1 90.38 129 GLY B C 1
ATOM 2851 O O . GLY B 1 129 ? -9.148 -15.82 11.703 1 90.38 129 GLY B O 1
ATOM 2852 N N . GLY B 1 130 ? -8.656 -15.172 13.875 1 90.44 130 GLY B N 1
ATOM 2853 C CA . GLY B 1 130 ? -10.031 -14.805 14.18 1 90.44 130 GLY B CA 1
ATOM 2854 C C . GLY B 1 130 ? -10.547 -13.672 13.312 1 90.44 130 GLY B C 1
ATOM 2855 O O . GLY B 1 130 ? -11.68 -13.719 12.836 1 90.44 130 GLY B O 1
ATOM 2856 N N . VAL B 1 131 ? -9.742 -12.664 13.094 1 91.06 131 VAL B N 1
ATOM 2857 C CA . VAL B 1 131 ? -10.125 -11.539 12.25 1 91.06 131 VAL B CA 1
ATOM 2858 C C . VAL B 1 131 ? -10.32 -12.008 10.812 1 91.06 131 VAL B C 1
ATOM 2860 O O . VAL B 1 131 ? -11.297 -11.641 10.156 1 91.06 131 VAL B O 1
ATOM 2863 N N . ALA B 1 132 ? -9.406 -12.852 10.32 1 93.88 132 ALA B N 1
ATOM 2864 C CA . ALA B 1 132 ? -9.5 -13.375 8.961 1 93.88 132 ALA B CA 1
ATOM 2865 C C . ALA B 1 132 ? -10.828 -14.109 8.75 1 93.88 132 ALA B C 1
ATOM 2867 O O . ALA B 1 132 ? -11.523 -13.875 7.758 1 93.88 132 ALA B O 1
ATOM 2868 N N . ALA B 1 133 ? -11.156 -14.93 9.695 1 94.38 133 ALA B N 1
ATOM 2869 C CA . ALA B 1 133 ? -12.398 -15.688 9.594 1 94.38 133 ALA B CA 1
ATOM 2870 C C . ALA B 1 133 ? -13.609 -14.758 9.578 1 94.38 133 ALA B C 1
ATOM 2872 O O . ALA B 1 133 ? -14.547 -14.969 8.812 1 94.38 133 ALA B O 1
ATOM 2873 N N . LYS B 1 134 ? -13.586 -13.812 10.43 1 92.88 134 LYS B N 1
ATOM 2874 C CA . LYS B 1 134 ? -14.672 -12.828 10.484 1 92.88 134 LYS B CA 1
ATOM 2875 C C . LYS B 1 134 ? -14.812 -12.094 9.156 1 92.88 134 LYS B C 1
ATOM 2877 O O . LYS B 1 134 ? -15.93 -11.914 8.656 1 92.88 134 LYS B O 1
ATOM 2882 N N . GLU B 1 135 ? -13.695 -11.641 8.578 1 94.5 135 GLU B N 1
ATOM 2883 C CA . GLU B 1 135 ? -13.727 -10.898 7.316 1 94.5 135 GLU B CA 1
ATOM 2884 C C . GLU B 1 135 ? -14.25 -11.773 6.176 1 94.5 135 GLU B C 1
ATOM 2886 O O . GLU B 1 135 ? -14.992 -11.297 5.316 1 94.5 135 GLU B O 1
ATOM 2891 N N . ILE B 1 136 ? -13.844 -13.07 6.121 1 95.81 136 ILE B N 1
ATOM 2892 C CA . ILE B 1 136 ? -14.352 -13.984 5.109 1 95.81 136 ILE B CA 1
ATOM 2893 C C . ILE B 1 136 ? -15.875 -14.047 5.188 1 95.81 136 ILE B C 1
ATOM 2895 O O . ILE B 1 136 ? -16.562 -13.906 4.176 1 95.81 136 ILE B O 1
ATOM 2899 N N . LYS B 1 137 ? -16.328 -14.242 6.387 1 96.44 137 LYS B N 1
ATOM 2900 C CA . LYS B 1 137 ? -17.781 -14.344 6.57 1 96.44 137 LYS B CA 1
ATOM 2901 C C . LYS B 1 137 ? -18.469 -13.055 6.133 1 96.44 137 LYS B C 1
ATOM 2903 O O . LYS B 1 137 ? -19.469 -13.109 5.402 1 96.44 137 LYS B O 1
ATOM 2908 N N . GLU B 1 138 ? -18 -11.945 6.535 1 96.06 138 GLU B N 1
ATOM 2909 C CA . GLU B 1 138 ? -18.609 -10.656 6.219 1 96.06 138 GLU B CA 1
ATOM 2910 C C . GLU B 1 138 ? -18.578 -10.383 4.719 1 96.06 138 GLU B C 1
ATOM 2912 O O . GLU B 1 138 ? -19.562 -9.914 4.145 1 96.06 138 GLU B O 1
ATOM 2917 N N . GLU B 1 139 ? -17.438 -10.734 4.039 1 97.25 139 GLU B N 1
ATOM 2918 C CA . GLU B 1 139 ? -17.234 -10.328 2.652 1 97.25 139 GLU B CA 1
ATOM 2919 C C . GLU B 1 139 ? -17.734 -11.391 1.682 1 97.25 139 GLU B C 1
ATOM 2921 O O . GLU B 1 139 ? -17.969 -11.109 0.506 1 97.25 139 GLU B O 1
ATOM 2926 N N . THR B 1 140 ? -17.875 -12.672 2.078 1 97.75 140 THR B N 1
ATOM 2927 C CA . THR B 1 140 ? -18.188 -13.719 1.112 1 97.75 140 THR B CA 1
ATOM 2928 C C . THR B 1 140 ? -19.422 -14.5 1.547 1 97.75 140 THR B C 1
ATOM 2930 O O . THR B 1 140 ? -20 -15.242 0.753 1 97.75 140 THR B O 1
ATOM 2933 N N . GLY B 1 141 ? -19.797 -14.367 2.855 1 97.12 141 GLY B N 1
ATOM 2934 C CA . GLY B 1 141 ? -20.875 -15.172 3.402 1 97.12 141 GLY B CA 1
ATOM 2935 C C . GLY B 1 141 ? -20.438 -16.578 3.775 1 97.12 141 GLY B C 1
ATOM 2936 O O . GLY B 1 141 ? -21.234 -17.359 4.297 1 97.12 141 GLY B O 1
ATOM 2937 N N . ILE B 1 142 ? -19.188 -16.906 3.557 1 97.25 142 ILE B N 1
ATOM 2938 C CA . ILE B 1 142 ? -18.688 -18.25 3.809 1 97.25 142 ILE B CA 1
ATOM 2939 C C . ILE B 1 142 ? -18.125 -18.344 5.227 1 97.25 142 ILE B C 1
ATOM 2941 O O . ILE B 1 142 ? -17.281 -17.516 5.621 1 97.25 142 ILE B O 1
ATOM 2945 N N . SER B 1 143 ? -18.578 -19.266 5.961 1 95.56 143 SER B N 1
ATOM 2946 C CA . SER B 1 143 ? -18.078 -19.484 7.309 1 95.56 143 SER B CA 1
ATOM 2947 C C . SER B 1 143 ? -16.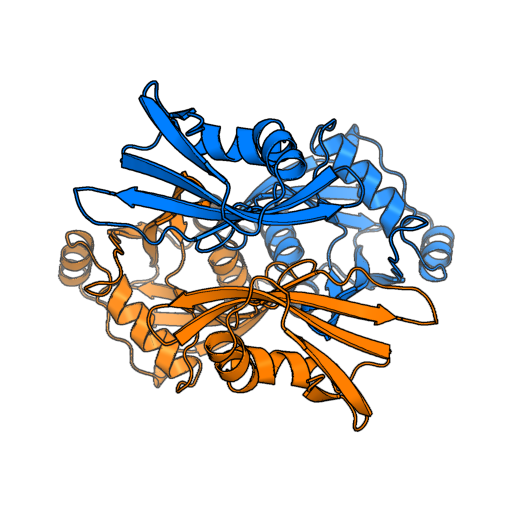875 -20.422 7.301 1 95.56 143 SER B C 1
ATOM 2949 O O . SER B 1 143 ? -16.891 -21.453 6.613 1 95.56 143 SER B O 1
ATOM 2951 N N . ILE B 1 144 ? -15.875 -19.984 8.023 1 93 144 ILE B N 1
ATOM 2952 C CA . ILE B 1 144 ? -14.648 -20.781 8.102 1 93 144 ILE B CA 1
ATOM 2953 C C . ILE B 1 144 ? -14.312 -21.078 9.555 1 93 144 ILE B C 1
ATOM 2955 O O . ILE B 1 144 ? -14.453 -20.219 10.422 1 93 144 ILE B O 1
ATOM 2959 N N . GLN B 1 145 ? -13.891 -22.266 9.773 1 88.44 145 GLN B N 1
ATOM 2960 C CA . GLN B 1 145 ? -13.344 -22.609 11.086 1 88.44 145 GLN B CA 1
ATOM 2961 C C . GLN B 1 145 ? -11.859 -22.25 11.172 1 88.44 145 GLN B C 1
ATOM 2963 O O . GLN B 1 145 ? -11.156 -22.25 10.164 1 88.44 145 GLN B O 1
ATOM 2968 N N . HIS B 1 146 ? -11.469 -21.969 12.375 1 83.81 146 HIS B N 1
ATOM 2969 C CA . HIS B 1 146 ? -10.094 -21.531 12.594 1 83.81 146 HIS B CA 1
ATOM 2970 C C . HIS B 1 146 ? -9.102 -22.562 12.062 1 83.81 146 HIS B C 1
ATOM 2972 O O . HIS B 1 146 ? -8.078 -22.203 11.484 1 83.81 146 HIS B O 1
ATOM 2978 N N . ASN B 1 147 ? -9.438 -23.844 12.195 1 86.19 147 ASN B N 1
ATOM 2979 C CA . ASN B 1 147 ? -8.531 -24.906 11.812 1 86.19 147 ASN B CA 1
ATOM 2980 C C . ASN B 1 147 ? -8.438 -25.047 10.297 1 86.19 147 ASN B C 1
ATOM 2982 O O . ASN B 1 147 ? -7.551 -25.734 9.789 1 86.19 147 ASN B O 1
ATOM 2986 N N . GLU B 1 148 ? -9.273 -24.375 9.594 1 91.25 148 GLU B N 1
ATOM 2987 C CA . GLU B 1 148 ? -9.266 -24.406 8.141 1 91.25 148 GLU B CA 1
ATOM 2988 C C . GLU B 1 148 ? -8.344 -23.328 7.574 1 91.25 148 GLU B C 1
ATOM 2990 O O . GLU B 1 148 ? -8 -23.344 6.391 1 91.25 148 GLU B O 1
ATOM 2995 N N . MET B 1 149 ? -7.957 -22.516 8.445 1 93.56 149 MET B N 1
ATOM 2996 C CA . MET B 1 149 ? -7.141 -21.391 8.023 1 93.56 149 MET B CA 1
ATOM 2997 C C . MET B 1 149 ? -5.66 -21.672 8.234 1 93.56 149 MET B C 1
ATOM 2999 O O . MET B 1 149 ? -5.25 -22.078 9.328 1 93.56 149 MET B O 1
ATOM 3003 N N . ARG B 1 150 ? -4.887 -21.562 7.223 1 95.75 150 ARG B N 1
ATOM 3004 C CA . ARG B 1 150 ? -3.439 -21.734 7.316 1 95.75 150 ARG B CA 1
ATOM 3005 C C . ARG B 1 150 ? -2.713 -20.422 7.07 1 95.75 150 ARG B C 1
ATOM 3007 O O . ARG B 1 150 ? -2.949 -19.75 6.062 1 95.75 150 ARG B O 1
ATOM 3014 N N . TYR B 1 151 ? -1.891 -20.078 7.984 1 96.88 151 TYR B N 1
ATOM 3015 C CA . TYR B 1 151 ? -1.071 -18.875 7.859 1 96.88 151 TYR B CA 1
ATOM 3016 C C . TYR B 1 151 ? 0.022 -19.062 6.812 1 96.88 151 TYR B C 1
ATOM 3018 O O . TYR B 1 151 ? 0.683 -20.109 6.781 1 96.88 151 TYR B O 1
ATOM 3026 N N . LEU B 1 152 ? 0.232 -18.156 5.895 1 96.38 152 LEU B N 1
ATOM 3027 C CA . LEU B 1 152 ? 1.27 -18.219 4.871 1 96.38 152 LEU B CA 1
ATOM 3028 C C . LEU B 1 152 ? 2.473 -17.359 5.262 1 96.38 152 LEU B C 1
ATOM 3030 O O . LEU B 1 152 ? 3.543 -17.891 5.566 1 96.38 152 LEU B O 1
ATOM 3034 N N . GLN B 1 153 ? 2.316 -16 5.395 1 96.88 153 GLN B N 1
ATOM 3035 C CA . GLN B 1 153 ? 3.379 -15.07 5.762 1 96.88 153 GLN B CA 1
ATOM 3036 C C . GLN B 1 153 ? 2.85 -13.641 5.863 1 96.88 153 GLN B C 1
ATOM 3038 O O . GLN B 1 153 ? 1.658 -13.398 5.664 1 96.88 153 GLN B O 1
ATOM 3043 N N . GLU B 1 154 ? 3.744 -12.781 6.199 1 97.5 154 GLU B N 1
ATOM 3044 C CA . GLU B 1 154 ? 3.439 -11.352 6.188 1 97.5 154 GLU B CA 1
ATOM 3045 C C . GLU B 1 154 ? 4.023 -10.672 4.957 1 97.5 154 GLU B C 1
ATOM 3047 O O . GLU B 1 154 ? 4.98 -11.164 4.359 1 97.5 154 GLU B O 1
ATOM 3052 N N . MET B 1 155 ? 3.432 -9.617 4.59 1 98 155 MET B N 1
ATOM 3053 C CA . MET B 1 155 ? 3.91 -8.805 3.477 1 98 155 MET B CA 1
ATOM 3054 C C . MET B 1 155 ? 3.871 -7.32 3.836 1 98 155 MET B C 1
ATOM 3056 O O . MET B 1 155 ? 2.949 -6.867 4.516 1 98 155 MET B O 1
ATOM 3060 N N . LEU B 1 156 ? 4.93 -6.625 3.453 1 98.12 156 LEU B N 1
ATOM 3061 C CA . LEU B 1 156 ? 4.945 -5.168 3.527 1 98.12 156 LEU B CA 1
ATOM 3062 C C . LEU B 1 156 ? 4.34 -4.555 2.268 1 98.12 156 LEU B C 1
ATOM 3064 O O . LEU B 1 156 ? 4.711 -4.926 1.152 1 98.12 156 LEU B O 1
ATOM 3068 N N . VAL B 1 157 ? 3.475 -3.684 2.439 1 95.81 157 VAL B N 1
ATOM 3069 C CA . VAL B 1 157 ? 2.674 -3.199 1.319 1 95.81 157 VAL B CA 1
ATOM 3070 C C . VAL B 1 157 ? 3.369 -2.008 0.665 1 95.81 157 VAL B C 1
ATOM 3072 O O . VAL B 1 157 ? 3.66 -2.033 -0.533 1 95.81 157 VAL B O 1
ATOM 3075 N N . SER B 1 158 ? 3.652 -0.99 1.429 1 95.81 158 SER B N 1
ATOM 3076 C CA . SER B 1 158 ? 4.285 0.247 0.981 1 95.81 158 SER B CA 1
ATOM 3077 C C . SER B 1 158 ? 5.184 0.833 2.064 1 95.81 158 SER B C 1
ATOM 3079 O O . SER B 1 158 ? 4.887 1.896 2.615 1 95.81 158 SER B O 1
ATOM 3081 N N . PRO B 1 159 ? 6.297 0.185 2.248 1 96.69 159 PRO B N 1
ATOM 3082 C CA . PRO B 1 159 ? 7.102 0.518 3.428 1 96.69 159 PRO B CA 1
ATOM 3083 C C . PRO B 1 159 ? 7.711 1.916 3.352 1 96.69 159 PRO B C 1
ATOM 3085 O O . PRO B 1 159 ? 8.188 2.443 4.359 1 96.69 159 PRO B O 1
ATOM 3088 N N . GLY B 1 160 ? 7.73 2.516 2.252 1 95.31 160 GLY B N 1
ATOM 3089 C CA . GLY B 1 160 ? 8.242 3.871 2.127 1 95.31 160 GLY B CA 1
ATOM 3090 C C . GLY B 1 160 ? 7.289 4.918 2.668 1 95.31 160 GLY B C 1
ATOM 3091 O O . GLY B 1 160 ? 7.68 6.066 2.895 1 95.31 160 GLY B O 1
ATOM 3092 N N . GLY B 1 161 ? 6.039 4.492 2.904 1 96.25 161 GLY B N 1
ATOM 3093 C CA . GLY B 1 161 ? 5.074 5.496 3.32 1 96.25 161 GLY B CA 1
ATOM 3094 C C . GLY B 1 161 ? 4.117 5 4.387 1 96.25 161 GLY B C 1
ATOM 3095 O O . GLY B 1 161 ? 3.463 5.797 5.062 1 96.25 161 GLY B O 1
ATOM 3096 N N . SER B 1 162 ? 4.012 3.736 4.535 1 97.44 162 SER B N 1
ATOM 3097 C CA . SER B 1 162 ? 2.969 3.166 5.383 1 97.44 162 SER B CA 1
ATOM 3098 C C . SER B 1 162 ? 3.523 2.061 6.273 1 97.44 162 SER B C 1
ATOM 3100 O O . SER B 1 162 ? 4.422 1.321 5.867 1 97.44 162 SER B O 1
ATOM 3102 N N . ASP B 1 163 ? 2.875 1.938 7.41 1 97 163 ASP B N 1
ATOM 3103 C CA . ASP B 1 163 ? 3.275 0.9 8.359 1 97 163 ASP B CA 1
ATOM 3104 C C . ASP B 1 163 ? 2.582 -0.424 8.047 1 97 163 ASP B C 1
ATOM 3106 O O . ASP B 1 163 ? 2.852 -1.439 8.688 1 97 163 ASP B O 1
ATOM 3110 N N . GLU B 1 164 ? 1.722 -0.462 7.145 1 96.75 164 GLU B N 1
ATOM 3111 C CA . GLU B 1 164 ? 0.78 -1.555 6.922 1 96.75 164 GLU B CA 1
ATOM 3112 C C . GLU B 1 164 ? 1.511 -2.863 6.633 1 96.75 164 GLU B C 1
ATOM 3114 O O . GLU B 1 164 ? 2.316 -2.938 5.703 1 96.75 164 GLU B O 1
ATOM 3119 N N . VAL B 1 165 ? 1.199 -3.84 7.465 1 97 165 VAL B N 1
ATOM 3120 C CA . VAL B 1 165 ? 1.591 -5.23 7.258 1 97 165 VAL B CA 1
ATOM 3121 C C . VAL B 1 165 ? 0.35 -6.086 7.02 1 97 165 VAL B C 1
ATOM 3123 O O . VAL B 1 165 ? -0.622 -6.008 7.773 1 97 165 VAL B O 1
ATOM 3126 N N . ILE B 1 166 ? 0.373 -6.848 5.98 1 98.06 166 ILE B N 1
ATOM 3127 C CA . ILE B 1 166 ? -0.75 -7.742 5.719 1 98.06 166 ILE B CA 1
ATOM 3128 C C . ILE B 1 166 ? -0.346 -9.18 6.031 1 98.06 166 ILE B C 1
ATOM 3130 O O . ILE B 1 166 ? 0.645 -9.688 5.496 1 98.06 166 ILE B O 1
ATOM 3134 N N . HIS B 1 167 ? -1.081 -9.758 6.887 1 97.75 167 HIS B N 1
ATOM 3135 C CA . HIS B 1 167 ? -0.924 -11.172 7.195 1 97.75 167 HIS B CA 1
ATOM 3136 C C . HIS B 1 167 ? -1.737 -12.039 6.238 1 97.75 167 HIS B C 1
ATOM 3138 O O . HIS B 1 167 ? -2.963 -11.922 6.176 1 97.75 167 HIS B O 1
ATOM 3144 N N . LEU B 1 168 ? -1.035 -12.898 5.516 1 98 168 LEU B N 1
ATOM 3145 C CA . LEU B 1 168 ? -1.633 -13.672 4.43 1 98 168 LEU B CA 1
ATOM 3146 C C . LEU B 1 168 ? -2.01 -15.07 4.895 1 98 168 LEU B C 1
ATOM 3148 O O . LEU B 1 168 ? -1.228 -15.734 5.582 1 98 168 LEU B O 1
ATOM 3152 N N . PHE B 1 169 ? -3.182 -15.484 4.484 1 97.81 169 PHE B N 1
ATOM 3153 C CA . PHE B 1 169 ? -3.693 -16.812 4.82 1 97.81 169 PHE B CA 1
ATOM 3154 C C . PHE B 1 169 ? -4.207 -17.531 3.578 1 97.81 169 PHE B C 1
ATOM 3156 O O . PHE B 1 169 ? -4.434 -16.891 2.543 1 97.81 169 PHE B O 1
ATOM 3163 N N . VAL B 1 170 ? -4.359 -18.812 3.725 1 97.12 170 VAL B N 1
ATOM 3164 C CA . VAL B 1 170 ? -5.055 -19.594 2.707 1 97.12 170 VAL B CA 1
ATOM 3165 C C . VAL B 1 170 ? -6.105 -20.484 3.367 1 97.12 170 VAL B C 1
ATOM 3167 O O . VAL B 1 170 ? -5.898 -20.984 4.473 1 97.12 170 VAL B O 1
ATOM 3170 N N . VAL B 1 171 ? -7.207 -20.578 2.74 1 97.12 171 VAL B N 1
ATOM 3171 C CA . VAL B 1 171 ? -8.273 -21.5 3.104 1 97.12 171 VAL B CA 1
ATOM 3172 C C . VAL B 1 171 ? -8.68 -22.328 1.887 1 97.12 171 VAL B C 1
ATOM 3174 O O . VAL B 1 171 ? -8.914 -21.781 0.807 1 97.12 171 VAL B O 1
ATOM 3177 N N . GLU B 1 172 ? -8.711 -23.594 2.041 1 95.81 172 GLU B N 1
ATOM 3178 C CA . GLU B 1 172 ? -9.227 -24.531 1.043 1 95.81 172 GLU B CA 1
ATOM 3179 C C . GLU B 1 172 ? -10.453 -25.281 1.569 1 95.81 172 GLU B C 1
ATOM 3181 O O . GLU B 1 172 ? -10.391 -25.922 2.621 1 95.81 172 GLU B O 1
ATOM 3186 N N . LYS B 1 173 ? -11.477 -25.062 0.783 1 94.31 173 LYS B N 1
ATOM 3187 C CA . LYS B 1 173 ? -12.688 -25.75 1.229 1 94.31 173 LYS B CA 1
ATOM 3188 C C . LYS B 1 173 ? -13.523 -26.219 0.042 1 94.31 173 LYS B C 1
ATOM 3190 O O . LYS B 1 173 ? -13.336 -25.75 -1.082 1 94.31 173 LYS B O 1
ATOM 3195 N N . ASN B 1 174 ? -14.414 -27.25 0.31 1 95.81 174 ASN B N 1
ATOM 3196 C CA . ASN B 1 174 ? -15.406 -27.703 -0.658 1 95.81 174 ASN B CA 1
ATOM 3197 C C . ASN B 1 174 ? -16.812 -27.297 -0.251 1 95.81 174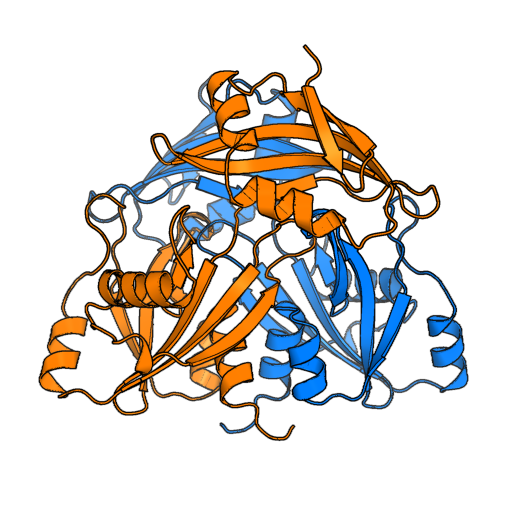 ASN B C 1
ATOM 3199 O O . ASN B 1 174 ? -17.156 -27.312 0.933 1 95.81 174 ASN B O 1
ATOM 3203 N N . MET B 1 175 ? -17.5 -26.828 -1.246 1 95.69 175 MET B N 1
ATOM 3204 C CA . MET B 1 175 ? -18.891 -26.453 -1.062 1 95.69 175 MET B CA 1
ATOM 3205 C C . MET B 1 175 ? -19.75 -26.906 -2.234 1 95.69 175 MET B C 1
ATOM 3207 O O . MET B 1 175 ? -19.234 -27.109 -3.338 1 95.69 175 MET B O 1
ATOM 3211 N N . GLU B 1 176 ? -21.062 -27.125 -1.924 1 97.31 176 GLU B N 1
ATOM 3212 C CA . GLU B 1 176 ? -21.984 -27.406 -3.012 1 97.31 176 GLU B CA 1
ATOM 3213 C C . GLU B 1 176 ? -22.078 -26.234 -3.98 1 97.31 176 GLU B C 1
ATOM 3215 O O . GLU B 1 176 ? -22.188 -25.078 -3.555 1 97.31 176 GLU B O 1
ATOM 3220 N N . GLN B 1 177 ? -22.125 -26.641 -5.215 1 96.12 177 GLN B N 1
ATOM 3221 C CA . GLN B 1 177 ? -22.156 -25.609 -6.238 1 96.12 177 GLN B CA 1
ATOM 3222 C C . GLN B 1 177 ? -23.391 -24.703 -6.082 1 96.12 177 GLN B C 1
ATOM 3224 O O . GLN B 1 177 ? -23.312 -23.5 -6.289 1 96.12 177 GLN B O 1
ATOM 3229 N N . THR B 1 178 ? -24.453 -25.281 -5.676 1 96.94 178 THR B N 1
ATOM 3230 C CA . THR B 1 178 ? -25.688 -24.531 -5.508 1 96.94 178 THR B CA 1
ATOM 3231 C C . THR B 1 178 ? -25.531 -23.469 -4.418 1 96.94 178 THR B C 1
ATOM 3233 O O . THR B 1 178 ? -26.031 -22.344 -4.559 1 96.94 178 THR B O 1
ATOM 3236 N N . GLN B 1 179 ? -24.875 -23.797 -3.385 1 96.44 179 GLN B N 1
ATOM 3237 C CA . GLN B 1 179 ? -24.609 -22.859 -2.299 1 96.44 179 GLN B CA 1
ATOM 3238 C C . GLN B 1 179 ? -23.719 -21.703 -2.76 1 96.44 179 GLN B C 1
ATOM 3240 O O . GLN B 1 179 ? -23.969 -20.547 -2.445 1 96.44 179 GLN B O 1
ATOM 3245 N N . LEU B 1 180 ? -22.719 -22.094 -3.465 1 96.44 180 LEU B N 1
ATOM 3246 C CA . LEU B 1 180 ? -21.797 -21.094 -3.99 1 96.44 180 LEU B CA 1
ATOM 3247 C C . LEU B 1 180 ? -22.516 -20.141 -4.941 1 96.44 180 LEU B C 1
ATOM 3249 O O . LEU B 1 180 ? -22.297 -18.922 -4.887 1 96.44 180 LEU B O 1
ATOM 3253 N N . ASP B 1 181 ? -23.328 -20.703 -5.781 1 96.5 181 ASP B N 1
ATOM 3254 C CA . ASP B 1 181 ? -24.109 -19.906 -6.723 1 96.5 181 ASP B CA 1
ATOM 3255 C C . ASP B 1 181 ? -25.016 -18.922 -5.992 1 96.5 181 ASP B C 1
ATOM 3257 O O . ASP B 1 181 ? -25.172 -17.781 -6.422 1 96.5 181 ASP B O 1
ATOM 3261 N N . GLU B 1 182 ? -25.609 -19.359 -4.938 1 96.94 182 GLU B N 1
ATOM 3262 C CA . GLU B 1 182 ? -26.469 -18.5 -4.145 1 96.94 182 GLU B CA 1
ATOM 3263 C C . GLU B 1 182 ? -25.703 -17.328 -3.543 1 96.94 182 GLU B C 1
ATOM 3265 O O . GLU B 1 182 ? -26.188 -16.203 -3.527 1 96.94 182 GLU B O 1
ATOM 3270 N N . LEU B 1 183 ? -24.578 -17.609 -3.035 1 96.69 183 LEU B N 1
ATOM 3271 C CA . LEU B 1 183 ? -23.734 -16.562 -2.461 1 96.69 183 LEU B CA 1
ATOM 3272 C C . LEU B 1 183 ? -23.344 -15.547 -3.52 1 96.69 183 LEU B C 1
ATOM 3274 O O . LEU B 1 183 ? -23.25 -14.352 -3.232 1 96.69 183 LEU B O 1
ATOM 3278 N N . CYS B 1 184 ? -23.094 -15.961 -4.746 1 96.06 184 CYS B N 1
ATOM 3279 C CA . CYS B 1 184 ? -22.672 -15.094 -5.84 1 96.06 184 CYS B CA 1
ATOM 3280 C C . CYS B 1 184 ? -23.797 -14.164 -6.258 1 96.06 184 CYS B C 1
ATOM 3282 O O . CYS B 1 184 ? -23.562 -13.141 -6.902 1 96.06 184 CYS B O 1
ATOM 3284 N N . GLN B 1 185 ? -25.016 -14.484 -5.883 1 95.31 185 GLN B N 1
ATOM 3285 C CA . GLN B 1 185 ? -26.172 -13.68 -6.254 1 95.31 185 GLN B CA 1
ATOM 3286 C C . GLN B 1 185 ? -26.453 -12.602 -5.211 1 95.31 185 GLN B C 1
ATOM 3288 O O . GLN B 1 185 ? -27.234 -11.672 -5.461 1 95.31 185 GLN B O 1
ATOM 3293 N N . LYS B 1 186 ? -25.797 -12.656 -4.152 1 94.19 186 LYS B N 1
ATOM 3294 C CA . LYS B 1 186 ? -26.031 -11.727 -3.047 1 94.19 186 LYS B CA 1
ATOM 3295 C C . LYS B 1 186 ? -24.984 -10.617 -3.031 1 94.19 186 LYS B C 1
ATOM 3297 O O . LYS B 1 186 ? -23.922 -10.742 -3.641 1 94.19 186 LYS B O 1
ATOM 3302 N N . THR B 1 187 ? -25.406 -9.492 -2.502 1 94.06 187 THR B N 1
ATOM 3303 C CA . THR B 1 187 ? -24.453 -8.453 -2.133 1 94.06 187 THR B CA 1
ATOM 3304 C C . THR B 1 187 ? -24.016 -8.617 -0.68 1 94.06 187 THR B C 1
ATOM 3306 O O . THR B 1 187 ? -24.844 -8.805 0.209 1 94.06 187 THR B O 1
ATOM 3309 N N . HIS B 1 188 ? -22.75 -8.625 -0.517 1 95.19 188 HIS B N 1
ATOM 3310 C CA . HIS B 1 188 ? -22.188 -8.859 0.812 1 95.19 188 HIS B CA 1
ATOM 3311 C C . HIS B 1 188 ? -21.578 -7.59 1.395 1 95.19 188 HIS B C 1
ATOM 3313 O O . HIS B 1 188 ? -21.578 -6.543 0.741 1 95.19 188 HIS B O 1
ATOM 3319 N N . GLY B 1 189 ? -21 -7.77 2.664 1 92.5 189 GLY B N 1
ATOM 3320 C CA . GLY B 1 189 ? -20.453 -6.641 3.402 1 92.5 189 GLY B CA 1
ATOM 3321 C C . GLY B 1 189 ? -21.156 -6.402 4.727 1 92.5 189 GLY B C 1
ATOM 3322 O O . GLY B 1 189 ? -22.328 -6.773 4.898 1 92.5 189 GLY B O 1
ATOM 3323 N N . ALA B 1 190 ? -20.406 -5.793 5.59 1 87.75 190 ALA B N 1
ATOM 3324 C CA . ALA B 1 190 ? -20.984 -5.516 6.906 1 87.75 190 ALA B CA 1
ATOM 3325 C C . ALA B 1 190 ? -22 -4.383 6.832 1 87.75 190 ALA B C 1
ATOM 3327 O O . ALA B 1 190 ? -21.766 -3.379 6.148 1 87.75 190 ALA B O 1
ATOM 3328 N N . GLU B 1 191 ? -23 -4.617 7.582 1 80.31 191 GLU B N 1
ATOM 3329 C CA . GLU B 1 191 ? -24.031 -3.576 7.652 1 80.31 191 GLU B CA 1
ATOM 3330 C C . GLU B 1 191 ? -23.453 -2.287 8.234 1 80.31 191 GLU B C 1
ATOM 3332 O O . GLU B 1 191 ? -22.734 -2.316 9.234 1 80.31 191 GLU B O 1
ATOM 3337 N N . GLY B 1 192 ? -23.734 -1.229 7.602 1 80.31 192 GLY B N 1
ATOM 3338 C CA . GLY B 1 192 ? -23.328 0.056 8.141 1 80.31 192 GLY B CA 1
ATOM 3339 C C . GLY B 1 192 ? -21.938 0.474 7.707 1 80.31 192 GLY B C 1
ATOM 3340 O O . GLY B 1 192 ? -21.516 1.605 7.953 1 80.31 192 GLY B O 1
ATOM 3341 N N . GLU B 1 193 ? -21.266 -0.408 7.086 1 84.5 193 GLU B N 1
ATOM 3342 C CA . GLU B 1 193 ? -19.891 -0.089 6.707 1 84.5 193 GLU B CA 1
ATOM 3343 C C . GLU B 1 193 ? -19.812 0.424 5.273 1 84.5 193 GLU B C 1
ATOM 3345 O O . GLU B 1 193 ? -18.734 0.791 4.793 1 84.5 193 GLU B O 1
ATOM 3350 N N . GLY B 1 194 ? -20.938 0.441 4.668 1 87.56 194 GLY B N 1
ATOM 3351 C CA . GLY B 1 194 ? -21 0.994 3.324 1 87.56 194 GLY B CA 1
ATOM 3352 C C . GLY B 1 194 ? -20.328 0.115 2.283 1 87.56 194 GLY B C 1
ATOM 3353 O O . GLY B 1 194 ? -19.922 0.599 1.227 1 87.56 194 GLY B O 1
ATOM 3354 N N . GLU B 1 195 ? -20.125 -1.083 2.586 1 87.56 195 GLU B N 1
ATOM 3355 C CA . GLU B 1 195 ? -19.5 -2.008 1.652 1 87.56 195 GLU B CA 1
ATOM 3356 C C . GLU B 1 195 ? -20.531 -2.762 0.829 1 87.56 195 GLU B C 1
ATOM 3358 O O . GLU B 1 195 ? -21.5 -3.295 1.378 1 87.56 195 GLU B O 1
ATOM 3363 N N . GLN B 1 196 ? -20.453 -2.682 -0.463 1 93.94 196 GLN B N 1
ATOM 3364 C CA . GLN B 1 196 ? -21.219 -3.484 -1.409 1 93.94 196 GLN B CA 1
ATOM 3365 C C . GLN B 1 196 ? -20.312 -4.43 -2.191 1 93.94 196 GLN B C 1
ATOM 3367 O O . GLN B 1 196 ? -19.656 -4.02 -3.16 1 93.94 196 GLN B O 1
ATOM 3372 N N . ILE B 1 197 ? -20.344 -5.664 -1.788 1 97.38 197 ILE B N 1
ATOM 3373 C CA . ILE B 1 197 ? -19.359 -6.613 -2.295 1 97.38 197 ILE B CA 1
ATOM 3374 C C . ILE B 1 197 ? -20.047 -7.707 -3.096 1 97.38 197 ILE B C 1
ATOM 3376 O O . ILE B 1 197 ? -21.016 -8.312 -2.625 1 97.38 197 ILE B O 1
ATOM 3380 N N . LYS B 1 198 ? -19.594 -7.926 -4.254 1 97.81 198 LYS B N 1
ATOM 3381 C CA . LYS B 1 198 ? -20 -9.062 -5.074 1 97.81 198 LYS B CA 1
ATOM 3382 C C . LYS B 1 198 ? -18.891 -10.109 -5.16 1 97.81 198 LYS B C 1
ATOM 3384 O O . LYS B 1 198 ? -17.703 -9.766 -5.156 1 97.81 198 LYS B O 1
ATOM 3389 N N . LEU B 1 199 ? -19.312 -11.328 -5.285 1 98.5 199 LEU B N 1
ATOM 3390 C CA . LEU B 1 199 ? -18.328 -12.398 -5.395 1 98.5 199 LEU B CA 1
ATOM 3391 C C . LEU B 1 199 ? -18 -12.688 -6.855 1 98.5 199 LEU B C 1
ATOM 3393 O O . LEU B 1 199 ? -18.891 -12.664 -7.711 1 98.5 199 LEU B O 1
ATOM 3397 N N . VAL B 1 200 ? -16.766 -12.961 -7.102 1 98.31 200 VAL B N 1
ATOM 3398 C CA . VAL B 1 200 ? -16.266 -13.414 -8.398 1 98.31 200 VAL B CA 1
ATOM 3399 C C . VAL B 1 200 ? -15.492 -14.727 -8.227 1 98.31 200 VAL B C 1
ATOM 3401 O O . VAL B 1 200 ? -14.531 -14.789 -7.453 1 98.31 200 VAL B O 1
ATOM 3404 N N . ILE B 1 201 ? -15.938 -15.711 -8.906 1 98.25 201 ILE B N 1
ATOM 3405 C CA . ILE B 1 201 ? -15.273 -17 -8.844 1 98.25 201 ILE B CA 1
ATOM 3406 C C . ILE B 1 201 ? -14.422 -17.203 -10.094 1 98.25 201 ILE B C 1
ATOM 3408 O O . ILE B 1 201 ? -14.914 -17.062 -11.219 1 98.25 201 ILE B O 1
ATOM 3412 N N . GLN B 1 202 ? -13.18 -17.531 -9.938 1 97.94 202 GLN B N 1
ATOM 3413 C CA . GLN B 1 202 ? -12.273 -17.734 -11.062 1 97.94 202 GLN B CA 1
ATOM 3414 C C . GLN B 1 202 ? -11.398 -18.969 -10.844 1 97.94 202 GLN B C 1
ATOM 3416 O O . GLN B 1 202 ? -11.156 -19.375 -9.703 1 97.94 202 GLN B O 1
ATOM 3421 N N . ASP B 1 203 ? -10.898 -19.562 -11.945 1 97.62 203 ASP B N 1
ATOM 3422 C CA . ASP B 1 203 ? -9.883 -20.609 -11.844 1 97.62 203 ASP B CA 1
ATOM 3423 C C . ASP B 1 203 ? -8.617 -20.078 -11.18 1 97.62 203 ASP B C 1
ATOM 3425 O O . ASP B 1 203 ? -8.219 -18.938 -11.406 1 97.62 203 ASP B O 1
ATOM 3429 N N . PHE B 1 204 ? -8.062 -20.922 -10.383 1 94.81 204 PHE B N 1
ATOM 3430 C CA . PHE B 1 204 ? -6.809 -20.547 -9.734 1 94.81 204 PHE B CA 1
ATOM 3431 C C . PHE B 1 204 ? -5.633 -20.719 -10.688 1 94.81 204 PHE B C 1
ATOM 3433 O O . PHE B 1 204 ? -4.977 -21.766 -10.688 1 94.81 204 PHE B O 1
ATOM 3440 N N . THR B 1 205 ? -5.391 -19.719 -11.547 1 93.31 205 THR B N 1
ATOM 3441 C CA . THR B 1 205 ? -4.258 -19.641 -12.461 1 93.31 205 THR B CA 1
ATOM 3442 C C . THR B 1 205 ? -3.498 -18.328 -12.266 1 93.31 205 THR B C 1
ATOM 3444 O O . THR B 1 205 ? -4.066 -17.344 -11.805 1 93.31 205 THR B O 1
ATOM 3447 N N . TRP B 1 206 ? -2.27 -18.312 -12.617 1 91.81 206 TRP B N 1
ATOM 3448 C CA . TRP B 1 206 ? -1.477 -17.094 -12.477 1 91.81 206 TRP B CA 1
ATOM 3449 C C . TRP B 1 206 ? -2.037 -15.969 -13.344 1 91.81 206 TRP B C 1
ATOM 3451 O O . TRP B 1 206 ? -1.995 -14.797 -12.969 1 91.81 206 TRP B O 1
ATOM 3461 N N . ASP B 1 207 ? -2.512 -16.375 -14.484 1 93.31 207 ASP B N 1
ATOM 3462 C CA . ASP B 1 207 ? -3.113 -15.367 -15.359 1 93.31 207 ASP B CA 1
ATOM 3463 C C . ASP B 1 207 ? -4.27 -14.656 -14.664 1 93.31 207 ASP B C 1
ATOM 3465 O O . ASP B 1 207 ? -4.348 -13.422 -14.695 1 93.31 207 ASP B O 1
ATOM 3469 N N . ASN B 1 208 ? -5.156 -15.438 -14.07 1 95.88 208 ASN B N 1
ATOM 3470 C CA . ASN B 1 208 ? -6.293 -14.852 -13.367 1 95.88 208 ASN B CA 1
ATOM 3471 C C . ASN B 1 208 ? -5.852 -14.039 -12.156 1 95.88 208 ASN B C 1
ATOM 3473 O O . ASN B 1 208 ? -6.395 -12.969 -11.891 1 95.88 208 ASN B O 1
ATOM 3477 N N . VAL B 1 209 ? -4.863 -14.539 -11.414 1 96.12 209 VAL B N 1
ATOM 3478 C CA . VAL B 1 209 ? -4.336 -13.859 -10.234 1 96.12 209 VAL B CA 1
ATOM 3479 C C . VAL B 1 209 ? -3.752 -12.508 -10.641 1 96.12 209 VAL B C 1
ATOM 3481 O O . VAL B 1 209 ? -4.098 -11.477 -10.055 1 96.12 209 VAL B O 1
ATOM 3484 N N . LEU B 1 210 ? -2.932 -12.492 -11.664 1 95.94 210 LEU B N 1
ATOM 3485 C CA . LEU B 1 210 ? -2.217 -11.289 -12.086 1 95.94 210 LEU B CA 1
ATOM 3486 C C . LEU B 1 210 ? -3.176 -10.266 -12.68 1 95.94 210 LEU B C 1
ATOM 3488 O O . LEU B 1 210 ? -2.971 -9.055 -12.531 1 95.94 210 LEU B O 1
ATOM 3492 N N . LYS B 1 211 ? -4.207 -10.734 -13.266 1 96.62 211 LYS B N 1
ATOM 3493 C CA . LYS B 1 211 ? -5.184 -9.844 -13.898 1 96.62 211 LYS B CA 1
ATOM 3494 C C . LYS B 1 211 ? -5.906 -9 -12.852 1 96.62 211 LYS B C 1
ATOM 3496 O O . LYS B 1 211 ? -6.359 -7.891 -13.156 1 96.62 211 LYS B O 1
ATOM 3501 N N . THR B 1 212 ? -6.023 -9.469 -11.602 1 98 212 THR B N 1
ATOM 3502 C CA . THR B 1 212 ? -6.707 -8.719 -10.555 1 98 212 THR B CA 1
ATOM 3503 C C . THR B 1 212 ? -5.906 -7.477 -10.172 1 98 212 THR B C 1
ATOM 3505 O O . THR B 1 212 ? -6.453 -6.531 -9.594 1 98 212 THR B O 1
ATOM 3508 N N . GLN B 1 213 ? -4.598 -7.516 -10.359 1 97.94 213 GLN B N 1
ATOM 3509 C CA . GLN B 1 213 ? -3.672 -6.457 -9.977 1 97.94 213 GLN B CA 1
ATOM 3510 C C . GLN B 1 213 ? -3.65 -6.273 -8.461 1 97.94 213 GLN B C 1
ATOM 3512 O O . GLN B 1 213 ? -3.107 -5.285 -7.957 1 97.94 213 GLN B O 1
ATOM 3517 N N . ASP B 1 214 ? -4.254 -7.16 -7.684 1 98.44 214 ASP B N 1
ATOM 3518 C CA . ASP B 1 214 ? -4.352 -7.102 -6.227 1 98.44 214 ASP B CA 1
ATOM 3519 C C . ASP B 1 214 ? -3.08 -7.637 -5.57 1 98.44 214 ASP B C 1
ATOM 3521 O O . ASP B 1 214 ? -2.834 -8.844 -5.574 1 98.44 214 ASP B O 1
ATOM 3525 N N . SER B 1 215 ? -2.344 -6.746 -4.941 1 98.25 215 SER B N 1
ATOM 3526 C CA . SER B 1 215 ? -1.058 -7.129 -4.371 1 98.25 215 SER B CA 1
ATOM 3527 C C . SER B 1 215 ? -1.216 -8.258 -3.355 1 98.25 215 SER B C 1
ATOM 3529 O O . SER B 1 215 ? -0.378 -9.156 -3.285 1 98.25 215 SER B O 1
ATOM 3531 N N . LYS B 1 216 ? -2.266 -8.211 -2.535 1 98.38 216 LYS B N 1
ATOM 3532 C CA . LYS B 1 216 ? -2.445 -9.211 -1.49 1 98.38 216 LYS B CA 1
ATOM 3533 C C . LYS B 1 216 ? -2.697 -10.594 -2.092 1 98.38 216 LYS B C 1
ATOM 3535 O O . LYS B 1 216 ? -2.154 -11.594 -1.614 1 98.38 216 LYS B O 1
ATOM 3540 N N . LEU B 1 217 ? -3.496 -10.648 -3.117 1 98.12 217 LEU B N 1
ATOM 3541 C CA . LEU B 1 217 ? -3.775 -11.93 -3.77 1 98.12 217 LEU B CA 1
ATOM 3542 C C . LEU B 1 217 ? -2.521 -12.484 -4.426 1 98.12 217 LEU B C 1
ATOM 3544 O O . LEU B 1 217 ? -2.234 -13.68 -4.309 1 98.12 217 LEU B O 1
ATOM 3548 N N . ILE B 1 218 ? -1.796 -11.633 -5.133 1 96.81 218 ILE B N 1
ATOM 3549 C CA . ILE B 1 218 ? -0.579 -12.055 -5.816 1 96.81 218 ILE B CA 1
ATOM 3550 C C . ILE B 1 218 ? 0.407 -12.641 -4.805 1 96.81 218 ILE B C 1
ATOM 3552 O O . ILE B 1 218 ? 0.976 -13.711 -5.027 1 96.81 218 ILE B O 1
ATOM 3556 N N . ALA B 1 219 ? 0.523 -11.945 -3.725 1 97.06 219 ALA B N 1
ATOM 3557 C CA . ALA B 1 219 ? 1.462 -12.383 -2.697 1 97.06 219 ALA B CA 1
ATOM 3558 C C . ALA B 1 219 ? 0.997 -13.688 -2.051 1 97.06 219 ALA B C 1
ATOM 3560 O O . ALA B 1 219 ? 1.802 -14.586 -1.805 1 97.06 219 ALA B O 1
ATOM 3561 N N . ALA B 1 220 ? -0.292 -13.75 -1.729 1 97.12 220 ALA B N 1
ATOM 3562 C CA . ALA B 1 220 ? -0.82 -14.969 -1.12 1 97.12 220 ALA B CA 1
ATOM 3563 C C . ALA B 1 220 ? -0.664 -16.172 -2.057 1 97.12 220 ALA B C 1
ATOM 3565 O O . ALA B 1 220 ? -0.28 -17.25 -1.623 1 97.12 220 ALA B O 1
ATOM 3566 N N . ALA B 1 221 ? -0.958 -15.953 -3.33 1 95.56 221 ALA B N 1
ATOM 3567 C CA . ALA B 1 221 ? -0.808 -17.016 -4.32 1 95.56 221 ALA B CA 1
ATOM 3568 C C . ALA B 1 221 ? 0.646 -17.469 -4.43 1 95.56 221 ALA B C 1
ATOM 3570 O O . ALA B 1 221 ? 0.929 -18.672 -4.492 1 95.56 221 ALA B O 1
ATOM 3571 N N . ALA B 1 222 ? 1.545 -16.5 -4.461 1 94.12 222 ALA B N 1
ATOM 3572 C CA . ALA B 1 222 ? 2.969 -16.812 -4.551 1 94.12 222 ALA B CA 1
ATOM 3573 C C . ALA B 1 222 ? 3.43 -17.625 -3.344 1 94.12 222 ALA B C 1
ATOM 3575 O O . ALA B 1 222 ? 4.168 -18.594 -3.494 1 94.12 222 ALA B O 1
ATOM 3576 N N . ALA B 1 223 ? 2.986 -17.188 -2.188 1 94.69 223 ALA B N 1
ATOM 3577 C CA . ALA B 1 223 ? 3.369 -17.875 -0.958 1 94.69 223 ALA B CA 1
ATOM 3578 C C . ALA B 1 223 ? 2.789 -19.281 -0.918 1 94.69 223 ALA B C 1
ATOM 3580 O O . ALA B 1 223 ? 3.428 -20.203 -0.412 1 94.69 223 ALA B O 1
ATOM 3581 N N . TYR B 1 224 ? 1.612 -19.422 -1.398 1 94.5 224 TYR B N 1
ATOM 3582 C CA . TYR B 1 224 ? 0.917 -20.703 -1.39 1 94.5 224 TYR B CA 1
ATOM 3583 C C . TYR B 1 224 ? 1.523 -21.656 -2.41 1 94.5 224 TYR B C 1
ATOM 3585 O O . TYR B 1 224 ? 1.801 -22.828 -2.094 1 94.5 224 TYR B O 1
ATOM 3593 N N . TYR B 1 225 ? 1.589 -21.188 -3.691 1 80.31 225 TYR B N 1
ATOM 3594 C CA . TYR B 1 225 ? 2.014 -22.062 -4.777 1 80.31 225 TYR B CA 1
ATOM 3595 C C . TYR B 1 225 ? 3.518 -22.297 -4.727 1 80.31 225 TYR B C 1
ATOM 3597 O O . TYR B 1 225 ? 3.992 -23.375 -5.121 1 80.31 225 TYR B O 1
ATOM 3605 N N . ASN B 1 226 ? 4.203 -21.391 -3.986 1 68.06 226 ASN B N 1
ATOM 3606 C CA . ASN B 1 226 ? 5.652 -21.469 -3.84 1 68.06 226 ASN B CA 1
ATOM 3607 C C . ASN B 1 226 ? 6.273 -22.422 -4.852 1 68.06 226 ASN B C 1
ATOM 3609 O O . ASN B 1 226 ? 6.91 -23.406 -4.473 1 68.06 226 ASN B O 1
ATOM 3613 N N . PRO B 1 227 ? 5.801 -22.266 -6.227 1 55.06 227 PRO B N 1
ATOM 3614 C CA . PRO B 1 227 ? 6.34 -23.203 -7.215 1 55.06 227 PRO B CA 1
ATOM 3615 C C . PRO B 1 227 ? 7.863 -23.141 -7.309 1 55.06 227 PRO B C 1
ATOM 3617 O O . PRO B 1 227 ? 8.477 -22.141 -6.922 1 55.06 227 PRO B O 1
ATOM 3620 N N . LYS B 1 228 ? 8.578 -24.312 -7.281 1 54.41 228 LYS B N 1
ATOM 3621 C CA . LYS B 1 228 ? 10.008 -24.266 -7.578 1 54.41 228 LYS B CA 1
ATOM 3622 C C . LYS B 1 228 ? 10.297 -23.312 -8.727 1 54.41 228 LYS B C 1
ATOM 3624 O O . LYS B 1 228 ? 9.609 -23.328 -9.75 1 54.41 228 LYS B O 1
ATOM 3629 N N . LEU B 1 229 ? 10.805 -22.109 -8.516 1 46.56 229 LEU B N 1
ATOM 3630 C CA . LEU B 1 229 ? 11.281 -21.219 -9.57 1 46.56 229 LEU B CA 1
ATOM 3631 C C . LEU B 1 229 ? 12.406 -21.875 -10.367 1 46.56 229 LEU B C 1
ATOM 3633 O O . LEU B 1 229 ? 13.219 -22.609 -9.812 1 46.56 229 LEU B O 1
#